Protein AF-A0A2A4IUQ7-F1 (afdb_monomer)

Structure (mmCIF, N/CA/C/O backbone):
data_AF-A0A2A4IUQ7-F1
#
_entry.id   AF-A0A2A4IUQ7-F1
#
loop_
_atom_site.group_PDB
_atom_site.id
_atom_site.type_symbol
_atom_site.label_atom_id
_atom_site.label_alt_id
_atom_site.label_comp_id
_atom_site.label_asym_id
_atom_site.label_entity_id
_atom_site.label_seq_id
_atom_site.pdbx_PDB_ins_code
_atom_site.Cartn_x
_atom_site.Cartn_y
_atom_site.Cartn_z
_atom_site.occupancy
_atom_site.B_iso_or_equiv
_atom_site.auth_seq_id
_atom_site.auth_comp_id
_atom_site.auth_asym_id
_atom_site.auth_atom_id
_atom_site.pdbx_PDB_model_num
ATOM 1 N N . MET A 1 1 ? 32.483 36.447 -62.863 1.00 42.78 1 MET A N 1
ATOM 2 C CA . MET A 1 1 ? 32.843 37.847 -63.187 1.00 42.78 1 MET A CA 1
ATOM 3 C C . MET A 1 1 ? 32.471 38.712 -61.997 1.00 42.78 1 MET A C 1
ATOM 5 O O . MET A 1 1 ? 31.406 38.476 -61.447 1.00 42.78 1 MET A O 1
ATOM 9 N N . ASN A 1 2 ? 33.337 39.671 -61.653 1.00 42.78 2 ASN A N 1
ATOM 10 C CA . ASN A 1 2 ? 33.332 40.553 -60.468 1.00 42.78 2 ASN A CA 1
ATOM 11 C C . ASN A 1 2 ? 34.089 40.021 -59.239 1.00 42.78 2 ASN A C 1
ATOM 13 O O . ASN A 1 2 ? 33.500 39.772 -58.198 1.00 42.78 2 ASN A O 1
ATOM 17 N N . ALA A 1 3 ? 35.408 39.884 -59.402 1.00 41.06 3 ALA A N 1
ATOM 18 C CA . ALA A 1 3 ? 36.434 40.092 -58.365 1.00 41.06 3 ALA A CA 1
ATOM 19 C C . ALA A 1 3 ? 37.794 40.318 -59.069 1.00 41.06 3 ALA A C 1
ATOM 21 O O . ALA A 1 3 ? 38.785 39.646 -58.818 1.00 41.06 3 ALA A O 1
ATOM 22 N N . LEU A 1 4 ? 37.798 41.171 -60.104 1.00 43.25 4 LEU A N 1
ATOM 23 C CA . LEU A 1 4 ? 38.942 41.382 -61.008 1.00 43.25 4 LEU A CA 1
ATOM 24 C C . LEU A 1 4 ? 39.883 42.518 -60.552 1.00 43.25 4 LEU A C 1
ATOM 26 O O . LEU A 1 4 ? 40.859 42.779 -61.254 1.00 43.25 4 LEU A O 1
ATOM 30 N N . ASN A 1 5 ? 39.610 43.148 -59.401 1.00 52.88 5 ASN A N 1
ATOM 31 C CA . ASN A 1 5 ? 40.207 44.423 -58.980 1.00 52.88 5 ASN A CA 1
ATOM 32 C C . ASN A 1 5 ? 41.050 44.390 -57.692 1.00 52.88 5 ASN A C 1
ATOM 34 O O . ASN A 1 5 ? 41.537 45.441 -57.293 1.00 52.88 5 ASN A O 1
ATOM 38 N N . ASP A 1 6 ? 41.278 43.240 -57.064 1.00 57.31 6 ASP A N 1
ATOM 39 C CA . ASP A 1 6 ? 41.781 43.232 -55.683 1.00 57.31 6 ASP A CA 1
ATOM 40 C C . ASP A 1 6 ? 43.231 42.725 -55.597 1.00 57.31 6 ASP A C 1
ATOM 42 O O . ASP A 1 6 ? 43.491 41.653 -55.070 1.00 57.31 6 ASP A O 1
ATOM 46 N N . MET A 1 7 ? 44.184 43.462 -56.174 1.00 63.28 7 MET A N 1
ATOM 47 C CA . MET A 1 7 ? 45.589 43.389 -55.743 1.00 63.28 7 MET A CA 1
ATOM 48 C C . MET A 1 7 ? 46.068 44.826 -55.574 1.00 63.28 7 MET A C 1
ATOM 50 O O . MET A 1 7 ? 46.208 45.553 -56.559 1.00 63.28 7 MET A O 1
ATOM 54 N N . SER A 1 8 ? 46.234 45.252 -54.326 1.00 69.62 8 SER A N 1
ATOM 55 C CA . SER A 1 8 ? 46.615 46.622 -53.981 1.00 69.62 8 SER A CA 1
ATOM 56 C C . SER A 1 8 ? 48.124 46.737 -53.755 1.00 69.62 8 SER A C 1
ATOM 58 O O . SER A 1 8 ? 48.821 45.746 -53.513 1.00 69.62 8 SER A O 1
ATOM 60 N N . ASP A 1 9 ? 48.641 47.968 -53.784 1.00 67.44 9 ASP A N 1
ATOM 61 C CA . ASP A 1 9 ? 50.029 48.248 -53.393 1.00 67.44 9 ASP A CA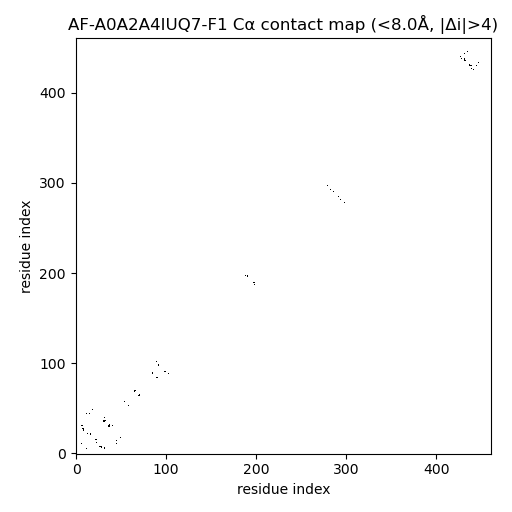 1
ATOM 62 C C . ASP A 1 9 ? 50.329 47.744 -51.962 1.00 67.44 9 ASP A C 1
ATOM 64 O O . ASP A 1 9 ? 51.469 47.392 -51.662 1.00 67.44 9 ASP A O 1
ATOM 68 N N . GLU A 1 10 ? 49.314 47.644 -51.093 1.00 70.81 10 GLU A N 1
ATOM 69 C CA . GLU A 1 10 ? 49.446 47.131 -49.723 1.00 70.81 10 GLU A CA 1
ATOM 70 C C . GLU A 1 10 ? 49.805 45.639 -49.668 1.00 70.81 10 GLU A C 1
ATOM 72 O O . GLU A 1 10 ? 50.453 45.211 -48.716 1.00 70.81 10 GLU A O 1
ATOM 77 N N . GLU A 1 11 ? 49.446 44.859 -50.689 1.00 69.25 11 GLU A N 1
ATOM 78 C CA . GLU A 1 11 ? 49.750 43.425 -50.777 1.00 69.25 11 GLU A CA 1
ATOM 79 C C . GLU A 1 11 ? 51.013 43.160 -51.610 1.00 69.25 11 GLU A C 1
ATOM 81 O O . GLU A 1 11 ? 51.844 42.319 -51.258 1.00 69.25 11 GLU A O 1
ATOM 86 N N . PHE A 1 12 ? 51.212 43.921 -52.691 1.00 71.44 12 PHE A N 1
ATOM 87 C CA . PHE A 1 12 ? 52.305 43.679 -53.635 1.00 71.44 12 PHE A CA 1
ATOM 88 C C . PHE A 1 12 ? 53.666 44.228 -53.165 1.00 71.44 12 PHE A C 1
ATOM 90 O O . PHE A 1 12 ? 54.710 43.622 -53.421 1.00 71.44 12 PHE A O 1
ATOM 97 N N . VAL A 1 13 ? 53.691 45.352 -52.439 1.00 72.06 13 VAL A N 1
ATOM 98 C CA . VAL A 1 13 ? 54.943 45.949 -51.932 1.00 72.06 13 VAL A CA 1
ATOM 99 C C . VAL A 1 13 ? 55.625 45.070 -50.869 1.00 72.06 13 VAL A C 1
ATOM 101 O O . VAL A 1 13 ? 56.839 44.873 -50.969 1.00 72.06 13 VAL A O 1
ATOM 104 N N . PRO A 1 14 ? 54.910 44.474 -49.892 1.00 71.06 14 PRO A N 1
ATOM 105 C CA . PRO A 1 14 ? 55.496 43.487 -48.982 1.00 71.06 14 PRO A CA 1
ATOM 106 C C . PRO A 1 14 ? 56.081 42.262 -49.695 1.00 71.06 14 PRO A C 1
ATOM 108 O O . PRO A 1 14 ? 57.145 41.787 -49.299 1.00 71.06 14 PRO A O 1
ATOM 111 N N . PHE A 1 15 ? 55.444 41.781 -50.769 1.00 68.12 15 PHE A N 1
ATOM 112 C CA . PHE A 1 15 ? 55.974 40.695 -51.599 1.00 68.12 15 PHE A CA 1
ATOM 113 C C . PHE A 1 15 ? 57.308 41.083 -52.262 1.00 68.12 15 PHE A C 1
ATOM 115 O O . PHE A 1 15 ? 58.288 40.345 -52.146 1.00 68.12 15 PHE A O 1
ATOM 122 N N . LEU A 1 16 ? 57.407 42.269 -52.869 1.00 70.00 16 LEU A N 1
ATOM 123 C CA . LEU A 1 16 ? 58.671 42.755 -53.443 1.00 70.00 16 LEU A CA 1
ATOM 124 C C . LEU A 1 16 ? 59.766 42.950 -52.383 1.00 70.00 16 LEU A C 1
ATOM 126 O O . LEU A 1 16 ? 60.926 42.609 -52.626 1.00 70.00 16 LEU A O 1
ATOM 130 N N . HIS A 1 17 ? 59.399 43.435 -51.194 1.00 68.75 17 HIS A N 1
ATOM 131 C CA . HIS A 1 17 ? 60.321 43.529 -50.064 1.00 68.75 17 HIS A CA 1
ATOM 132 C C . HIS A 1 17 ? 60.803 42.156 -49.588 1.00 68.75 17 HIS A C 1
ATOM 134 O O . HIS A 1 17 ? 61.984 42.016 -49.270 1.00 68.75 17 HIS A O 1
ATOM 140 N N . SER A 1 18 ? 59.927 41.144 -49.566 1.00 62.88 18 SER A N 1
ATOM 141 C CA . SER A 1 18 ? 60.316 39.775 -49.209 1.00 62.88 18 SER A CA 1
ATOM 142 C C . SER A 1 18 ? 61.389 39.235 -50.160 1.00 62.88 18 SER A C 1
ATOM 144 O O . SER A 1 18 ? 62.377 38.680 -49.700 1.00 62.88 18 SER A O 1
ATOM 146 N N . LEU A 1 19 ? 61.284 39.542 -51.460 1.00 59.12 19 LEU A N 1
ATOM 147 C CA . LEU A 1 19 ? 62.259 39.179 -52.499 1.00 59.12 19 LEU A CA 1
ATOM 148 C C . LEU A 1 19 ? 63.575 39.989 -52.446 1.00 59.12 19 LEU A C 1
ATOM 150 O O . LEU A 1 19 ? 64.442 39.811 -53.302 1.00 59.12 19 LEU A O 1
ATOM 154 N N . GLY A 1 20 ? 63.739 40.896 -51.476 1.00 57.84 20 GLY A N 1
ATOM 155 C CA . GLY A 1 20 ? 64.941 41.718 -51.307 1.00 57.84 20 GLY A CA 1
ATOM 156 C C . GLY A 1 20 ? 65.040 42.920 -52.254 1.00 57.84 20 GLY A C 1
ATOM 157 O O . GLY A 1 20 ? 66.114 43.514 -52.370 1.00 57.84 20 GLY A O 1
ATOM 158 N N . ALA A 1 21 ? 63.949 43.296 -52.932 1.00 64.88 21 ALA A N 1
ATOM 159 C CA . ALA A 1 21 ? 63.904 44.487 -53.774 1.00 64.88 21 ALA A CA 1
ATOM 160 C C . ALA A 1 21 ? 63.610 45.742 -52.935 1.00 64.88 21 ALA A C 1
ATOM 162 O O . ALA A 1 21 ? 62.674 45.778 -52.138 1.00 64.88 21 ALA A O 1
ATOM 163 N N . ASP A 1 22 ? 64.407 46.793 -53.128 1.00 62.59 22 ASP A N 1
ATOM 164 C CA . ASP A 1 22 ? 64.314 48.016 -52.330 1.00 62.59 22 ASP A CA 1
ATOM 165 C C . ASP A 1 22 ? 63.282 48.987 -52.936 1.00 62.59 22 ASP A C 1
ATOM 167 O O . ASP A 1 22 ? 63.542 49.715 -53.901 1.00 62.59 22 ASP A O 1
ATOM 171 N N . THR A 1 23 ? 62.065 48.979 -52.393 1.00 64.88 23 THR A N 1
ATOM 172 C CA . THR A 1 23 ? 60.913 49.730 -52.918 1.00 64.88 23 THR A CA 1
ATOM 173 C C . THR A 1 23 ? 60.688 51.032 -52.149 1.00 64.88 23 THR A C 1
ATOM 175 O O . THR A 1 23 ? 59.692 51.228 -51.457 1.00 64.88 23 THR A O 1
ATOM 178 N N . TYR A 1 24 ? 61.636 51.961 -52.246 1.00 56.12 24 TYR A N 1
ATOM 179 C CA . TYR A 1 24 ? 61.585 53.236 -51.519 1.00 56.12 24 TYR A CA 1
ATOM 180 C C . TYR A 1 24 ? 60.422 54.139 -51.987 1.00 56.12 24 TYR A C 1
ATOM 182 O O . TYR A 1 24 ? 60.548 54.829 -52.998 1.00 56.12 24 TYR A O 1
ATOM 190 N N . LYS A 1 25 ? 59.299 54.160 -51.244 1.00 56.97 25 LYS A N 1
ATOM 191 C CA . LYS A 1 25 ? 58.134 55.075 -51.392 1.00 56.97 25 LYS A CA 1
ATOM 192 C C . LYS A 1 25 ? 57.689 55.357 -52.842 1.00 56.97 25 LYS A C 1
ATOM 194 O O . LYS A 1 25 ? 57.317 56.482 -53.176 1.00 56.97 25 LYS A O 1
ATOM 199 N N . LYS A 1 26 ? 57.727 54.351 -53.713 1.00 60.69 26 LYS A N 1
ATOM 200 C CA . LYS A 1 26 ? 57.177 54.431 -55.072 1.00 60.69 26 LYS A CA 1
ATOM 201 C C . LYS A 1 26 ? 55.893 53.613 -55.113 1.00 60.69 26 LYS A C 1
ATOM 203 O O . LYS A 1 26 ? 55.899 52.479 -54.655 1.00 60.69 26 LYS A O 1
ATOM 208 N N . SER A 1 27 ? 54.819 54.206 -55.630 1.00 65.75 27 SER A N 1
ATOM 209 C CA . SER A 1 27 ? 53.558 53.500 -55.869 1.00 65.75 27 SER A CA 1
ATOM 210 C C . SER A 1 27 ? 53.647 52.709 -57.176 1.00 65.75 27 SER A C 1
ATOM 212 O O . SER A 1 27 ? 54.181 53.211 -58.175 1.00 65.75 27 SER A O 1
ATOM 214 N N . PHE A 1 28 ? 53.149 51.473 -57.144 1.00 68.12 28 PHE A N 1
ATOM 215 C CA . PHE A 1 28 ? 53.104 50.544 -58.272 1.00 68.12 28 PHE A CA 1
ATOM 216 C C . PHE A 1 28 ? 51.675 50.353 -58.807 1.00 68.12 28 PHE A C 1
ATOM 218 O O . PHE A 1 28 ? 51.501 49.708 -59.842 1.00 68.12 28 PHE A O 1
ATOM 225 N N . GLU A 1 29 ? 50.678 51.014 -58.204 1.00 68.38 29 GLU A N 1
ATOM 226 C CA . GLU A 1 29 ? 49.268 51.010 -58.621 1.00 68.38 29 GLU A CA 1
ATOM 227 C C . GLU A 1 29 ? 49.078 51.311 -60.110 1.00 68.38 29 GLU A C 1
ATOM 229 O O . GLU A 1 29 ? 48.224 50.722 -60.765 1.00 68.38 29 GLU A O 1
ATOM 234 N N . TRP A 1 30 ? 49.880 52.204 -60.690 1.00 70.44 30 TRP A N 1
ATOM 235 C CA . TRP A 1 30 ? 49.785 52.522 -62.118 1.00 70.44 30 TRP A CA 1
ATOM 236 C C . TRP A 1 30 ? 50.155 51.331 -63.022 1.00 70.44 30 TRP A C 1
ATOM 238 O O . TRP A 1 30 ? 49.569 51.179 -64.088 1.00 70.44 30 TRP A O 1
ATOM 248 N N . MET A 1 31 ? 51.088 50.477 -62.590 1.00 67.19 31 MET A N 1
ATOM 249 C CA . MET A 1 31 ? 51.523 49.267 -63.300 1.00 67.19 31 MET A CA 1
ATOM 250 C C . MET A 1 31 ? 50.517 48.124 -63.117 1.00 67.19 31 MET A C 1
ATOM 252 O O . MET A 1 31 ? 50.304 47.331 -64.031 1.00 67.19 31 MET A O 1
ATOM 256 N N . LEU A 1 32 ? 49.875 48.067 -61.945 1.00 65.25 32 LEU A N 1
ATOM 257 C CA . LEU A 1 32 ? 48.810 47.112 -61.622 1.00 65.25 32 LEU A CA 1
ATOM 258 C C . LEU A 1 32 ? 47.495 47.432 -62.354 1.00 65.25 32 LEU A C 1
ATOM 260 O O . LEU A 1 32 ? 46.712 46.527 -62.638 1.00 65.25 32 LEU A O 1
ATOM 264 N N . ASN A 1 33 ? 47.275 48.702 -62.703 1.00 63.34 33 ASN A N 1
ATOM 265 C CA . ASN A 1 33 ? 46.108 49.168 -63.455 1.00 63.34 33 ASN A CA 1
ATOM 266 C C . ASN A 1 33 ? 46.280 49.102 -64.985 1.00 63.34 33 ASN A C 1
ATOM 268 O O . ASN A 1 33 ? 45.297 49.259 -65.715 1.00 63.34 33 ASN A O 1
ATOM 272 N N . ASP A 1 34 ? 47.496 48.864 -65.487 1.00 72.19 34 ASP A N 1
ATOM 273 C CA . ASP A 1 34 ? 47.758 48.684 -66.916 1.00 72.19 34 ASP A CA 1
ATOM 274 C C . ASP A 1 34 ? 47.481 47.231 -67.337 1.00 72.19 34 ASP A C 1
ATOM 276 O O . ASP A 1 34 ? 48.067 46.284 -66.807 1.00 72.19 34 ASP A O 1
ATOM 280 N N . ARG A 1 35 ? 46.579 47.038 -68.307 1.00 66.19 35 ARG A N 1
ATOM 281 C CA . ARG A 1 35 ? 46.122 45.707 -68.739 1.00 66.19 35 ARG A CA 1
ATOM 282 C C . ARG A 1 35 ? 47.238 44.836 -69.307 1.00 66.19 35 ARG A C 1
ATOM 284 O O . ARG A 1 35 ? 47.155 43.617 -69.155 1.00 66.19 35 ARG A O 1
ATOM 291 N N . ASP A 1 36 ? 48.250 45.437 -69.926 1.00 67.50 36 ASP A N 1
ATOM 292 C CA . ASP A 1 36 ? 49.335 44.687 -70.563 1.00 67.50 36 ASP A CA 1
ATOM 293 C C . ASP A 1 36 ? 50.346 44.158 -69.528 1.00 67.50 36 ASP A C 1
ATOM 295 O O . ASP A 1 36 ? 50.921 43.083 -69.707 1.00 67.50 36 ASP A O 1
ATOM 299 N N . PHE A 1 37 ? 50.511 44.856 -68.398 1.00 64.00 37 PHE A N 1
ATOM 300 C CA . PHE A 1 37 ? 51.452 44.487 -67.331 1.00 64.00 37 PHE A CA 1
ATOM 301 C C . PHE A 1 37 ? 50.798 43.716 -66.179 1.00 64.00 37 PHE A C 1
ATOM 303 O O . PHE A 1 37 ? 51.423 42.818 -65.607 1.00 64.00 37 PHE A O 1
ATOM 310 N N . ALA A 1 38 ? 49.526 43.989 -65.876 1.00 67.69 38 ALA A N 1
ATOM 311 C CA . ALA A 1 38 ? 48.791 43.359 -64.779 1.00 67.69 38 ALA A CA 1
ATOM 312 C C . ALA A 1 38 ? 48.755 41.824 -64.879 1.00 67.69 38 ALA A C 1
ATOM 314 O O . ALA A 1 38 ? 48.840 41.131 -63.864 1.00 67.69 38 ALA A O 1
ATOM 315 N N . GLY A 1 39 ? 48.673 41.275 -66.097 1.00 64.81 39 GLY A N 1
ATOM 316 C CA . GLY A 1 39 ? 48.692 39.825 -66.316 1.00 64.81 39 GLY A CA 1
ATOM 317 C C . GLY A 1 39 ? 50.015 39.170 -65.904 1.00 64.81 39 GLY A C 1
ATOM 318 O O . GLY A 1 39 ? 50.013 38.115 -65.271 1.00 64.81 39 GLY A O 1
ATOM 319 N N . VAL A 1 40 ? 51.140 39.820 -66.210 1.00 65.25 40 VAL A N 1
ATOM 320 C CA . VAL A 1 40 ? 52.489 39.312 -65.915 1.00 65.25 40 VAL A CA 1
ATOM 321 C C . VAL A 1 40 ? 52.822 39.462 -64.431 1.00 65.25 40 VAL A C 1
ATOM 323 O O . VAL A 1 40 ? 53.345 38.530 -63.825 1.00 65.25 40 VAL A O 1
ATOM 326 N N . LEU A 1 41 ? 52.468 40.595 -63.818 1.00 66.00 41 LEU A N 1
ATOM 327 C CA . LEU A 1 41 ? 52.709 40.849 -62.392 1.00 66.00 41 LEU A CA 1
ATOM 328 C C . LEU A 1 41 ? 51.900 39.900 -61.497 1.00 66.00 41 LEU A C 1
ATOM 330 O O . LEU A 1 41 ? 52.425 39.375 -60.516 1.00 66.00 41 LEU A O 1
ATOM 334 N N . ARG A 1 42 ? 50.656 39.597 -61.889 1.00 64.56 42 ARG A N 1
ATOM 335 C CA . ARG A 1 42 ? 49.814 38.606 -61.207 1.00 64.56 42 ARG A CA 1
ATOM 336 C C . ARG A 1 42 ? 50.367 37.188 -61.345 1.00 64.56 42 ARG A C 1
ATOM 338 O O . ARG A 1 42 ? 50.312 36.418 -60.391 1.00 64.56 42 ARG A O 1
ATOM 345 N N . TRP A 1 43 ? 50.927 36.841 -62.506 1.00 65.56 43 TRP A N 1
ATOM 346 C CA . TRP A 1 43 ? 51.620 35.564 -62.672 1.00 65.56 43 TRP A CA 1
ATOM 347 C C . TRP A 1 43 ? 52.855 35.474 -61.763 1.00 65.56 43 TRP A C 1
ATOM 349 O O . TRP A 1 43 ? 53.029 34.460 -61.094 1.00 65.56 43 TRP A O 1
ATOM 359 N N . LEU A 1 44 ? 53.652 36.544 -61.676 1.00 64.94 44 LEU A N 1
ATOM 360 C CA . LEU A 1 44 ? 54.848 36.623 -60.828 1.00 64.94 44 LEU A CA 1
ATOM 361 C C . LEU A 1 44 ? 54.520 36.436 -59.340 1.00 64.94 44 LEU A C 1
ATOM 363 O O . LEU A 1 44 ? 55.129 35.596 -58.686 1.00 64.94 44 LEU A O 1
ATOM 367 N N . HIS A 1 45 ? 53.528 37.169 -58.830 1.00 64.62 45 HIS A N 1
ATOM 368 C CA . HIS A 1 45 ? 53.063 37.057 -57.444 1.00 64.62 45 HIS A CA 1
ATOM 369 C C . HIS A 1 45 ? 52.571 35.642 -57.102 1.00 64.62 45 HIS A C 1
ATOM 371 O O . HIS A 1 45 ? 52.853 35.122 -56.030 1.00 64.62 45 HIS A O 1
ATOM 377 N N . ASN A 1 46 ? 51.857 34.997 -58.028 1.00 60.59 46 ASN A N 1
ATOM 378 C CA . ASN A 1 46 ? 51.221 33.708 -57.759 1.00 60.59 46 ASN A CA 1
ATOM 379 C C . ASN A 1 46 ? 52.149 32.497 -57.951 1.00 60.59 46 ASN A C 1
ATOM 381 O O . ASN A 1 46 ? 51.795 31.407 -57.508 1.00 60.59 46 ASN A O 1
ATOM 385 N N . ASN A 1 47 ? 53.285 32.649 -58.643 1.00 53.47 47 ASN A N 1
ATOM 386 C CA . ASN A 1 47 ? 54.121 31.511 -59.053 1.00 53.47 47 ASN A CA 1
ATOM 387 C C . ASN A 1 47 ? 55.586 31.580 -58.587 1.00 53.47 47 ASN A C 1
ATOM 389 O O . ASN A 1 47 ? 56.308 30.603 -58.774 1.00 53.47 47 ASN A O 1
ATOM 393 N N . LEU A 1 48 ? 56.044 32.679 -57.975 1.00 59.22 48 LEU A N 1
ATOM 394 C CA . LEU A 1 48 ? 57.382 32.760 -57.374 1.00 59.22 48 LEU A CA 1
ATOM 395 C C . LEU A 1 48 ? 57.305 32.543 -55.863 1.00 59.22 48 LEU A C 1
ATOM 397 O O . LEU A 1 48 ? 57.106 33.477 -55.090 1.00 59.22 48 LEU A O 1
ATOM 401 N N . ASP A 1 49 ? 57.476 31.289 -55.456 1.00 48.97 49 ASP A N 1
ATOM 402 C CA . ASP A 1 49 ? 57.581 30.889 -54.055 1.00 48.97 49 ASP A CA 1
ATOM 403 C C . ASP A 1 49 ? 59.050 30.964 -53.591 1.00 48.97 49 ASP A C 1
ATOM 405 O O . ASP A 1 49 ? 59.963 30.547 -54.311 1.00 48.97 49 ASP A O 1
ATOM 409 N N . HIS A 1 50 ? 59.295 31.482 -52.384 1.00 49.72 50 HIS A N 1
ATOM 410 C CA . HIS A 1 50 ? 60.634 31.766 -51.830 1.00 49.72 50 HIS A CA 1
ATOM 411 C C . HIS A 1 50 ? 61.533 30.527 -51.644 1.00 49.72 50 HIS A C 1
ATOM 413 O O . HIS A 1 50 ? 62.716 30.663 -51.343 1.00 49.72 50 HIS A O 1
ATOM 419 N N . ASN A 1 51 ? 60.991 29.322 -51.822 1.00 52.56 51 ASN A N 1
ATOM 420 C CA . ASN A 1 51 ? 61.660 28.061 -51.505 1.00 52.56 51 ASN A CA 1
ATOM 421 C C . ASN A 1 51 ? 62.304 27.347 -52.706 1.00 52.56 51 ASN A C 1
ATOM 423 O O . ASN A 1 51 ? 62.836 26.258 -52.524 1.00 52.56 51 ASN A O 1
ATOM 427 N N . ASN A 1 52 ? 62.289 27.935 -53.911 1.00 49.81 52 ASN A N 1
ATOM 428 C CA . ASN A 1 52 ? 62.817 27.286 -55.125 1.00 49.81 52 ASN A CA 1
ATOM 429 C C . ASN A 1 52 ? 63.987 28.015 -55.812 1.00 49.81 52 ASN A C 1
ATOM 431 O O . ASN A 1 52 ? 64.351 27.665 -56.934 1.00 49.81 52 ASN A O 1
ATOM 435 N N . ALA A 1 53 ? 64.614 28.994 -55.155 1.00 53.62 53 ALA A N 1
ATOM 436 C CA . ALA A 1 53 ? 65.838 29.620 -55.653 1.00 53.62 53 ALA A CA 1
ATOM 437 C C . ALA A 1 53 ? 67.010 29.333 -54.705 1.00 53.62 53 ALA A C 1
ATOM 439 O O . ALA A 1 53 ? 66.993 29.747 -53.547 1.00 53.62 53 ALA A O 1
ATOM 440 N N . LEU A 1 54 ? 68.041 28.640 -55.201 1.00 51.25 54 LEU A N 1
ATOM 441 C CA . LEU A 1 54 ? 69.319 28.521 -54.495 1.00 51.25 54 LEU A CA 1
ATOM 442 C C . LEU A 1 54 ? 69.922 29.923 -54.339 1.00 51.25 54 LEU A C 1
ATOM 444 O O . LEU A 1 54 ? 69.993 30.683 -55.305 1.00 51.25 54 LEU A O 1
ATOM 448 N N . SER A 1 55 ? 70.388 30.281 -53.141 1.00 56.56 55 SER A N 1
ATOM 449 C CA . SER A 1 55 ? 71.141 31.527 -52.977 1.00 56.56 55 SER A CA 1
ATOM 450 C C . SER A 1 55 ? 72.448 31.457 -53.775 1.00 56.56 55 SER A C 1
ATOM 452 O O . SER A 1 55 ? 73.034 30.387 -53.923 1.00 56.56 55 SER A O 1
ATOM 454 N N . ALA A 1 56 ? 72.994 32.592 -54.223 1.00 56.41 56 ALA A N 1
ATOM 455 C CA . ALA A 1 56 ? 74.250 32.626 -54.996 1.00 56.41 56 ALA A CA 1
ATOM 456 C C . ALA A 1 56 ? 75.440 31.921 -54.295 1.00 56.41 56 ALA A C 1
ATOM 458 O O . ALA A 1 56 ? 76.403 31.491 -54.934 1.00 56.41 56 ALA A O 1
ATOM 459 N N . ARG A 1 57 ? 75.379 31.776 -52.963 1.00 55.16 57 ARG A N 1
ATOM 460 C CA . ARG A 1 57 ? 76.354 31.027 -52.159 1.00 55.16 57 ARG A CA 1
ATOM 461 C C . ARG A 1 57 ? 76.119 29.516 -52.213 1.00 55.16 57 ARG A C 1
ATOM 463 O O . ARG A 1 57 ? 77.083 28.753 -52.227 1.00 55.16 57 ARG A O 1
ATOM 470 N N . GLU A 1 58 ? 74.865 29.088 -52.223 1.00 59.12 58 GLU A N 1
ATOM 471 C CA . GLU A 1 58 ? 74.470 27.687 -52.376 1.00 59.12 58 GLU A CA 1
ATOM 472 C C . GLU A 1 58 ? 74.662 27.217 -53.813 1.00 59.12 58 GLU A C 1
ATOM 474 O O . GLU A 1 58 ? 75.132 26.107 -54.012 1.00 59.12 58 GLU A O 1
ATOM 479 N N . GLU A 1 59 ? 74.438 28.087 -54.793 1.00 60.78 59 GLU A N 1
ATOM 480 C CA . GLU A 1 59 ? 74.703 27.830 -56.207 1.00 60.78 59 GLU A CA 1
ATOM 481 C C . GLU A 1 59 ? 76.210 27.639 -56.461 1.00 60.78 59 GLU A C 1
ATOM 483 O O . GLU A 1 59 ? 76.623 26.638 -57.045 1.00 60.78 59 GLU A O 1
ATOM 488 N N . CYS A 1 60 ? 77.072 28.501 -55.898 1.00 66.00 60 CYS A N 1
ATOM 489 C CA . CYS A 1 60 ? 78.528 28.294 -55.927 1.00 66.00 60 CYS A CA 1
ATOM 490 C C . CYS A 1 60 ? 78.950 26.975 -55.258 1.00 66.00 60 CYS A C 1
ATOM 492 O O . CYS A 1 60 ? 79.817 26.263 -55.765 1.00 66.00 60 CYS A O 1
ATOM 494 N N . ARG A 1 61 ? 78.342 26.637 -54.115 1.00 66.38 61 ARG A N 1
ATOM 495 C CA . ARG A 1 61 ? 78.660 25.415 -53.365 1.00 66.38 61 ARG A CA 1
ATOM 496 C C . ARG A 1 61 ? 78.161 24.159 -54.081 1.00 66.38 61 ARG A C 1
ATOM 498 O O . ARG A 1 61 ? 78.862 23.153 -54.072 1.00 66.38 61 ARG A O 1
ATOM 505 N N . TYR A 1 62 ? 77.002 24.229 -54.724 1.00 67.00 62 TYR A N 1
ATOM 506 C CA . TYR A 1 62 ? 76.445 23.175 -55.564 1.00 67.00 62 TYR A CA 1
ATOM 507 C C . TYR A 1 62 ? 77.353 22.916 -56.770 1.00 67.00 62 TYR A C 1
ATOM 509 O O . TYR A 1 62 ? 77.782 21.784 -56.969 1.00 67.00 62 TYR A O 1
ATOM 517 N N . ILE A 1 63 ? 77.773 23.969 -57.480 1.00 72.31 63 ILE A N 1
ATOM 518 C CA . ILE A 1 63 ? 78.715 23.876 -58.609 1.00 72.31 63 ILE A CA 1
ATOM 519 C C . ILE A 1 63 ? 80.077 23.307 -58.164 1.00 72.31 63 ILE A C 1
ATOM 521 O O . ILE A 1 63 ? 80.713 22.550 -58.899 1.00 72.31 63 ILE A O 1
ATOM 525 N N . GLU A 1 64 ? 80.563 23.643 -56.965 1.00 71.44 64 GLU A N 1
ATOM 526 C CA . GLU A 1 64 ? 81.789 23.047 -56.417 1.00 71.44 64 GLU A CA 1
ATOM 527 C C . GLU A 1 64 ? 81.639 21.559 -56.070 1.00 71.44 64 GLU A C 1
ATOM 529 O O . GLU A 1 64 ? 82.586 20.795 -56.270 1.00 71.44 64 GLU A O 1
ATOM 534 N N . LEU A 1 65 ? 80.486 21.145 -55.540 1.00 68.62 65 LEU A N 1
ATOM 535 C CA . LEU A 1 65 ? 80.186 19.748 -55.206 1.00 68.62 65 LEU A CA 1
ATOM 536 C C . LEU A 1 65 ? 79.961 18.900 -56.466 1.00 68.62 65 LEU A C 1
ATOM 538 O O . LEU A 1 65 ? 80.444 17.768 -56.528 1.00 68.62 65 LEU A O 1
ATOM 542 N N . GLU A 1 66 ? 79.330 19.476 -57.491 1.00 69.88 66 GLU A N 1
ATOM 543 C CA . GLU A 1 66 ? 79.166 18.890 -58.824 1.00 69.88 66 GLU A CA 1
ATOM 544 C C . GLU A 1 66 ? 80.526 18.645 -59.485 1.00 69.88 66 GLU A C 1
ATOM 546 O O . GLU A 1 66 ? 80.839 17.528 -59.895 1.00 69.88 66 GLU A O 1
ATOM 551 N N . LYS A 1 67 ? 81.409 19.654 -59.480 1.00 72.50 67 LYS A N 1
ATOM 552 C CA . LYS A 1 67 ? 82.780 19.532 -60.010 1.00 72.50 67 LYS A CA 1
ATOM 553 C C . LYS A 1 67 ? 83.642 18.520 -59.256 1.00 72.50 67 LYS A C 1
ATOM 555 O O . LYS A 1 67 ? 84.590 17.989 -59.830 1.00 72.50 67 LYS A O 1
ATOM 560 N N . LYS A 1 68 ? 83.349 18.269 -57.977 1.00 73.12 68 LYS A N 1
ATOM 561 C CA . LYS A 1 68 ? 84.038 17.267 -57.146 1.00 73.12 68 LYS A CA 1
ATOM 562 C C . LYS A 1 68 ? 83.430 15.865 -57.270 1.00 73.12 68 LYS A C 1
ATOM 564 O O . LYS A 1 68 ? 83.957 14.950 -56.642 1.00 73.12 68 LYS A O 1
ATOM 569 N N . GLY A 1 69 ? 82.355 15.689 -58.047 1.00 63.66 69 GLY A N 1
ATOM 570 C CA . GLY A 1 69 ? 81.657 14.407 -58.193 1.00 63.66 69 GLY A CA 1
ATOM 571 C C . GLY A 1 69 ? 81.042 13.902 -56.885 1.00 63.66 69 GLY A C 1
ATOM 572 O O . GLY A 1 69 ? 80.942 12.699 -56.681 1.00 63.66 69 GLY A O 1
ATOM 573 N N . GLN A 1 70 ? 80.701 14.814 -55.969 1.00 68.25 70 GLN A N 1
ATOM 574 C CA . GLN A 1 70 ? 80.138 14.495 -54.649 1.00 68.25 70 GLN A CA 1
ATOM 575 C C . GLN A 1 70 ? 78.608 14.595 -54.614 1.00 68.25 70 GLN A C 1
ATOM 577 O O . GLN A 1 70 ? 78.010 14.394 -53.558 1.00 68.25 70 GLN A O 1
ATOM 582 N N . LEU A 1 71 ? 77.977 14.926 -55.743 1.00 69.50 71 LEU A N 1
ATOM 583 C CA . LEU A 1 71 ? 76.528 14.871 -55.888 1.00 69.50 71 LEU A CA 1
ATOM 584 C C . LEU A 1 71 ? 76.099 13.432 -56.175 1.00 69.50 71 LEU A C 1
ATOM 586 O O . LEU A 1 71 ? 76.726 12.738 -56.976 1.00 69.50 71 LEU A O 1
ATOM 590 N N . LEU A 1 72 ? 75.029 13.002 -55.510 1.00 68.56 72 LEU A N 1
ATOM 591 C CA . LEU A 1 72 ? 74.357 11.750 -55.834 1.00 68.56 72 LEU A CA 1
ATOM 592 C C . LEU A 1 72 ? 73.791 11.839 -57.253 1.00 68.56 72 LEU A C 1
ATOM 594 O O . LEU A 1 72 ? 73.366 12.911 -57.694 1.00 68.56 72 LEU A O 1
ATOM 598 N N . SER A 1 73 ? 73.786 10.714 -57.967 1.00 73.00 73 SER A N 1
ATOM 599 C CA . SER A 1 73 ? 73.051 10.634 -59.226 1.00 73.00 73 SER A CA 1
ATOM 600 C C . SER A 1 73 ? 71.550 10.811 -58.954 1.00 73.00 73 SER A C 1
ATOM 602 O O . SER A 1 73 ? 71.087 10.578 -57.837 1.00 73.00 73 SER A O 1
ATOM 604 N N . ALA A 1 74 ? 70.777 11.232 -59.959 1.00 69.31 74 ALA A N 1
ATOM 605 C CA . ALA A 1 74 ? 69.327 11.392 -59.807 1.00 69.31 74 ALA A CA 1
ATOM 606 C C . ALA A 1 74 ? 68.654 10.091 -59.322 1.00 69.31 74 ALA A C 1
ATOM 608 O O . ALA A 1 74 ? 67.764 10.132 -58.479 1.00 69.31 74 ALA A O 1
ATOM 609 N N . GLU A 1 75 ? 69.158 8.943 -59.780 1.00 71.56 75 GLU A N 1
ATOM 610 C CA . GLU A 1 75 ? 68.686 7.614 -59.386 1.00 71.56 75 GLU A CA 1
ATOM 611 C C . GLU A 1 75 ? 69.032 7.290 -57.920 1.00 71.56 75 GLU A C 1
ATOM 613 O O . GLU A 1 75 ? 68.181 6.795 -57.182 1.00 71.56 75 GLU A O 1
ATOM 618 N N . ASP A 1 76 ? 70.241 7.633 -57.458 1.00 73.56 76 ASP A N 1
ATOM 619 C CA . ASP A 1 76 ? 70.658 7.413 -56.062 1.00 73.56 76 ASP A CA 1
ATOM 620 C C . ASP A 1 76 ? 69.954 8.368 -55.082 1.00 73.56 76 ASP A C 1
ATOM 622 O O . ASP A 1 76 ? 69.691 8.016 -53.925 1.00 73.56 76 ASP A O 1
ATOM 626 N N . LEU A 1 77 ? 69.640 9.586 -55.536 1.00 72.38 77 LEU A N 1
ATOM 627 C CA . LEU A 1 77 ? 68.877 10.572 -54.777 1.00 72.38 77 LEU A CA 1
ATOM 628 C C . LEU A 1 77 ? 67.424 10.111 -54.609 1.00 72.38 77 LEU A C 1
ATOM 630 O O . LEU A 1 77 ? 66.922 10.099 -53.487 1.00 72.38 77 LEU A O 1
ATOM 634 N N . GLU A 1 78 ? 66.771 9.673 -55.688 1.00 72.50 78 GLU A N 1
ATOM 635 C CA . GLU A 1 78 ? 65.421 9.099 -55.630 1.00 72.50 78 GLU A CA 1
ATOM 636 C C . GLU A 1 78 ? 65.373 7.832 -54.772 1.00 72.50 78 GLU A C 1
ATOM 638 O O . GLU A 1 78 ? 64.434 7.657 -53.996 1.00 72.50 78 GLU A O 1
ATOM 643 N N . ALA A 1 79 ? 66.391 6.969 -54.852 1.00 76.06 79 ALA A N 1
ATOM 644 C CA . ALA A 1 79 ? 66.490 5.782 -54.007 1.00 76.06 79 ALA A CA 1
ATOM 645 C C . ALA A 1 79 ? 66.631 6.141 -52.517 1.00 76.06 79 ALA A C 1
ATOM 647 O O . ALA A 1 79 ? 65.992 5.516 -51.672 1.00 76.06 79 ALA A O 1
ATOM 648 N N . SER A 1 80 ? 67.410 7.177 -52.193 1.00 76.00 80 SER A N 1
ATOM 649 C CA . SER A 1 80 ? 67.574 7.664 -50.815 1.00 76.00 80 SER A CA 1
ATOM 650 C C . SER A 1 80 ? 66.309 8.351 -50.284 1.00 76.00 80 SER A C 1
ATOM 652 O O . SER A 1 80 ? 65.961 8.200 -49.114 1.00 76.00 80 SER A O 1
ATOM 654 N N . ILE A 1 81 ? 65.594 9.087 -51.142 1.00 72.69 81 ILE A N 1
ATOM 655 C CA . ILE A 1 81 ? 64.303 9.703 -50.808 1.00 72.69 81 ILE A CA 1
ATOM 656 C C . ILE A 1 81 ? 63.253 8.616 -50.554 1.00 72.69 81 ILE A C 1
ATOM 658 O O . ILE A 1 81 ? 62.577 8.658 -49.527 1.00 72.69 81 ILE A O 1
ATOM 662 N N . LYS A 1 82 ? 63.170 7.601 -51.422 1.00 76.00 82 LYS A N 1
ATOM 663 C CA . LYS A 1 82 ? 62.279 6.450 -51.225 1.00 76.00 82 LYS A CA 1
ATOM 664 C C . LYS A 1 82 ? 62.616 5.679 -49.955 1.00 76.00 82 LYS A C 1
ATOM 666 O O . LYS A 1 82 ? 61.709 5.384 -49.188 1.00 76.00 82 LYS A O 1
ATOM 671 N N . SER A 1 83 ? 63.896 5.428 -49.665 1.00 78.31 83 SER A N 1
ATOM 672 C CA . SER A 1 83 ? 64.265 4.729 -48.428 1.00 78.31 83 SER A CA 1
ATOM 673 C C . SER A 1 83 ? 63.887 5.527 -47.177 1.00 78.31 83 SER A C 1
ATOM 675 O O . SER A 1 83 ? 63.524 4.940 -46.165 1.00 78.31 83 SER A O 1
ATOM 677 N N . LEU A 1 84 ? 63.961 6.863 -47.227 1.00 72.12 84 LEU A N 1
ATOM 678 C CA . LEU A 1 84 ? 63.516 7.730 -46.132 1.00 72.12 84 LEU A CA 1
ATOM 679 C C . LEU A 1 84 ? 61.991 7.717 -45.961 1.00 72.12 84 LEU A C 1
ATOM 681 O O . LEU A 1 84 ? 61.523 7.687 -44.825 1.00 72.12 84 LEU A O 1
ATOM 685 N N . GLN A 1 85 ? 61.229 7.700 -47.057 1.00 69.69 85 GLN A N 1
ATOM 686 C CA . GLN A 1 85 ? 59.766 7.574 -47.023 1.00 69.69 85 GLN A CA 1
ATOM 687 C C . GLN A 1 85 ? 59.312 6.200 -46.514 1.00 69.69 85 GLN A C 1
ATOM 689 O O . GLN A 1 85 ? 58.360 6.117 -45.745 1.00 69.69 85 GLN A O 1
ATOM 694 N N . GLU A 1 86 ? 60.014 5.128 -46.889 1.00 74.69 86 GLU A N 1
ATOM 695 C CA . GLU A 1 86 ? 59.758 3.771 -46.387 1.00 74.69 86 GLU A CA 1
ATOM 696 C C . GLU A 1 86 ? 60.129 3.625 -44.904 1.00 74.69 86 GLU A C 1
ATOM 698 O O . GLU A 1 86 ? 59.466 2.906 -44.159 1.00 74.69 86 GLU A O 1
ATOM 703 N N . GLN A 1 87 ? 61.187 4.305 -44.454 1.00 75.25 87 GLN A N 1
ATOM 704 C CA . GLN A 1 87 ? 61.633 4.254 -43.061 1.00 75.25 87 GLN A CA 1
ATOM 705 C C . GLN A 1 87 ? 60.760 5.103 -42.122 1.00 75.25 87 GLN A C 1
ATOM 707 O O . GLN A 1 87 ? 60.652 4.783 -40.936 1.00 75.25 87 GLN A O 1
ATOM 712 N N . TYR A 1 88 ? 60.141 6.168 -42.637 1.00 67.25 88 TYR A N 1
ATOM 713 C CA . TYR A 1 88 ? 59.276 7.076 -41.887 1.00 67.25 88 TYR A CA 1
ATOM 714 C C . TYR A 1 88 ? 57.965 7.324 -42.641 1.00 67.25 88 TYR A C 1
ATOM 716 O O . TYR A 1 88 ? 57.766 8.356 -43.286 1.00 67.25 88 TYR A O 1
ATOM 724 N N . GLU A 1 89 ? 57.063 6.353 -42.528 1.00 62.06 89 GLU A N 1
ATOM 725 C CA . GLU A 1 89 ? 55.735 6.388 -43.137 1.00 62.06 89 GLU A CA 1
ATOM 726 C C . GLU A 1 89 ? 54.936 7.603 -42.615 1.00 62.06 89 GLU A C 1
ATOM 728 O O . GLU A 1 89 ? 54.774 7.784 -41.406 1.00 62.06 89 GLU A O 1
ATOM 733 N N . GLY A 1 90 ? 54.481 8.474 -43.527 1.00 62.38 90 GLY A N 1
ATOM 734 C CA . GLY A 1 90 ? 53.708 9.686 -43.208 1.00 62.38 90 GLY A CA 1
ATOM 735 C C . GLY A 1 90 ? 54.478 11.017 -43.223 1.00 62.38 90 GLY A C 1
ATOM 736 O O . GLY A 1 90 ? 53.892 12.053 -42.909 1.00 62.38 90 GLY A O 1
ATOM 737 N N . ILE A 1 91 ? 55.767 11.041 -43.591 1.00 63.72 91 ILE A N 1
ATOM 738 C CA . ILE A 1 91 ? 56.502 12.301 -43.811 1.00 63.72 91 ILE A CA 1
ATOM 739 C C . ILE A 1 91 ? 56.219 12.845 -45.220 1.00 63.72 91 ILE A C 1
ATOM 741 O O . ILE A 1 91 ? 56.650 12.264 -46.216 1.00 63.72 91 ILE A O 1
ATOM 745 N N . CYS A 1 92 ? 55.554 14.001 -45.306 1.00 62.22 92 CYS A N 1
ATOM 746 C CA . CYS A 1 92 ? 55.382 14.736 -46.563 1.00 62.22 92 CYS A CA 1
ATOM 747 C C . CYS A 1 92 ? 56.721 15.323 -47.032 1.00 62.22 92 CYS A C 1
ATOM 749 O O . CYS A 1 92 ? 57.416 16.002 -46.266 1.00 62.22 92 CYS A O 1
ATOM 751 N N . LEU A 1 93 ? 57.074 15.108 -48.302 1.00 62.84 93 LEU A N 1
ATOM 752 C CA . LEU A 1 93 ? 58.250 15.744 -48.891 1.00 62.84 93 LEU A CA 1
ATOM 753 C C . LEU A 1 93 ? 57.986 17.242 -49.121 1.00 62.84 93 LEU A C 1
ATOM 755 O O . LEU A 1 93 ? 56.904 17.617 -49.581 1.00 62.84 93 LEU A O 1
ATOM 759 N N . PRO A 1 94 ? 58.960 18.129 -48.851 1.00 55.59 94 PRO A N 1
ATOM 760 C CA . PRO A 1 94 ? 58.827 19.544 -49.178 1.00 55.59 94 PRO A CA 1
ATOM 761 C C . PRO A 1 94 ? 58.558 19.741 -50.679 1.00 55.59 94 PRO A C 1
ATOM 763 O O . PRO A 1 94 ? 59.371 19.347 -51.509 1.00 55.59 94 PRO A O 1
ATOM 766 N N . GLY A 1 95 ? 57.421 20.357 -51.019 1.00 55.88 95 GLY A N 1
ATOM 767 C CA . GLY A 1 95 ? 56.999 20.615 -52.405 1.00 55.88 95 GLY A CA 1
ATOM 768 C C . GLY A 1 95 ? 55.908 19.679 -52.934 1.00 55.88 95 GLY A C 1
ATOM 769 O O . GLY A 1 95 ? 55.288 20.001 -53.947 1.00 55.88 95 GLY A O 1
ATOM 770 N N . ASP A 1 96 ? 55.617 18.585 -52.229 1.00 65.06 96 ASP A N 1
ATOM 771 C CA . ASP A 1 96 ? 54.505 17.689 -52.541 1.00 65.06 96 ASP A CA 1
ATOM 772 C C . ASP A 1 96 ? 53.205 18.226 -51.918 1.00 65.06 96 ASP A C 1
ATOM 774 O O . ASP A 1 96 ? 52.925 18.057 -50.729 1.00 65.06 96 ASP A O 1
ATOM 778 N N . LYS A 1 97 ? 52.462 19.001 -52.717 1.00 67.19 97 LYS A N 1
ATOM 779 C CA . LYS A 1 97 ? 51.235 19.677 -52.271 1.00 67.19 97 LYS A CA 1
ATOM 780 C C . LYS A 1 97 ? 50.087 18.695 -52.048 1.00 67.19 97 LYS A C 1
ATOM 782 O O . LYS A 1 97 ? 49.316 18.906 -51.121 1.00 67.19 97 LYS A O 1
ATOM 787 N N . GLU A 1 98 ? 50.015 17.632 -52.845 1.00 68.81 98 GLU A N 1
ATOM 788 C CA . GLU A 1 98 ? 48.930 16.649 -52.779 1.00 68.81 98 GLU A CA 1
ATOM 789 C C . GLU A 1 98 ? 49.017 15.841 -51.480 1.00 68.81 98 GLU A C 1
ATOM 791 O O . GLU A 1 98 ? 48.069 15.838 -50.698 1.00 68.81 98 GLU A O 1
ATOM 796 N N . THR A 1 99 ? 50.187 15.280 -51.148 1.00 70.94 99 THR A N 1
ATOM 797 C CA . THR A 1 99 ? 50.327 14.510 -49.895 1.00 70.94 99 THR A CA 1
ATOM 798 C C . THR A 1 99 ? 50.214 15.377 -48.644 1.00 70.94 99 THR A C 1
ATOM 800 O O . THR A 1 99 ? 49.773 14.907 -47.596 1.00 70.94 99 THR A O 1
ATOM 803 N N . LYS A 1 100 ? 50.583 16.660 -48.728 1.00 73.25 100 LYS A N 1
ATOM 804 C CA . LYS A 1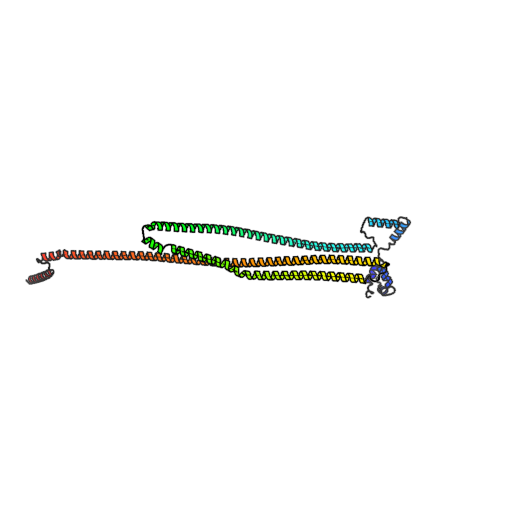 100 ? 50.368 17.615 -47.636 1.00 73.25 100 LYS A CA 1
ATOM 805 C C . LYS A 1 100 ? 48.879 17.899 -47.415 1.00 73.25 100 LYS A C 1
ATOM 807 O O . LYS A 1 100 ? 48.447 17.953 -46.265 1.00 73.25 100 LYS A O 1
ATOM 812 N N . GLU A 1 101 ? 48.111 18.096 -48.485 1.00 77.31 101 GLU A N 1
ATOM 813 C CA . GLU A 1 101 ? 46.660 18.303 -48.407 1.00 77.31 101 GLU A CA 1
ATOM 814 C C . GLU A 1 101 ? 45.949 17.070 -47.829 1.00 77.31 101 GLU A C 1
ATOM 816 O O . GLU A 1 101 ? 45.085 17.226 -46.962 1.00 77.31 101 GLU A O 1
ATOM 821 N N . ASP A 1 102 ? 46.377 15.863 -48.210 1.00 77.69 102 ASP A N 1
ATOM 822 C CA . ASP A 1 102 ? 45.859 14.603 -47.662 1.00 77.69 102 ASP A CA 1
ATOM 823 C C . ASP A 1 102 ? 46.109 14.492 -46.150 1.00 77.69 102 ASP A C 1
ATOM 825 O O . ASP A 1 102 ? 45.185 14.236 -45.373 1.00 77.69 102 ASP A O 1
ATOM 829 N N . VAL A 1 103 ? 47.335 14.774 -45.695 1.00 78.94 103 VAL A N 1
ATOM 830 C CA . VAL A 1 103 ? 47.673 14.742 -44.262 1.00 78.94 103 VAL A CA 1
ATOM 831 C C . VAL A 1 103 ? 46.935 15.835 -43.479 1.00 78.94 103 VAL A C 1
ATOM 833 O O . VAL A 1 103 ? 46.493 15.602 -42.352 1.00 78.94 103 VAL A O 1
ATOM 836 N N . GLU A 1 104 ? 46.750 17.029 -44.047 1.00 82.25 104 GLU A N 1
ATOM 837 C CA . GLU A 1 104 ? 45.938 18.081 -43.421 1.00 82.25 104 GLU A CA 1
ATOM 838 C C . GLU A 1 104 ? 44.460 17.678 -43.297 1.00 82.25 104 GLU A C 1
ATOM 840 O O . GLU A 1 104 ? 43.809 18.019 -42.301 1.00 82.25 104 GLU A O 1
ATOM 845 N N . LEU A 1 105 ? 43.924 16.952 -44.279 1.00 84.19 105 LEU A N 1
ATOM 846 C CA . LEU A 1 105 ? 42.564 16.425 -44.244 1.00 84.19 105 LEU A CA 1
ATOM 847 C C . LEU A 1 105 ? 42.420 15.321 -43.189 1.00 84.19 105 LEU A C 1
ATOM 849 O O . LEU A 1 105 ? 41.476 15.364 -42.397 1.00 84.19 105 LEU A O 1
AT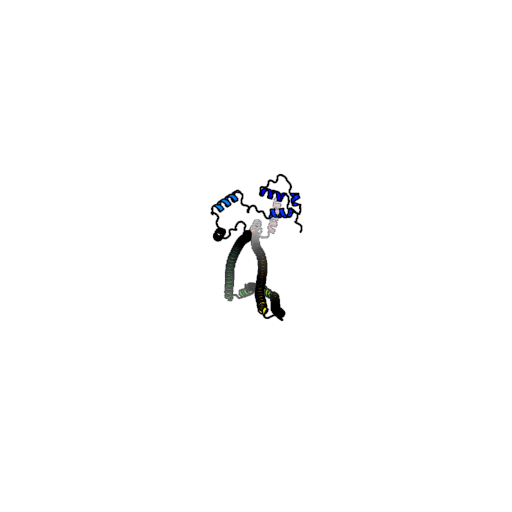OM 853 N N . ASP A 1 106 ? 43.389 14.412 -43.089 1.00 84.62 106 ASP A N 1
ATOM 854 C CA . ASP A 1 106 ? 43.435 13.385 -42.044 1.00 84.62 106 ASP A CA 1
ATOM 855 C C . ASP A 1 106 ? 43.503 13.996 -40.641 1.00 84.62 106 ASP A C 1
ATOM 857 O O . ASP A 1 106 ? 42.771 13.583 -39.736 1.00 84.62 106 ASP A O 1
ATOM 861 N N . ILE A 1 107 ? 44.324 15.034 -40.453 1.00 85.38 107 ILE A N 1
ATOM 862 C CA . ILE A 1 107 ? 44.397 15.771 -39.186 1.00 85.38 107 ILE A CA 1
ATOM 863 C C . ILE A 1 107 ? 43.036 16.386 -38.843 1.00 85.38 107 ILE A C 1
ATOM 865 O O . ILE A 1 107 ? 42.595 16.276 -37.696 1.00 85.38 107 ILE A O 1
ATOM 869 N N . LYS A 1 108 ? 42.343 16.995 -39.814 1.00 91.00 108 LYS A N 1
ATOM 870 C CA . LYS A 1 108 ? 41.000 17.559 -39.596 1.00 91.00 108 LYS A CA 1
ATOM 871 C C . LYS A 1 108 ? 39.989 16.478 -39.219 1.00 91.00 108 LYS A C 1
ATOM 873 O O . LYS A 1 108 ? 39.280 16.644 -38.228 1.00 91.00 108 LYS A O 1
ATOM 878 N N . MET A 1 109 ? 39.968 15.347 -39.923 1.00 88.88 109 MET A N 1
ATOM 879 C CA . MET A 1 109 ? 39.083 14.227 -39.583 1.00 88.88 109 MET A CA 1
ATOM 880 C C . MET A 1 109 ? 39.363 13.675 -38.179 1.00 88.88 109 MET A C 1
ATOM 882 O O . MET A 1 109 ? 38.434 13.382 -37.422 1.00 88.88 109 MET A O 1
ATOM 886 N N . LEU A 1 110 ? 40.637 13.550 -37.795 1.00 89.81 110 LEU A N 1
ATOM 887 C CA . LEU A 1 110 ? 41.027 13.104 -36.457 1.00 89.81 110 LEU A CA 1
ATOM 888 C C . LEU A 1 110 ? 40.613 14.108 -35.374 1.00 89.81 110 LEU A C 1
ATOM 890 O O . LEU A 1 110 ? 40.153 13.691 -34.310 1.00 89.81 110 LEU A O 1
ATOM 894 N N . GLN A 1 111 ? 40.717 15.411 -35.641 1.00 92.19 111 GLN A N 1
ATOM 895 C CA . GLN A 1 111 ? 40.245 16.462 -34.735 1.00 92.19 111 GLN A CA 1
ATOM 896 C C . GLN A 1 111 ? 38.721 16.434 -34.566 1.00 92.19 111 GLN A C 1
ATOM 898 O O . GLN A 1 111 ? 38.228 16.511 -33.441 1.00 92.19 111 GLN A O 1
ATOM 903 N N . GLU A 1 112 ? 37.964 16.262 -35.651 1.00 91.44 112 GLU A N 1
ATOM 904 C CA . GLU A 1 112 ? 36.504 16.122 -35.594 1.00 91.44 112 GLU A CA 1
ATOM 905 C C . GLU A 1 112 ? 36.083 14.868 -34.819 1.00 91.44 112 GLU A C 1
ATOM 907 O O . GLU A 1 112 ? 35.187 14.920 -33.969 1.00 91.44 112 GLU A O 1
ATOM 912 N N . ARG A 1 113 ? 36.776 13.746 -35.047 1.00 92.31 113 ARG A N 1
ATOM 913 C CA . ARG A 1 113 ? 36.557 12.501 -34.303 1.00 92.31 113 ARG A CA 1
ATOM 914 C C . ARG A 1 113 ? 36.858 12.669 -32.817 1.00 92.31 113 ARG A C 1
ATOM 916 O O . ARG A 1 113 ? 36.095 12.174 -31.989 1.00 92.31 113 ARG A O 1
ATOM 923 N N . LEU A 1 114 ? 37.941 13.361 -32.472 1.00 92.06 114 LEU A N 1
ATOM 924 C CA . LEU A 1 114 ? 38.290 13.659 -31.086 1.00 92.06 114 LEU A CA 1
ATOM 925 C C . LEU A 1 114 ? 37.209 14.523 -30.426 1.00 92.06 114 LEU A C 1
ATOM 927 O O . LEU A 1 114 ? 36.732 14.181 -29.348 1.00 92.06 114 LEU A O 1
ATOM 931 N N . HIS A 1 115 ? 36.731 15.559 -31.114 1.00 92.62 115 HIS A N 1
ATOM 932 C CA . HIS A 1 115 ? 35.658 16.412 -30.609 1.00 92.62 115 HIS A CA 1
ATOM 933 C C . HIS A 1 115 ? 34.339 15.648 -30.383 1.00 92.62 115 HIS A C 1
ATOM 935 O O . HIS A 1 115 ? 33.617 15.896 -29.412 1.00 92.62 115 HIS A O 1
ATOM 941 N N . LEU A 1 116 ? 34.013 14.690 -31.257 1.00 92.75 116 LEU A N 1
ATOM 942 C CA . LEU A 1 116 ? 32.863 13.803 -31.072 1.00 92.75 116 LEU A CA 1
ATOM 943 C C . LEU A 1 116 ? 33.023 12.932 -29.815 1.00 92.75 116 LEU A C 1
ATOM 945 O O . LEU A 1 116 ? 32.073 12.794 -29.043 1.00 92.75 116 LEU A O 1
ATOM 949 N N . LEU A 1 117 ? 34.212 12.361 -29.603 1.00 90.69 117 LEU A N 1
ATOM 950 C CA . LEU A 1 117 ? 34.505 11.523 -28.439 1.00 90.69 117 LEU A CA 1
ATOM 951 C C . LEU A 1 117 ? 34.426 12.316 -27.129 1.00 90.69 117 LEU A C 1
ATOM 953 O O . LEU A 1 117 ? 33.814 11.840 -26.176 1.00 90.69 117 LEU A O 1
ATOM 957 N N . GLU A 1 118 ? 34.945 13.544 -27.093 1.00 93.06 118 GLU A N 1
ATOM 958 C CA . GLU A 1 118 ? 34.820 14.434 -25.928 1.00 93.06 118 GLU A CA 1
ATOM 959 C C . GLU A 1 118 ? 33.350 14.735 -25.597 1.00 93.06 118 GLU A C 1
ATOM 961 O O . GLU A 1 118 ? 32.935 14.682 -24.437 1.00 93.06 118 GLU A O 1
ATOM 966 N N . LYS A 1 119 ? 32.513 14.984 -26.615 1.00 93.69 119 LYS A N 1
ATOM 967 C CA . LYS A 1 119 ? 31.064 15.152 -26.413 1.00 93.69 119 LYS A CA 1
ATOM 968 C C . LYS A 1 119 ? 30.413 13.891 -25.845 1.00 93.69 119 LYS A C 1
ATOM 970 O O . LYS A 1 119 ? 29.574 13.992 -24.950 1.00 93.69 119 LYS A O 1
ATOM 975 N N . GLN A 1 120 ? 30.787 12.714 -26.344 1.00 91.50 120 GLN A N 1
ATOM 976 C CA . GLN A 1 120 ? 30.278 11.441 -25.827 1.00 91.50 120 GLN A CA 1
ATOM 977 C C . GLN A 1 120 ? 30.705 11.202 -24.374 1.00 91.50 120 GLN A C 1
ATOM 979 O O . GLN A 1 120 ? 29.895 10.728 -23.577 1.00 91.50 120 GLN A O 1
ATOM 984 N N . GLU A 1 121 ? 31.932 11.569 -24.001 1.00 92.00 121 GLU A N 1
ATOM 985 C CA . GLU A 1 121 ? 32.416 11.469 -22.623 1.00 92.00 121 GLU A CA 1
ATOM 986 C C . GLU A 1 121 ? 31.581 12.328 -21.665 1.00 92.00 121 GLU A C 1
ATOM 988 O O . GLU A 1 121 ? 31.170 11.846 -20.606 1.00 92.00 121 GLU A O 1
ATOM 993 N N . ILE A 1 122 ? 31.253 13.565 -22.056 1.00 93.94 122 ILE A N 1
ATOM 994 C CA . ILE A 1 122 ? 30.388 14.451 -21.263 1.00 93.94 122 ILE A CA 1
ATOM 995 C C . ILE A 1 122 ? 29.021 13.794 -21.038 1.00 93.94 122 ILE A C 1
ATOM 997 O O . ILE A 1 122 ? 28.591 13.665 -19.888 1.00 93.94 122 ILE A O 1
ATOM 1001 N N . VAL A 1 123 ? 28.383 13.297 -22.104 1.00 92.44 123 VAL A N 1
ATOM 1002 C CA . VAL A 1 123 ? 27.076 12.621 -22.021 1.00 92.44 123 VAL A CA 1
ATOM 1003 C C . VAL A 1 123 ? 27.139 11.396 -21.105 1.00 92.44 123 VAL A C 1
ATOM 1005 O O . VAL A 1 123 ? 26.276 11.219 -20.244 1.00 92.44 123 VAL A O 1
ATOM 1008 N N . LEU A 1 124 ? 28.179 10.566 -21.226 1.00 91.25 124 LEU A N 1
ATOM 1009 C CA . LEU A 1 124 ? 28.372 9.403 -20.356 1.00 91.25 124 LEU A CA 1
ATOM 1010 C C . LEU A 1 124 ? 28.594 9.804 -18.893 1.00 91.25 124 LEU A C 1
ATOM 1012 O O . LEU A 1 124 ? 28.101 9.129 -17.984 1.00 91.25 124 LEU A O 1
ATOM 1016 N N . SER A 1 125 ? 29.310 10.901 -18.646 1.00 93.19 125 SER A N 1
ATOM 1017 C CA . SER A 1 125 ? 29.533 11.417 -17.296 1.00 93.19 125 SER A CA 1
ATOM 1018 C C . SER A 1 125 ? 28.225 11.870 -16.637 1.00 93.19 125 SER A C 1
ATOM 1020 O O . SER A 1 125 ? 28.001 11.586 -15.456 1.00 93.19 125 SER A O 1
ATOM 1022 N N . ASP A 1 126 ? 27.327 12.487 -17.407 1.00 92.69 126 ASP A N 1
ATOM 1023 C CA . ASP A 1 126 ? 26.025 12.943 -16.928 1.00 92.69 126 ASP A CA 1
ATOM 1024 C C . ASP A 1 126 ? 25.061 11.774 -16.716 1.00 92.69 126 ASP A C 1
ATOM 1026 O O . ASP A 1 126 ? 24.432 11.695 -15.659 1.00 92.69 126 ASP A O 1
ATOM 1030 N N . LEU A 1 127 ? 25.038 10.788 -17.621 1.00 90.06 127 LEU A N 1
ATOM 1031 C CA . LEU A 1 127 ? 24.300 9.535 -17.418 1.00 90.06 127 LEU A CA 1
ATOM 1032 C C . LEU A 1 127 ? 24.768 8.797 -16.156 1.00 90.06 127 LEU A C 1
ATOM 1034 O O . LEU A 1 127 ? 23.957 8.272 -15.392 1.00 90.06 127 LEU A O 1
ATOM 1038 N N . LYS A 1 128 ? 26.077 8.792 -15.877 1.00 91.50 128 LYS A N 1
ATOM 1039 C CA . LYS A 1 128 ? 26.634 8.186 -14.660 1.00 91.50 128 LYS A CA 1
ATOM 1040 C C . LYS A 1 128 ? 26.204 8.931 -13.394 1.00 91.50 128 LYS A C 1
ATOM 1042 O O . LYS A 1 128 ? 25.978 8.286 -12.369 1.00 91.50 128 LYS A O 1
ATOM 1047 N N . LYS A 1 129 ? 26.094 10.264 -13.439 1.00 93.12 129 LYS A N 1
ATOM 1048 C CA . LYS A 1 129 ? 25.555 11.065 -12.324 1.00 93.12 129 LYS A CA 1
ATOM 1049 C C . LYS A 1 129 ? 24.068 10.795 -12.121 1.00 93.12 129 LYS A C 1
ATOM 1051 O O . LYS A 1 129 ? 23.674 10.534 -10.990 1.00 93.12 129 LYS A O 1
ATOM 1056 N N . GLN A 1 130 ? 23.275 10.791 -13.194 1.00 91.56 130 GLN A N 1
ATOM 1057 C CA . GLN A 1 130 ? 21.847 10.474 -13.125 1.00 91.56 130 GLN A CA 1
ATOM 1058 C C . GLN A 1 130 ? 21.621 9.095 -12.507 1.00 91.56 130 GLN A C 1
ATOM 1060 O O . GLN A 1 130 ? 20.903 8.991 -11.525 1.00 91.56 130 GLN A O 1
ATOM 1065 N N . ASN A 1 131 ? 22.333 8.067 -12.974 1.00 92.00 131 ASN A N 1
ATOM 1066 C CA . ASN A 1 131 ? 22.213 6.710 -12.436 1.00 92.00 131 ASN A CA 1
ATOM 1067 C C . ASN A 1 131 ? 22.560 6.631 -10.932 1.00 92.00 131 ASN A C 1
ATOM 1069 O O . ASN A 1 131 ? 21.905 5.920 -10.172 1.00 92.00 131 ASN A O 1
ATOM 1073 N N . LYS A 1 132 ? 23.552 7.404 -10.460 1.00 93.00 132 LYS A N 1
ATOM 1074 C CA . LYS A 1 132 ? 23.835 7.507 -9.017 1.00 93.00 132 LYS A CA 1
ATOM 1075 C C . LYS A 1 132 ? 22.667 8.114 -8.240 1.00 93.00 132 LYS A C 1
ATOM 1077 O O . LYS A 1 132 ? 22.288 7.540 -7.226 1.00 93.00 132 LYS A O 1
ATOM 1082 N N . LEU A 1 133 ? 22.093 9.213 -8.730 1.00 92.62 133 LEU A N 1
ATOM 1083 C CA . LEU A 1 133 ? 20.937 9.856 -8.099 1.00 92.62 133 LEU A CA 1
ATOM 1084 C C . LEU A 1 133 ? 19.738 8.903 -8.048 1.00 92.62 133 LEU A C 1
ATOM 1086 O O . LEU A 1 133 ? 19.163 8.702 -6.984 1.00 92.62 133 LEU A O 1
ATOM 1090 N N . THR A 1 134 ? 19.431 8.216 -9.151 1.00 90.50 134 THR A N 1
ATOM 1091 C CA . THR A 1 134 ? 18.331 7.240 -9.190 1.00 90.50 134 THR A CA 1
ATOM 1092 C C . THR A 1 134 ? 18.573 6.077 -8.227 1.00 90.50 134 THR A C 1
ATOM 1094 O O . THR A 1 134 ? 17.650 5.592 -7.578 1.00 90.50 134 THR A O 1
ATOM 1097 N N . LYS A 1 135 ? 19.825 5.624 -8.082 1.00 93.38 135 LYS A N 1
ATOM 1098 C CA . LYS A 1 135 ? 20.187 4.586 -7.107 1.00 93.38 135 LYS A CA 1
ATOM 1099 C C . LYS A 1 135 ? 19.995 5.058 -5.664 1.00 93.38 135 LYS A C 1
ATOM 1101 O O . LYS A 1 135 ? 19.559 4.269 -4.826 1.00 93.38 135 LYS A O 1
ATOM 1106 N N . GLU A 1 136 ? 20.324 6.311 -5.365 1.00 93.12 136 GLU A N 1
ATOM 1107 C CA . GLU A 1 136 ? 20.087 6.911 -4.048 1.00 93.12 136 GLU A CA 1
ATOM 1108 C C . GLU A 1 136 ? 18.579 7.021 -3.763 1.00 93.12 136 GLU A C 1
ATOM 1110 O O . GLU A 1 136 ? 18.128 6.594 -2.698 1.00 93.12 136 GLU A O 1
ATOM 1115 N N . GLU A 1 137 ? 17.784 7.471 -4.736 1.00 91.44 137 GLU A N 1
ATOM 1116 C CA . GLU A 1 137 ? 16.318 7.539 -4.640 1.00 91.44 137 GLU A CA 1
ATOM 1117 C C . GLU A 1 137 ? 15.696 6.159 -4.391 1.00 91.44 137 GLU A C 1
ATOM 1119 O O . GLU A 1 137 ? 14.928 5.986 -3.442 1.00 91.44 137 GLU A O 1
ATOM 1124 N N . LEU A 1 138 ? 16.106 5.145 -5.159 1.00 89.00 138 LEU A N 1
ATOM 1125 C CA . LEU A 1 138 ? 15.679 3.759 -4.954 1.00 89.00 138 LEU A CA 1
ATOM 1126 C C . LEU A 1 138 ? 16.068 3.240 -3.564 1.00 89.00 138 LEU A C 1
ATOM 1128 O O . LEU A 1 138 ? 15.287 2.539 -2.924 1.00 89.00 138 LEU A O 1
ATOM 1132 N N . SER A 1 139 ? 17.251 3.594 -3.054 1.00 91.62 139 SER A N 1
ATOM 1133 C CA . SER A 1 139 ? 17.670 3.178 -1.709 1.00 91.62 139 SER A CA 1
ATOM 1134 C C . SER A 1 139 ? 16.804 3.799 -0.601 1.00 91.62 139 SER A C 1
ATOM 1136 O O . SER A 1 139 ? 16.499 3.139 0.401 1.00 91.62 139 SER A O 1
ATOM 1138 N N . LEU A 1 140 ? 16.346 5.040 -0.800 1.00 91.69 140 LEU A N 1
ATOM 1139 C CA . LEU A 1 140 ? 15.407 5.710 0.097 1.00 91.69 140 LEU A CA 1
ATOM 1140 C C . LEU A 1 140 ? 14.020 5.068 0.034 1.00 91.69 140 LEU A C 1
ATOM 1142 O O . LEU A 1 140 ? 13.416 4.846 1.083 1.00 91.69 140 LEU A O 1
ATOM 1146 N N . GLU A 1 141 ? 13.521 4.728 -1.156 1.00 89.88 141 GLU A N 1
ATOM 1147 C CA . GLU A 1 141 ? 12.246 4.015 -1.295 1.00 89.88 141 GLU A CA 1
ATOM 1148 C C . GLU A 1 141 ? 12.280 2.626 -0.659 1.00 89.88 141 GLU A C 1
ATOM 1150 O O . GLU A 1 141 ? 11.357 2.282 0.075 1.00 89.88 141 GLU A O 1
ATOM 1155 N N . ILE A 1 142 ? 13.361 1.863 -0.843 1.00 91.25 142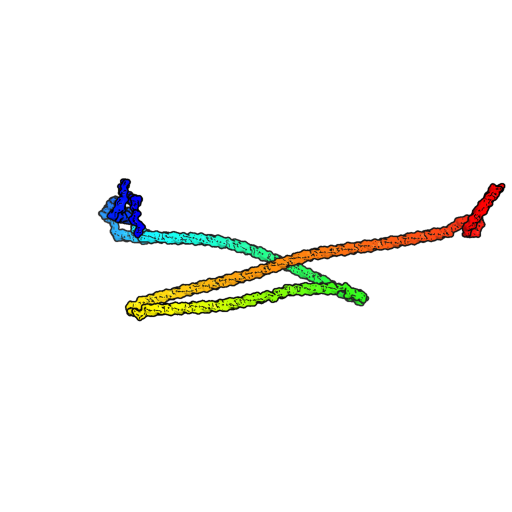 ILE A N 1
ATOM 1156 C CA . ILE A 1 142 ? 13.540 0.562 -0.180 1.00 91.25 142 ILE A CA 1
ATOM 1157 C C . ILE A 1 142 ? 13.514 0.727 1.343 1.00 91.25 142 ILE A C 1
ATOM 1159 O O . ILE A 1 142 ? 12.870 -0.054 2.042 1.00 91.25 142 ILE A O 1
ATOM 1163 N N . SER A 1 143 ? 14.175 1.760 1.868 1.00 89.56 143 SER A N 1
ATOM 1164 C CA . SER A 1 143 ? 14.190 2.035 3.309 1.00 89.56 143 SER A CA 1
ATOM 1165 C C . SER A 1 143 ? 12.796 2.392 3.835 1.00 89.56 143 SER A C 1
ATOM 1167 O O . SER A 1 143 ? 12.383 1.875 4.875 1.00 89.56 143 SER A O 1
ATOM 1169 N N . LYS A 1 144 ? 12.036 3.212 3.093 1.00 90.62 144 LYS A N 1
ATOM 1170 C CA . LYS A 1 144 ? 10.632 3.523 3.409 1.00 90.62 144 LYS A CA 1
ATOM 1171 C C . LYS A 1 144 ? 9.774 2.261 3.387 1.00 90.62 144 LYS A C 1
ATOM 1173 O O . LYS A 1 144 ? 9.062 2.006 4.353 1.00 90.62 144 LYS A O 1
ATOM 1178 N N . LEU A 1 145 ? 9.895 1.444 2.342 1.00 88.94 145 LEU A N 1
ATOM 1179 C CA . LEU A 1 145 ? 9.143 0.201 2.197 1.00 88.94 145 LEU A CA 1
ATOM 1180 C C . LEU A 1 145 ? 9.420 -0.763 3.359 1.00 88.94 145 LEU A C 1
ATOM 1182 O O . LEU A 1 145 ? 8.482 -1.309 3.930 1.00 88.94 145 LEU A O 1
ATOM 1186 N N . ASN A 1 146 ? 10.686 -0.915 3.761 1.00 90.88 146 ASN A N 1
ATOM 1187 C CA . ASN A 1 146 ? 11.060 -1.726 4.921 1.00 90.88 146 ASN A CA 1
ATOM 1188 C C . ASN A 1 146 ? 10.480 -1.180 6.230 1.00 90.88 146 ASN A C 1
ATOM 1190 O O . ASN A 1 146 ? 10.018 -1.961 7.059 1.00 90.88 146 ASN A O 1
ATOM 1194 N N . SER A 1 147 ? 10.487 0.144 6.422 1.00 89.31 147 SER A N 1
ATOM 1195 C CA . SER A 1 147 ? 9.898 0.758 7.617 1.00 89.31 147 SER A CA 1
ATOM 1196 C C . SER A 1 147 ? 8.390 0.520 7.692 1.00 89.31 147 SER A C 1
ATOM 1198 O O . SER A 1 147 ? 7.885 0.127 8.739 1.00 89.31 147 SER A O 1
ATOM 1200 N N . SER A 1 148 ? 7.688 0.652 6.561 1.00 88.81 148 SER A N 1
ATOM 1201 C CA . SER A 1 148 ? 6.269 0.326 6.478 1.00 88.81 148 SER A CA 1
ATOM 1202 C C . SER A 1 148 ? 6.046 -1.156 6.748 1.00 88.81 148 SER A C 1
ATOM 1204 O O . SER A 1 148 ? 5.208 -1.487 7.570 1.00 88.81 148 SER A O 1
ATOM 1206 N N . TYR A 1 149 ? 6.806 -2.054 6.116 1.00 90.38 149 TYR A N 1
ATOM 1207 C CA . TYR A 1 149 ? 6.681 -3.499 6.328 1.00 90.38 149 TYR A CA 1
ATOM 1208 C C . TYR A 1 149 ? 6.826 -3.899 7.804 1.00 90.38 149 TYR A C 1
ATOM 1210 O O . TYR A 1 149 ? 6.038 -4.703 8.295 1.00 90.38 149 TYR A O 1
ATOM 1218 N N . LEU A 1 150 ? 7.801 -3.324 8.517 1.00 89.94 150 LEU A N 1
ATOM 1219 C CA . LEU A 1 150 ? 7.960 -3.554 9.955 1.00 89.94 150 LEU A CA 1
ATOM 1220 C C . LEU A 1 150 ? 6.736 -3.074 10.737 1.00 89.94 150 LEU A C 1
ATOM 1222 O O . LEU A 1 150 ? 6.234 -3.818 11.569 1.00 89.94 150 LEU A O 1
ATOM 1226 N N . GLN A 1 151 ? 6.210 -1.895 10.407 1.00 91.44 151 GLN A N 1
ATOM 1227 C CA . GLN A 1 151 ? 4.997 -1.375 11.033 1.00 91.44 151 GLN A CA 1
ATOM 1228 C C . GLN A 1 151 ? 3.784 -2.289 10.795 1.00 91.44 151 GLN A C 1
ATOM 1230 O O . GLN A 1 151 ? 3.098 -2.637 11.746 1.00 91.44 151 GLN A O 1
ATOM 1235 N N . TRP A 1 152 ? 3.565 -2.757 9.560 1.00 87.25 152 TRP A N 1
ATOM 1236 C CA . TRP A 1 152 ? 2.487 -3.707 9.247 1.00 87.25 152 TRP A CA 1
ATOM 1237 C C . TRP A 1 152 ? 2.606 -5.006 10.046 1.00 87.25 152 TRP A C 1
ATOM 1239 O O . TRP A 1 152 ? 1.598 -5.560 10.477 1.00 87.25 152 TRP A O 1
ATOM 1249 N N . LYS A 1 153 ? 3.832 -5.496 10.240 1.00 92.25 153 LYS A N 1
ATOM 1250 C CA . LYS A 1 153 ? 4.095 -6.707 11.018 1.00 92.25 153 LYS A CA 1
ATOM 1251 C C . LYS A 1 153 ? 3.817 -6.501 12.511 1.00 92.25 153 LYS A C 1
ATOM 1253 O O . LYS A 1 153 ? 3.283 -7.401 13.157 1.00 92.25 153 LYS A O 1
ATOM 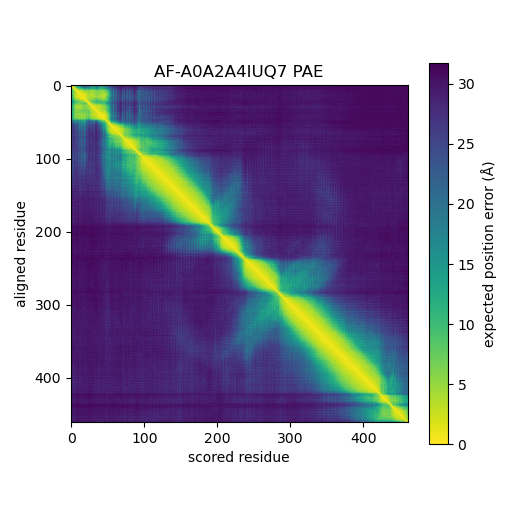1258 N N . ASP A 1 154 ? 4.175 -5.341 13.052 1.00 91.62 154 ASP A N 1
ATOM 1259 C CA . ASP A 1 154 ? 3.893 -4.993 14.446 1.00 91.62 154 ASP A CA 1
ATOM 1260 C C . ASP A 1 154 ? 2.380 -4.824 14.669 1.00 91.62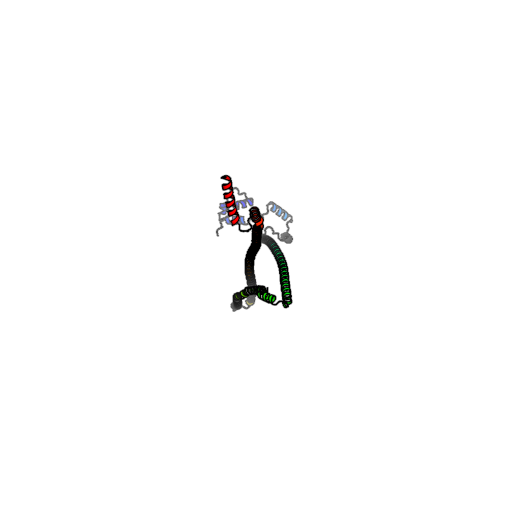 154 ASP A C 1
ATOM 1262 O O . ASP A 1 154 ? 1.840 -5.368 15.632 1.00 91.62 154 ASP A O 1
ATOM 1266 N N . ASP A 1 155 ? 1.681 -4.171 13.734 1.00 87.38 155 ASP A N 1
ATOM 1267 C CA . ASP A 1 155 ? 0.222 -4.017 13.754 1.00 87.38 155 ASP A CA 1
ATOM 1268 C C . ASP A 1 155 ? -0.496 -5.379 13.658 1.00 87.38 155 ASP A C 1
ATOM 1270 O O . ASP A 1 155 ? -1.470 -5.622 14.372 1.00 87.38 155 ASP A O 1
ATOM 1274 N N . GLU A 1 156 ? -0.005 -6.300 12.818 1.00 85.75 156 GLU A N 1
ATOM 1275 C CA . GLU A 1 156 ? -0.517 -7.675 12.726 1.00 85.75 156 GLU A CA 1
ATOM 1276 C C . GLU A 1 156 ? -0.347 -8.429 14.052 1.00 85.75 156 GLU A C 1
ATOM 1278 O O . GLU A 1 156 ? -1.278 -9.095 14.512 1.00 85.75 156 GLU A O 1
ATOM 1283 N N . SER A 1 157 ? 0.819 -8.298 14.695 1.00 88.00 157 SER A N 1
ATOM 1284 C CA . SER A 1 157 ? 1.078 -8.908 16.003 1.00 88.00 157 SER A CA 1
ATOM 1285 C C . SER A 1 157 ? 0.149 -8.346 17.079 1.00 88.00 157 SER A C 1
ATOM 1287 O O . SER A 1 157 ? -0.437 -9.117 17.838 1.00 88.00 157 SER A O 1
ATOM 1289 N N . ALA A 1 158 ? -0.026 -7.023 17.123 1.00 88.94 158 ALA A N 1
ATOM 1290 C CA . ALA A 1 158 ? -0.908 -6.359 18.080 1.00 88.94 158 ALA A CA 1
ATOM 1291 C C . ALA A 1 158 ? -2.376 -6.776 17.887 1.00 88.94 158 ALA A C 1
ATOM 1293 O O . ALA A 1 158 ? -3.053 -7.131 18.851 1.00 88.94 158 ALA A O 1
ATOM 1294 N N . ALA A 1 159 ? -2.855 -6.825 16.640 1.00 82.44 159 ALA A N 1
ATOM 1295 C CA . ALA A 1 159 ? -4.201 -7.303 16.330 1.00 82.44 159 ALA A CA 1
ATOM 1296 C C . ALA A 1 159 ? -4.393 -8.785 16.703 1.00 82.44 159 ALA A C 1
ATOM 1298 O O . ALA A 1 159 ? -5.469 -9.181 17.156 1.00 82.44 159 ALA A O 1
ATOM 1299 N N . GLY A 1 160 ? -3.354 -9.611 16.538 1.00 80.56 160 GLY A N 1
ATOM 1300 C CA . GLY A 1 160 ? -3.348 -11.003 16.984 1.00 80.56 160 GLY A CA 1
ATOM 1301 C C . GLY A 1 160 ? -3.485 -11.138 18.504 1.00 80.56 160 GLY A C 1
ATOM 1302 O O . GLY A 1 160 ? -4.274 -11.960 18.973 1.00 80.56 160 GLY A O 1
ATOM 1303 N N . GLU A 1 161 ? -2.775 -10.309 19.271 1.00 87.62 161 GLU A N 1
ATOM 1304 C CA . GLU A 1 161 ? -2.898 -10.255 20.733 1.00 87.62 161 GLU A CA 1
ATOM 1305 C C . GLU A 1 161 ? -4.296 -9.799 21.173 1.00 87.62 161 GLU A C 1
ATOM 1307 O O . GLU A 1 161 ? -4.899 -10.452 22.023 1.00 87.62 161 GLU A O 1
ATOM 1312 N N . GLU A 1 162 ? -4.860 -8.760 20.548 1.00 82.62 162 GLU A N 1
ATOM 1313 C CA . GLU A 1 162 ? -6.239 -8.319 20.815 1.00 82.62 162 GLU A CA 1
ATOM 1314 C C . GLU A 1 162 ? -7.279 -9.404 20.495 1.00 82.62 162 GLU A C 1
ATOM 1316 O O . GLU A 1 162 ? -8.268 -9.570 21.208 1.00 82.62 162 GLU A O 1
ATOM 1321 N N . CYS A 1 163 ? -7.066 -10.194 19.439 1.00 77.31 163 CYS A N 1
ATOM 1322 C CA . CYS A 1 163 ? -7.950 -11.319 19.134 1.00 77.31 163 CYS A CA 1
ATOM 1323 C C . CYS A 1 163 ? -7.882 -12.407 20.213 1.00 77.31 163 CYS A C 1
ATOM 1325 O O . CYS A 1 163 ? -8.911 -12.995 20.553 1.00 77.31 163 CYS A O 1
ATOM 1327 N N . LEU A 1 164 ? -6.691 -12.682 20.755 1.00 79.69 164 LEU A N 1
ATOM 1328 C CA . LEU A 1 164 ? -6.519 -13.651 21.837 1.00 79.69 164 LEU A CA 1
ATOM 1329 C C . LEU A 1 164 ? -7.164 -13.169 23.140 1.00 79.69 164 LEU A C 1
ATOM 1331 O O . LEU A 1 164 ? -7.812 -13.969 23.813 1.00 79.69 164 LEU A O 1
ATOM 1335 N N . THR A 1 165 ? -7.039 -11.885 23.484 1.00 85.88 165 THR A N 1
ATOM 1336 C CA . THR A 1 165 ? -7.690 -11.332 24.682 1.00 85.88 165 THR A CA 1
ATOM 1337 C C . THR A 1 165 ? -9.209 -11.354 24.550 1.00 85.88 165 THR A C 1
ATOM 1339 O O . THR A 1 165 ? -9.888 -11.822 25.460 1.00 85.88 165 THR A O 1
ATOM 1342 N N . LEU A 1 166 ? -9.753 -10.961 23.394 1.00 77.25 166 LEU A N 1
ATOM 1343 C CA . LEU A 1 166 ? -11.191 -11.046 23.126 1.00 77.25 166 LEU A CA 1
ATOM 1344 C C . LEU A 1 166 ? -11.705 -12.490 23.177 1.00 77.25 166 LEU A C 1
ATOM 1346 O O . LEU A 1 166 ? -12.790 -12.737 23.700 1.00 77.25 166 LEU A O 1
ATOM 1350 N N . ALA A 1 167 ? -10.938 -13.457 22.668 1.00 70.69 167 ALA A N 1
ATOM 1351 C CA . ALA A 1 167 ? -11.299 -14.869 22.772 1.00 70.69 167 ALA A CA 1
ATOM 1352 C C . ALA A 1 167 ? -11.365 -15.331 24.239 1.00 70.69 167 ALA A C 1
ATOM 1354 O O . ALA A 1 167 ? -12.334 -15.984 24.622 1.00 70.69 167 ALA A O 1
ATOM 1355 N N . GLN A 1 168 ? -10.396 -14.932 25.069 1.00 81.62 168 GLN A N 1
ATOM 1356 C CA . GLN A 1 168 ? -10.392 -15.227 26.508 1.00 81.62 168 GLN A CA 1
ATOM 1357 C C . GLN A 1 168 ? -11.565 -14.564 27.244 1.00 81.62 168 GLN A C 1
ATOM 1359 O O . GLN A 1 168 ? -12.182 -15.181 28.112 1.00 81.62 168 GLN A O 1
ATOM 1364 N N . GLU A 1 169 ? -11.914 -13.324 26.896 1.00 80.00 169 GLU A N 1
ATOM 1365 C CA . GLU A 1 169 ? -13.090 -12.648 27.455 1.00 80.00 169 GLU A CA 1
ATOM 1366 C C . GLU A 1 169 ? -14.381 -13.386 27.094 1.00 80.00 169 GLU A C 1
ATOM 1368 O O . GLU A 1 169 ? -15.232 -13.600 27.959 1.00 80.00 169 GLU A O 1
ATOM 1373 N N . VAL A 1 170 ? -14.517 -13.828 25.839 1.00 76.25 170 VAL A N 1
ATOM 1374 C CA . VAL A 1 170 ? -15.663 -14.633 25.401 1.00 76.25 170 VAL A CA 1
ATOM 1375 C C . VAL A 1 170 ? -15.722 -15.948 26.170 1.00 76.25 170 VAL A C 1
ATOM 1377 O O . VAL A 1 170 ? -16.793 -16.277 26.673 1.00 76.25 170 VAL A O 1
ATOM 1380 N N . GLU A 1 171 ? -14.613 -16.677 26.316 1.00 76.75 171 GLU A N 1
ATOM 1381 C CA . GLU A 1 171 ? -14.567 -17.904 27.127 1.00 76.75 171 GLU A CA 1
ATOM 1382 C C . GLU A 1 171 ? -15.024 -17.635 28.564 1.00 76.75 171 GLU A C 1
ATOM 1384 O O . GLU A 1 171 ? -15.947 -18.288 29.042 1.00 76.75 171 GLU A O 1
ATOM 1389 N N . THR A 1 172 ? -14.505 -16.580 29.195 1.00 84.31 172 THR A N 1
ATOM 1390 C CA . THR A 1 172 ? -14.866 -16.192 30.570 1.00 84.31 172 THR A CA 1
ATOM 1391 C C . THR A 1 172 ? -16.358 -15.864 30.709 1.00 84.31 172 THR A C 1
ATOM 1393 O O . THR A 1 172 ? -17.011 -16.269 31.671 1.00 84.31 172 THR A O 1
ATOM 1396 N N . ILE A 1 173 ? -16.929 -15.137 29.742 1.00 74.88 173 ILE A N 1
ATOM 1397 C CA . ILE A 1 173 ? -18.369 -14.837 29.714 1.00 74.88 173 ILE A CA 1
ATOM 1398 C C . ILE A 1 173 ? -19.173 -16.125 29.529 1.00 74.88 173 ILE A C 1
ATOM 1400 O O . ILE A 1 173 ? -20.222 -16.291 30.152 1.00 74.88 173 ILE A O 1
ATOM 1404 N N . THR A 1 174 ? -18.703 -17.028 28.670 1.00 69.38 174 THR A N 1
ATOM 1405 C CA . THR A 1 174 ? -19.390 -18.288 28.374 1.00 69.38 174 THR A CA 1
ATOM 1406 C C . THR A 1 174 ? -19.406 -19.193 29.601 1.00 69.38 174 THR A C 1
ATOM 1408 O O . THR A 1 174 ? -20.469 -19.711 29.942 1.00 69.38 174 THR A O 1
ATOM 1411 N N . ASP A 1 175 ? -18.284 -19.300 30.311 1.00 78.31 175 ASP A N 1
ATOM 1412 C CA . ASP A 1 175 ? -18.178 -20.013 31.586 1.00 78.31 175 ASP A CA 1
ATOM 1413 C C . ASP A 1 175 ? -19.126 -19.412 32.631 1.00 78.31 175 ASP A C 1
ATOM 1415 O O . ASP A 1 175 ? -19.925 -20.131 33.225 1.00 78.31 175 ASP A O 1
ATOM 1419 N N . GLY A 1 176 ? -19.165 -18.080 32.759 1.00 76.25 176 GLY A N 1
ATOM 1420 C CA . GLY A 1 176 ? -20.113 -17.410 33.655 1.00 76.25 176 GLY A CA 1
ATOM 1421 C C . GLY A 1 176 ? -21.586 -17.672 33.304 1.00 76.25 176 GLY A C 1
ATOM 1422 O O . GLY A 1 176 ? -22.433 -17.783 34.189 1.00 76.25 176 GLY A O 1
ATOM 1423 N N . VAL A 1 177 ? -21.924 -17.808 32.016 1.00 69.81 177 VAL A N 1
ATOM 1424 C CA . VAL A 1 177 ? -23.278 -18.201 31.585 1.00 69.81 177 VAL A CA 1
ATOM 1425 C C . VAL A 1 177 ? -23.567 -19.661 31.934 1.00 69.81 177 VAL A C 1
ATOM 1427 O O . VAL A 1 177 ? -24.684 -19.963 32.357 1.00 69.81 177 VAL A O 1
ATOM 1430 N N . ILE A 1 178 ? -22.592 -20.558 31.765 1.00 70.06 178 ILE A N 1
ATOM 1431 C CA . ILE A 1 178 ? -22.717 -21.971 32.142 1.00 70.06 178 ILE A CA 1
ATOM 1432 C C . ILE A 1 178 ? -22.960 -22.093 33.649 1.00 70.06 178 ILE A C 1
ATOM 1434 O O . ILE A 1 178 ? -23.886 -22.804 34.036 1.00 70.06 178 ILE A O 1
ATOM 1438 N N . ASP A 1 179 ? -22.225 -21.346 34.473 1.00 76.62 179 ASP A N 1
ATOM 1439 C CA . ASP A 1 179 ? -22.398 -21.324 35.929 1.00 76.62 179 ASP A CA 1
ATOM 1440 C C . ASP A 1 179 ? -23.796 -20.829 36.325 1.00 76.62 179 ASP A C 1
ATOM 1442 O O . ASP A 1 179 ? -24.490 -21.479 37.101 1.00 76.62 179 ASP A O 1
ATOM 1446 N N . VAL A 1 180 ? -24.291 -19.746 35.714 1.00 72.44 180 VAL A N 1
ATOM 1447 C CA . VAL A 1 180 ? -25.663 -19.261 35.965 1.00 72.44 180 VAL A CA 1
ATOM 1448 C C . VAL A 1 180 ? -26.716 -20.292 35.541 1.00 72.44 180 VAL A C 1
ATOM 1450 O O . VAL A 1 180 ? -27.748 -20.443 36.202 1.00 72.44 180 VAL A O 1
ATOM 1453 N N . ILE A 1 181 ? -26.494 -21.010 34.435 1.00 67.81 181 ILE A N 1
ATOM 1454 C CA . ILE A 1 181 ? -27.377 -22.100 33.999 1.00 67.81 181 ILE A CA 1
ATOM 1455 C C . ILE A 1 181 ? -27.329 -23.263 35.001 1.00 67.81 181 ILE A C 1
ATOM 1457 O O . ILE A 1 181 ? -28.378 -23.816 35.329 1.00 67.81 181 ILE A O 1
ATOM 1461 N N . ALA A 1 182 ? -26.148 -23.612 35.510 1.00 68.12 182 ALA A N 1
ATOM 1462 C CA . ALA A 1 182 ? -25.971 -24.644 36.524 1.00 68.12 182 ALA A CA 1
ATOM 1463 C C . ALA A 1 182 ? -26.673 -24.262 37.838 1.00 68.12 182 ALA A C 1
ATOM 1465 O O . ALA A 1 182 ? -27.515 -25.022 38.309 1.00 68.12 182 ALA A O 1
ATOM 1466 N N . ASP A 1 183 ? -26.450 -23.049 38.351 1.00 74.06 183 ASP A N 1
ATOM 1467 C CA . ASP A 1 183 ? -27.100 -22.518 39.556 1.00 74.06 183 ASP A CA 1
ATOM 1468 C C . ASP A 1 183 ? -28.627 -22.480 39.417 1.00 74.06 183 ASP A C 1
ATOM 1470 O O . ASP A 1 183 ? -29.375 -22.808 40.345 1.00 74.06 183 ASP A O 1
ATOM 1474 N N . THR A 1 184 ? -29.127 -22.092 38.239 1.00 67.06 184 THR A N 1
ATOM 1475 C CA . THR A 1 184 ? -30.572 -22.077 37.978 1.00 67.06 184 THR A CA 1
ATOM 1476 C C . THR A 1 184 ? -31.159 -23.481 37.855 1.00 67.06 184 THR A C 1
ATOM 1478 O O . THR A 1 184 ? -32.282 -23.688 38.316 1.00 67.06 184 THR A O 1
ATOM 1481 N N . LEU A 1 185 ? -30.428 -24.450 37.296 1.00 64.88 185 LEU A N 1
ATOM 1482 C CA . LEU A 1 185 ? -30.817 -25.865 37.272 1.00 64.88 185 LEU A CA 1
ATOM 1483 C C . LEU A 1 185 ? -30.802 -26.486 38.676 1.00 64.88 185 LEU A C 1
ATOM 1485 O O . LEU A 1 185 ? -31.751 -27.192 39.025 1.00 64.88 185 LEU A O 1
ATOM 1489 N N . ASP A 1 186 ? -29.805 -26.171 39.502 1.00 70.88 186 ASP A N 1
ATOM 1490 C CA . ASP A 1 186 ? -29.718 -26.613 40.898 1.00 70.88 186 ASP A CA 1
ATOM 1491 C C . ASP A 1 186 ? -30.857 -26.030 41.742 1.00 70.88 186 ASP A C 1
ATOM 1493 O O . ASP A 1 186 ? -31.543 -26.767 42.463 1.00 70.88 186 ASP A O 1
ATOM 1497 N N . MET A 1 187 ? -31.169 -24.740 41.581 1.00 63.84 187 MET A N 1
ATOM 1498 C CA . MET A 1 187 ? -32.365 -24.134 42.175 1.00 63.84 187 MET A CA 1
ATOM 1499 C C . MET A 1 187 ? -33.659 -24.793 41.680 1.00 63.84 187 MET A C 1
ATOM 1501 O O . MET A 1 187 ? -34.586 -24.983 42.469 1.00 63.84 187 MET A O 1
ATOM 1505 N N . TYR A 1 188 ? -33.742 -25.170 40.400 1.00 58.31 188 TYR A N 1
ATOM 1506 C CA . TYR A 1 188 ? -34.913 -25.856 39.848 1.00 58.31 188 TYR A CA 1
ATOM 1507 C C . TYR A 1 188 ? -35.078 -27.266 40.428 1.00 58.31 188 TYR A C 1
ATOM 1509 O O . TYR A 1 188 ? -36.195 -27.662 40.764 1.00 58.31 188 TYR A O 1
ATOM 1517 N N . SER A 1 189 ? -33.974 -27.997 40.622 1.00 61.12 189 SER A N 1
ATOM 1518 C CA . SER A 1 189 ? -33.972 -29.299 41.303 1.00 61.12 189 SER A CA 1
ATOM 1519 C C . SER A 1 189 ? -34.456 -29.178 42.757 1.00 61.12 189 SER A C 1
ATOM 1521 O O . SER A 1 189 ? -35.214 -30.019 43.245 1.00 61.12 189 SER A O 1
ATOM 1523 N N . SER A 1 190 ? -34.119 -28.060 43.406 1.00 60.44 190 SER A N 1
ATOM 1524 C CA . SER A 1 190 ? -34.509 -27.720 44.779 1.00 60.44 190 SER A CA 1
ATOM 1525 C C . SER A 1 190 ? -35.977 -27.274 44.900 1.00 60.44 190 SER A C 1
ATOM 1527 O O . SER A 1 190 ? -36.571 -27.346 45.976 1.00 60.44 190 SER A O 1
ATOM 1529 N N . CYS A 1 191 ? -36.604 -26.842 43.798 1.00 55.59 191 CYS A N 1
ATOM 1530 C CA . CYS A 1 191 ? -37.984 -26.342 43.767 1.00 55.59 191 CYS A CA 1
ATOM 1531 C C . CYS A 1 191 ? -39.064 -27.437 43.833 1.00 55.59 191 CYS A C 1
ATOM 1533 O O . CYS A 1 191 ? -40.250 -27.110 43.925 1.00 55.59 191 CYS A O 1
ATOM 1535 N N . HIS A 1 192 ? -38.711 -28.730 43.835 1.00 53.88 192 HIS A N 1
ATOM 1536 C CA . HIS A 1 192 ? -39.698 -29.805 44.023 1.00 53.88 192 HIS A CA 1
ATOM 1537 C C . HIS A 1 192 ? -40.415 -29.752 45.385 1.00 53.88 192 HIS A C 1
ATOM 1539 O O . HIS A 1 192 ? -41.487 -30.343 45.532 1.00 53.88 192 HIS A O 1
ATOM 1545 N N . CYS A 1 193 ? -39.869 -29.003 46.346 1.00 55.47 193 CYS A N 1
ATOM 1546 C CA . CYS A 1 193 ? -40.415 -28.853 47.689 1.00 55.47 193 CYS A CA 1
ATOM 1547 C C . CYS A 1 193 ? -41.384 -27.664 47.852 1.00 55.47 193 CYS A C 1
ATOM 1549 O O . CYS A 1 193 ? -42.097 -27.639 48.852 1.00 55.47 193 CYS A O 1
ATOM 1551 N N . ASP A 1 194 ? -41.464 -26.708 46.906 1.00 56.41 194 ASP A N 1
ATOM 1552 C CA . ASP A 1 194 ? -42.254 -25.478 47.109 1.00 56.41 194 ASP A CA 1
ATOM 1553 C C . ASP A 1 194 ? -42.858 -24.883 45.811 1.00 56.41 194 ASP A C 1
ATOM 1555 O O . ASP A 1 194 ? -42.181 -24.278 44.973 1.00 56.41 194 ASP A O 1
ATOM 1559 N N . LYS A 1 195 ? -44.176 -25.061 45.619 1.00 57.69 195 LYS A N 1
ATOM 1560 C CA . LYS A 1 195 ? -44.901 -24.722 44.371 1.00 57.69 195 LYS A CA 1
ATOM 1561 C C . LYS A 1 195 ? -45.015 -23.217 44.098 1.00 57.69 195 LYS A C 1
ATOM 1563 O O . LYS A 1 195 ? -45.163 -22.829 42.935 1.00 57.69 195 LYS A O 1
ATOM 1568 N N . ASP A 1 196 ? -44.948 -22.375 45.126 1.00 55.47 196 ASP A N 1
ATOM 1569 C CA . ASP A 1 196 ? -45.114 -20.922 44.980 1.00 55.47 196 ASP A CA 1
ATOM 1570 C C . ASP A 1 196 ? -43.830 -20.219 44.505 1.00 55.47 196 ASP A C 1
ATOM 1572 O O . ASP A 1 196 ? -43.898 -19.210 43.793 1.00 55.47 196 ASP A O 1
ATOM 1576 N N . ILE A 1 197 ? -42.658 -20.791 44.803 1.00 57.12 197 ILE A N 1
ATOM 1577 C CA . ILE A 1 197 ? -41.351 -20.282 44.358 1.00 57.12 197 ILE A CA 1
ATOM 1578 C C . ILE A 1 197 ? -41.158 -20.547 42.857 1.00 57.12 197 ILE A C 1
ATOM 1580 O O . ILE A 1 197 ? -40.805 -19.632 42.108 1.00 57.12 197 ILE A O 1
ATOM 1584 N N . ALA A 1 198 ? -41.506 -21.749 42.386 1.00 54.59 198 ALA A N 1
ATOM 1585 C CA . ALA A 1 198 ? -41.440 -22.122 40.970 1.00 54.59 198 ALA A CA 1
ATOM 1586 C C . ALA A 1 198 ? -42.320 -21.225 40.077 1.00 54.59 198 ALA A C 1
ATOM 1588 O O . ALA A 1 198 ? -41.922 -20.836 38.975 1.00 54.59 198 ALA A O 1
ATOM 1589 N N . LYS A 1 199 ? -43.508 -20.841 40.567 1.00 55.03 199 LYS A N 1
ATOM 1590 C CA . LYS A 1 199 ? -44.440 -19.972 39.836 1.00 55.03 199 LYS A CA 1
ATOM 1591 C C . LYS A 1 199 ? -43.911 -18.542 39.703 1.00 55.03 199 LYS A C 1
ATOM 1593 O O . LYS A 1 199 ? -44.004 -17.977 38.617 1.00 55.03 199 LYS A O 1
ATOM 1598 N N . LYS A 1 200 ? -43.307 -17.983 40.763 1.00 54.69 200 LYS A N 1
ATOM 1599 C CA . LYS A 1 200 ? -42.666 -16.653 40.731 1.00 54.69 200 LYS A CA 1
ATOM 1600 C C . LYS A 1 200 ? -41.428 -16.628 39.826 1.00 54.69 200 LYS A C 1
ATOM 1602 O O . LYS A 1 200 ? -41.279 -15.676 39.056 1.00 54.69 200 LYS A O 1
ATOM 1607 N N . PHE A 1 201 ? -40.605 -17.680 39.841 1.00 51.88 201 PHE A N 1
ATOM 1608 C CA . PHE A 1 201 ? -39.414 -17.803 38.988 1.00 51.88 201 PHE A CA 1
ATOM 1609 C C . PHE A 1 201 ? -39.745 -17.889 37.492 1.00 51.88 201 PHE A C 1
ATOM 1611 O O . PHE A 1 201 ? -39.064 -17.270 36.680 1.00 51.88 201 PHE A O 1
ATOM 1618 N N . PHE A 1 202 ? -40.819 -18.581 37.102 1.00 51.59 202 PHE A N 1
ATOM 1619 C CA . PHE A 1 202 ? -41.219 -18.659 35.690 1.00 51.59 202 PHE A CA 1
ATOM 1620 C C . PHE A 1 202 ? -41.726 -17.314 35.136 1.00 51.59 202 PHE A C 1
ATOM 1622 O O . PHE A 1 202 ? -41.559 -17.019 33.954 1.00 51.59 202 PHE A O 1
ATOM 1629 N N . THR A 1 203 ? -42.329 -16.478 35.988 1.00 52.28 203 THR A N 1
ATOM 1630 C CA . THR A 1 203 ? -42.835 -15.146 35.607 1.00 52.28 203 THR A CA 1
ATOM 1631 C C . THR A 1 203 ? -41.794 -14.022 35.665 1.00 52.28 203 THR A C 1
ATOM 1633 O O . THR A 1 203 ? -41.929 -13.062 34.908 1.00 52.28 203 THR A O 1
ATOM 1636 N N . PHE A 1 204 ? -40.765 -14.125 36.519 1.00 51.28 204 PHE A N 1
ATOM 1637 C CA . PHE A 1 204 ? -39.781 -13.050 36.761 1.00 51.28 204 PHE A CA 1
ATOM 1638 C C . PHE A 1 204 ? -38.306 -13.460 36.585 1.00 51.28 204 PHE A C 1
ATOM 1640 O O . PHE A 1 204 ? -37.419 -12.639 36.795 1.00 51.28 204 PHE A O 1
ATOM 1647 N N . GLY A 1 205 ? -38.024 -14.705 36.198 1.00 53.22 205 GLY A N 1
ATOM 1648 C CA . GLY A 1 205 ? -36.665 -15.233 36.078 1.00 53.22 205 GLY A CA 1
ATOM 1649 C C . GLY A 1 205 ? -35.881 -14.765 34.838 1.00 53.22 205 GLY A C 1
ATOM 1650 O O . GLY A 1 205 ? -36.429 -14.132 33.926 1.00 53.22 205 GLY A O 1
ATOM 1651 N N . PRO A 1 206 ? -34.589 -15.140 34.754 1.00 52.16 206 PRO A N 1
ATOM 1652 C CA . PRO A 1 206 ? -33.610 -14.602 33.800 1.00 52.16 206 PRO A CA 1
ATOM 1653 C C . PRO A 1 206 ? -33.890 -14.962 32.331 1.00 52.16 206 PRO A C 1
ATOM 1655 O O . PRO A 1 206 ? -33.263 -14.421 31.424 1.00 52.16 206 PRO A O 1
ATOM 1658 N N . PHE A 1 207 ? -34.890 -15.803 32.054 1.00 51.38 207 PHE A N 1
ATOM 1659 C CA . PHE A 1 207 ? -35.313 -16.167 30.699 1.00 51.38 207 PHE A CA 1
ATOM 1660 C C . PHE A 1 207 ? -35.727 -14.973 29.832 1.00 51.38 207 PHE A C 1
ATOM 1662 O O . PHE A 1 207 ? -35.553 -15.010 28.613 1.00 51.38 207 PHE A O 1
ATOM 1669 N N . LYS A 1 208 ? -36.264 -13.903 30.431 1.00 53.72 208 LYS A N 1
ATOM 1670 C CA . LYS A 1 208 ? -36.643 -12.690 29.687 1.00 53.72 208 LYS A CA 1
ATOM 1671 C C . LYS A 1 208 ? -35.410 -11.894 29.235 1.00 53.72 208 LYS A C 1
ATOM 1673 O O . LYS A 1 208 ? -35.379 -11.436 28.096 1.00 53.72 208 LYS A O 1
ATOM 1678 N N . MET A 1 209 ? -34.389 -11.823 30.094 1.00 52.53 209 MET A N 1
ATOM 1679 C CA . MET A 1 209 ? -33.070 -11.244 29.797 1.00 52.53 209 MET A CA 1
ATOM 1680 C C . MET A 1 209 ? -32.322 -12.078 28.748 1.00 52.53 209 MET A C 1
ATOM 1682 O O . MET A 1 209 ? -31.809 -11.530 27.776 1.00 52.53 209 MET A O 1
ATOM 1686 N N . TYR A 1 210 ? -32.358 -13.410 28.862 1.00 54.06 210 TYR A N 1
ATOM 1687 C CA . TYR A 1 210 ? -31.778 -14.319 27.868 1.00 54.06 210 TYR A CA 1
ATOM 1688 C C . TYR A 1 210 ? -32.434 -14.165 26.484 1.00 54.06 210 TYR A C 1
ATOM 1690 O O . TYR A 1 210 ? -31.744 -14.055 25.473 1.00 54.06 210 TYR A O 1
ATOM 1698 N N . ARG A 1 211 ? -33.772 -14.054 26.420 1.00 59.69 211 ARG A N 1
ATOM 1699 C CA . ARG A 1 211 ? -34.494 -13.776 25.163 1.00 59.69 211 ARG A CA 1
ATOM 1700 C C . ARG A 1 211 ? -34.130 -12.424 24.548 1.00 59.69 211 ARG A C 1
ATOM 1702 O O . ARG A 1 211 ? -34.061 -12.327 23.326 1.00 59.69 211 ARG A O 1
ATOM 1709 N N . GLN A 1 212 ? -33.924 -11.393 25.369 1.00 58.56 212 GLN A N 1
ATOM 1710 C CA . GLN A 1 212 ? -33.497 -10.072 24.895 1.00 58.56 212 GLN A CA 1
ATOM 1711 C C . GLN A 1 212 ? -32.066 -10.101 24.345 1.00 58.56 212 GLN A C 1
ATOM 1713 O O . GLN A 1 212 ? -31.835 -9.584 23.254 1.00 58.56 212 GLN A O 1
ATOM 1718 N N . SER A 1 213 ? -31.140 -10.770 25.036 1.00 55.56 213 SER A N 1
ATOM 1719 C CA . SER A 1 213 ? -29.757 -10.962 24.576 1.00 55.56 213 SER A CA 1
ATOM 1720 C C . SER A 1 213 ? -29.689 -11.747 23.257 1.00 55.56 213 SER A C 1
ATOM 1722 O O . SER A 1 213 ? -29.052 -11.318 22.294 1.00 55.56 213 SER A O 1
ATOM 1724 N N . GLN A 1 214 ? -30.452 -12.839 23.144 1.00 61.50 214 GLN A N 1
ATOM 1725 C CA . GLN A 1 214 ? -30.524 -13.637 21.918 1.00 61.50 214 GLN A CA 1
ATOM 1726 C C . GLN A 1 214 ? -31.116 -12.852 20.731 1.00 61.50 214 GLN A C 1
ATOM 1728 O O . GLN A 1 214 ? -30.679 -13.021 19.590 1.00 61.50 214 GLN A O 1
ATOM 1733 N N . ALA A 1 215 ? -32.107 -11.987 20.978 1.00 62.56 215 ALA A N 1
ATOM 1734 C CA . ALA A 1 215 ? -32.697 -11.134 19.947 1.00 62.56 215 ALA A CA 1
ATOM 1735 C C . ALA A 1 215 ? -31.718 -10.052 19.456 1.00 62.56 215 ALA A C 1
ATOM 1737 O O . ALA A 1 215 ? -31.636 -9.805 18.252 1.00 62.56 215 ALA A O 1
ATOM 1738 N N . LEU A 1 216 ? -30.939 -9.461 20.368 1.00 60.41 216 LEU A N 1
ATOM 1739 C CA . LEU A 1 216 ? -29.872 -8.514 20.036 1.00 60.41 216 LEU A CA 1
ATOM 1740 C C . LEU A 1 216 ? -28.790 -9.169 19.171 1.00 60.41 216 LEU A C 1
ATOM 1742 O O . LEU A 1 216 ? -28.452 -8.636 18.116 1.00 60.41 216 LEU A O 1
ATOM 1746 N N . PHE A 1 217 ? -28.318 -10.359 19.549 1.00 63.16 217 PHE A N 1
ATOM 1747 C CA . PHE A 1 217 ? -27.319 -11.095 18.769 1.00 63.16 217 PHE A CA 1
ATOM 1748 C C . PHE A 1 217 ? -27.787 -11.365 17.329 1.00 63.16 217 PHE A C 1
ATOM 1750 O O . PHE A 1 217 ? -27.060 -11.092 16.372 1.00 63.16 217 PHE A O 1
ATOM 1757 N N . ARG A 1 218 ? -29.037 -11.822 17.152 1.00 63.19 218 ARG A N 1
ATOM 1758 C CA . ARG A 1 218 ? -29.633 -12.037 15.820 1.00 63.19 218 ARG A CA 1
ATOM 1759 C C . ARG A 1 218 ? -29.705 -10.753 14.994 1.00 63.19 218 ARG A C 1
ATOM 1761 O O . ARG A 1 218 ? -29.324 -10.762 13.829 1.00 63.19 218 ARG A O 1
ATOM 1768 N N . SER A 1 219 ? -30.129 -9.646 15.603 1.00 64.31 219 SER A N 1
ATOM 1769 C CA . SER A 1 219 ? -30.207 -8.349 14.922 1.00 64.31 219 SER A CA 1
ATOM 1770 C C . SER A 1 219 ? -28.838 -7.861 14.438 1.00 64.31 219 SER A C 1
ATOM 1772 O O . SER A 1 219 ? -28.733 -7.339 13.330 1.00 64.31 219 SER A O 1
ATOM 1774 N N . HIS A 1 220 ? -27.784 -8.018 15.244 1.00 60.84 220 HIS A N 1
ATOM 1775 C CA . HIS A 1 220 ? -26.426 -7.624 14.856 1.00 60.84 220 HIS A CA 1
ATOM 1776 C C . HIS A 1 220 ? -25.867 -8.508 13.731 1.00 60.84 220 HIS A C 1
ATOM 1778 O O . HIS A 1 220 ? -25.218 -8.003 12.812 1.00 60.84 220 HIS A O 1
ATOM 1784 N N . PHE A 1 221 ? -26.175 -9.805 13.758 1.00 58.91 221 PHE A N 1
ATOM 1785 C CA . PHE A 1 221 ? -25.769 -10.752 12.722 1.00 58.91 221 PHE A CA 1
ATOM 1786 C C . PHE A 1 221 ? -26.453 -10.483 11.366 1.00 58.91 221 PHE A C 1
ATOM 1788 O O . PHE A 1 221 ? -25.794 -10.471 10.321 1.00 58.91 221 PHE A O 1
ATOM 1795 N N . ASP A 1 222 ? -27.753 -10.175 11.365 1.00 62.38 222 ASP A N 1
ATOM 1796 C CA . ASP A 1 222 ? -28.502 -9.828 10.146 1.00 62.38 222 ASP A CA 1
ATOM 1797 C C . ASP A 1 222 ? -28.046 -8.480 9.547 1.00 62.38 222 ASP A C 1
ATOM 1799 O O . ASP A 1 222 ? -27.971 -8.304 8.326 1.00 62.38 222 ASP A O 1
ATOM 1803 N N . LEU A 1 223 ? -27.657 -7.518 10.391 1.00 60.25 223 LEU A N 1
ATOM 1804 C CA . LEU A 1 223 ? -27.106 -6.237 9.937 1.00 60.25 223 LEU A CA 1
ATOM 1805 C C . LEU A 1 223 ? -25.719 -6.397 9.288 1.00 60.25 223 LEU A C 1
ATOM 1807 O O . LEU A 1 223 ? -25.396 -5.716 8.311 1.00 60.25 223 LEU A O 1
ATOM 1811 N N . PHE A 1 224 ? -24.898 -7.303 9.825 1.00 59.47 224 PHE A N 1
ATOM 1812 C CA . PHE A 1 224 ? -23.574 -7.623 9.292 1.00 59.47 224 PHE A CA 1
ATOM 1813 C C . PHE A 1 224 ? -23.660 -8.298 7.917 1.00 59.47 224 PHE A C 1
ATOM 1815 O O . PHE A 1 224 ? -22.947 -7.921 6.985 1.00 59.47 224 PHE A O 1
ATOM 1822 N N . THR A 1 225 ? -24.566 -9.264 7.760 1.00 56.38 225 THR A N 1
ATOM 1823 C CA . THR A 1 225 ? -24.742 -10.001 6.500 1.00 56.38 225 THR A CA 1
ATOM 1824 C C . THR A 1 225 ? -25.377 -9.135 5.407 1.00 56.38 225 THR A C 1
ATOM 1826 O O . THR A 1 225 ? -24.865 -9.084 4.286 1.00 56.38 225 THR A O 1
ATOM 1829 N N . SER A 1 226 ? -26.421 -8.366 5.725 1.00 56.19 226 SER A N 1
ATOM 1830 C CA . SER A 1 226 ? -27.092 -7.490 4.751 1.00 56.19 226 SER A CA 1
ATOM 1831 C C . SER A 1 226 ? -26.179 -6.394 4.184 1.00 56.19 226 SER A C 1
ATOM 1833 O O . SER A 1 226 ? -26.192 -6.155 2.974 1.00 56.19 226 SER A O 1
ATOM 1835 N N . LYS A 1 227 ? -25.320 -5.767 5.000 1.00 56.34 227 LYS A N 1
ATOM 1836 C CA . LYS A 1 227 ? -24.380 -4.734 4.522 1.00 56.34 227 LYS A CA 1
ATOM 1837 C C . LYS A 1 227 ? -23.242 -5.286 3.661 1.00 56.34 227 LYS A C 1
ATOM 1839 O O . LYS A 1 227 ? -22.781 -4.592 2.757 1.00 56.34 227 LYS A O 1
ATOM 1844 N N . ARG A 1 228 ? -22.780 -6.513 3.923 1.00 50.66 228 ARG A N 1
ATOM 1845 C CA . ARG A 1 228 ? -21.582 -7.075 3.277 1.00 50.66 228 ARG A CA 1
ATOM 1846 C C . ARG A 1 228 ? -21.867 -7.737 1.926 1.00 50.66 228 ARG A C 1
ATOM 1848 O O . ARG A 1 228 ? -20.996 -7.730 1.060 1.00 50.66 228 ARG A O 1
ATOM 1855 N N . PHE A 1 229 ? -23.073 -8.272 1.728 1.00 48.38 229 PHE A N 1
ATOM 1856 C CA . PHE A 1 229 ? -23.410 -9.027 0.513 1.00 48.38 229 PHE A CA 1
ATOM 1857 C C . PHE A 1 229 ? -24.287 -8.263 -0.488 1.00 48.38 229 PHE A C 1
ATOM 1859 O O . PHE A 1 229 ? -24.169 -8.503 -1.687 1.00 48.38 229 PHE A O 1
ATOM 1866 N N . SER A 1 230 ? -25.078 -7.278 -0.051 1.00 44.25 230 SER A N 1
ATOM 1867 C CA . SER A 1 230 ? -25.949 -6.507 -0.959 1.00 44.25 230 SER A CA 1
ATOM 1868 C C . SER A 1 230 ? -25.180 -5.536 -1.866 1.00 44.25 230 SER A C 1
ATOM 1870 O O . SER A 1 230 ? -25.660 -5.175 -2.935 1.00 44.25 230 SER A O 1
ATOM 1872 N N . LYS A 1 231 ? -23.962 -5.133 -1.476 1.00 49.69 231 LYS A N 1
ATOM 1873 C CA . LYS A 1 231 ? -23.126 -4.198 -2.250 1.00 49.69 231 LYS A CA 1
ATOM 1874 C C . LYS A 1 231 ? -22.453 -4.838 -3.477 1.00 49.69 231 LYS A C 1
ATOM 1876 O O . LYS A 1 231 ? -22.045 -4.113 -4.367 1.00 49.69 231 LYS A O 1
ATOM 1881 N N . ARG A 1 232 ? -22.371 -6.176 -3.561 1.00 48.09 232 ARG A N 1
ATOM 1882 C CA . ARG A 1 232 ? -21.718 -6.890 -4.683 1.00 48.09 232 ARG A CA 1
ATOM 1883 C C . ARG A 1 232 ? -22.599 -7.095 -5.922 1.00 48.09 232 ARG A C 1
ATOM 1885 O O . ARG A 1 232 ? -22.085 -7.537 -6.939 1.00 48.09 232 ARG A O 1
ATOM 1892 N N . ILE A 1 233 ? -23.899 -6.809 -5.849 1.00 50.03 233 ILE A N 1
ATOM 1893 C CA . ILE A 1 233 ? -24.845 -7.116 -6.940 1.00 50.03 233 ILE A CA 1
ATOM 1894 C C . ILE A 1 233 ? -24.928 -5.976 -7.976 1.00 50.03 233 ILE A C 1
ATOM 1896 O O . ILE A 1 233 ? -25.328 -6.214 -9.109 1.00 50.03 233 ILE A O 1
ATOM 1900 N N . ASN A 1 234 ? -24.493 -4.757 -7.634 1.00 48.06 234 ASN A N 1
ATOM 1901 C CA . ASN A 1 234 ? -24.599 -3.602 -8.537 1.00 48.06 234 ASN A CA 1
ATOM 1902 C C . ASN A 1 234 ? -23.333 -3.322 -9.374 1.00 48.06 234 ASN A C 1
ATOM 1904 O O . ASN A 1 234 ? -23.429 -2.608 -10.369 1.00 48.06 234 ASN A O 1
ATOM 1908 N N . ASP A 1 235 ? -22.182 -3.913 -9.034 1.00 49.31 235 ASP A N 1
ATOM 1909 C CA . ASP A 1 235 ? -20.904 -3.669 -9.731 1.00 49.31 235 ASP A CA 1
ATOM 1910 C C . ASP A 1 235 ? -20.654 -4.601 -10.933 1.00 49.31 235 ASP A C 1
ATOM 1912 O O . ASP A 1 235 ? -19.694 -4.413 -11.672 1.00 49.31 235 ASP A O 1
ATOM 1916 N N . THR A 1 236 ? -21.510 -5.597 -11.187 1.00 49.12 236 THR A N 1
ATOM 1917 C CA . THR A 1 236 ? -21.336 -6.534 -12.317 1.00 49.12 236 THR A CA 1
ATOM 1918 C C . THR A 1 236 ? -21.732 -5.965 -13.683 1.00 49.12 236 THR A C 1
ATOM 1920 O O . THR A 1 236 ? -21.451 -6.601 -14.693 1.00 49.12 236 THR A O 1
ATOM 1923 N N . SER A 1 237 ? -22.349 -4.779 -13.746 1.00 50.31 237 SER A N 1
ATOM 1924 C CA . SER A 1 237 ? -22.776 -4.156 -15.013 1.00 50.31 237 SER A CA 1
ATOM 1925 C C . SER A 1 237 ? -21.629 -3.523 -15.819 1.00 50.31 237 SER A C 1
ATOM 1927 O O . SER A 1 237 ? -21.671 -3.543 -17.044 1.00 50.31 237 SER A O 1
ATOM 1929 N N . SER A 1 238 ? -20.565 -3.033 -15.171 1.00 55.91 238 SER A N 1
ATOM 1930 C CA . SER A 1 238 ? -19.425 -2.408 -15.870 1.00 55.91 238 SER A CA 1
ATOM 1931 C C . SER A 1 238 ? -18.494 -3.426 -16.544 1.00 55.91 238 SER A C 1
ATOM 1933 O O . SER A 1 238 ? -17.833 -3.129 -17.539 1.00 55.91 238 SER A O 1
ATOM 1935 N N . ASP A 1 239 ? -18.465 -4.652 -16.026 1.00 54.47 239 ASP A N 1
ATOM 1936 C CA . ASP A 1 239 ? -17.537 -5.704 -16.442 1.00 54.47 239 ASP A CA 1
ATOM 1937 C C . ASP A 1 239 ? -18.007 -6.427 -17.726 1.00 54.47 239 ASP A C 1
ATOM 1939 O O . ASP A 1 239 ? -17.209 -7.018 -18.457 1.00 54.47 239 ASP A O 1
ATOM 1943 N N . GLU A 1 240 ? -19.307 -6.375 -18.033 1.00 55.38 240 GLU A N 1
ATOM 1944 C CA . GLU A 1 240 ? -19.887 -6.860 -19.297 1.00 55.38 240 GLU A CA 1
ATOM 1945 C C . GLU A 1 240 ? -19.660 -5.870 -20.449 1.00 55.38 240 GLU A C 1
ATOM 1947 O O . GLU A 1 240 ? -19.266 -6.282 -21.542 1.00 55.38 240 GLU A O 1
ATOM 1952 N N . GLU A 1 241 ? -19.806 -4.566 -20.195 1.00 57.31 241 GLU A N 1
ATOM 1953 C CA . GLU A 1 241 ? -19.533 -3.510 -21.181 1.00 57.31 241 GLU A CA 1
ATOM 1954 C C . GLU A 1 241 ? -18.043 -3.448 -21.554 1.00 57.31 241 GLU A C 1
ATOM 1956 O O . GLU A 1 241 ? -17.697 -3.364 -22.735 1.00 57.31 241 GLU A O 1
ATOM 1961 N N . LEU A 1 242 ? -17.147 -3.593 -20.570 1.00 54.50 242 LEU A N 1
ATOM 1962 C CA . LEU A 1 242 ? -15.703 -3.683 -20.808 1.00 54.50 242 LEU A CA 1
ATOM 1963 C C . LEU A 1 242 ? -15.325 -4.923 -21.630 1.00 54.50 242 LEU A C 1
ATOM 1965 O O . LEU A 1 242 ? -14.498 -4.820 -22.536 1.00 54.50 242 LEU A O 1
ATOM 1969 N N . ARG A 1 243 ? -15.944 -6.088 -21.379 1.00 64.44 243 ARG A N 1
ATOM 1970 C CA . ARG A 1 243 ? -15.710 -7.299 -22.190 1.00 64.44 243 ARG A CA 1
ATOM 1971 C C . ARG A 1 243 ? -16.204 -7.141 -23.627 1.00 64.44 243 ARG A C 1
ATOM 1973 O O . ARG A 1 243 ? -15.516 -7.594 -24.541 1.00 64.44 243 ARG A O 1
ATOM 1980 N N . ALA A 1 244 ? -17.353 -6.497 -23.832 1.00 63.97 244 ALA A N 1
ATOM 1981 C CA . ALA A 1 244 ? -17.897 -6.237 -25.163 1.00 63.97 244 ALA A CA 1
ATOM 1982 C C . ALA A 1 244 ? -16.997 -5.283 -25.971 1.00 63.97 244 ALA A C 1
ATOM 1984 O O . ALA A 1 244 ? -16.639 -5.597 -27.106 1.00 63.97 244 ALA A O 1
ATOM 1985 N N . ALA A 1 245 ? -16.539 -4.186 -25.358 1.00 61.41 245 ALA A N 1
ATOM 1986 C CA . ALA A 1 245 ? -15.613 -3.243 -25.989 1.00 61.41 245 ALA A CA 1
ATOM 1987 C C . ALA A 1 245 ? -14.265 -3.896 -26.354 1.00 61.41 245 ALA A C 1
ATOM 1989 O O . ALA A 1 245 ? -13.703 -3.640 -27.420 1.00 61.41 245 ALA A O 1
ATOM 1990 N N . LEU A 1 246 ? -13.755 -4.791 -25.502 1.00 60.28 246 LEU A N 1
ATOM 1991 C CA . LEU A 1 246 ? -12.497 -5.507 -25.738 1.00 60.28 246 LEU A CA 1
ATOM 1992 C C . LEU A 1 246 ? -12.631 -6.550 -26.865 1.00 60.28 246 LEU A C 1
ATOM 1994 O O . LEU A 1 246 ? -11.699 -6.742 -27.649 1.00 60.28 246 LEU A O 1
ATOM 1998 N N . ALA A 1 247 ? -13.797 -7.191 -26.992 1.00 69.62 247 ALA A N 1
ATOM 1999 C CA . ALA A 1 247 ? -14.099 -8.099 -28.098 1.00 69.62 247 ALA A CA 1
ATOM 2000 C C . ALA A 1 247 ? -14.213 -7.360 -29.446 1.00 69.62 247 ALA A C 1
ATOM 2002 O O . ALA A 1 247 ? -13.675 -7.825 -30.453 1.00 69.62 247 ALA A O 1
ATOM 2003 N N . GLU A 1 248 ? -14.850 -6.188 -29.467 1.00 68.31 248 GLU A N 1
ATOM 2004 C CA . GLU A 1 248 ? -14.968 -5.359 -30.671 1.00 68.31 248 GLU A CA 1
ATOM 2005 C C . GLU A 1 248 ? -13.610 -4.785 -31.113 1.00 68.31 248 GLU A C 1
ATOM 2007 O O . GLU A 1 248 ? -13.279 -4.821 -32.301 1.00 68.31 248 GLU A O 1
ATOM 2012 N N . ALA A 1 249 ? -12.773 -4.358 -30.160 1.00 60.25 249 ALA A N 1
ATOM 2013 C CA . ALA A 1 249 ? -11.410 -3.905 -30.433 1.00 60.25 249 ALA A CA 1
ATOM 2014 C C . ALA A 1 249 ? -10.537 -5.011 -31.055 1.00 60.25 249 ALA A C 1
ATOM 2016 O O . ALA A 1 249 ? -9.841 -4.756 -32.039 1.00 60.25 249 ALA A O 1
ATOM 2017 N N . LYS A 1 250 ? -10.624 -6.252 -30.549 1.00 65.44 250 LYS A N 1
ATOM 2018 C CA . LYS A 1 250 ? -9.938 -7.412 -31.149 1.00 65.44 250 LYS A CA 1
ATOM 2019 C C . LYS A 1 250 ? -10.421 -7.707 -32.571 1.00 65.44 250 LYS A C 1
ATOM 2021 O O . LYS A 1 250 ? -9.608 -7.946 -33.455 1.00 65.44 250 LYS A O 1
ATOM 2026 N N . SER A 1 251 ? -11.730 -7.635 -32.815 1.00 75.75 251 SER A N 1
ATOM 2027 C CA . SER A 1 251 ? -12.299 -7.841 -34.155 1.00 75.75 251 SER A CA 1
ATOM 2028 C C . SER A 1 251 ? -11.875 -6.759 -35.161 1.00 75.75 251 SER A C 1
ATOM 2030 O O . SER A 1 251 ? -11.711 -7.042 -36.350 1.00 75.75 251 SER A O 1
ATOM 2032 N N . MET A 1 252 ? -11.734 -5.504 -34.726 1.00 65.69 252 MET A N 1
ATOM 2033 C CA . MET A 1 252 ? -11.206 -4.432 -35.579 1.00 65.69 252 MET A CA 1
ATOM 2034 C C . MET A 1 252 ? -9.717 -4.609 -35.872 1.00 65.69 252 MET A C 1
ATOM 2036 O O . MET A 1 252 ? -9.288 -4.345 -36.992 1.00 65.69 252 MET A O 1
ATOM 2040 N N . GLU A 1 253 ? -8.941 -5.078 -34.896 1.00 62.09 253 GLU A N 1
ATOM 2041 C CA . GLU A 1 253 ? -7.521 -5.369 -35.077 1.00 62.09 253 GLU A CA 1
ATOM 2042 C C . GLU A 1 253 ? -7.283 -6.476 -36.104 1.00 62.09 253 GLU A C 1
ATOM 2044 O O . GLU A 1 253 ? -6.487 -6.274 -37.015 1.00 62.09 253 GLU A O 1
ATOM 2049 N N . GLU A 1 254 ? -8.003 -7.597 -36.016 1.00 69.50 254 GLU A N 1
ATOM 2050 C CA . GLU A 1 254 ? -7.879 -8.686 -36.995 1.00 69.50 254 GLU A CA 1
ATOM 2051 C C . GLU A 1 254 ? -8.198 -8.204 -38.416 1.00 69.50 254 GLU A C 1
ATOM 2053 O O . GLU A 1 254 ? -7.453 -8.491 -39.349 1.00 69.50 254 GLU A O 1
ATOM 2058 N N . ARG A 1 255 ? -9.250 -7.389 -38.579 1.00 69.75 255 ARG A N 1
ATOM 2059 C CA . ARG A 1 255 ? -9.616 -6.810 -39.883 1.00 69.75 255 ARG A CA 1
ATOM 2060 C C . ARG A 1 255 ? -8.571 -5.834 -40.424 1.00 69.75 255 ARG A C 1
ATOM 2062 O O . ARG A 1 255 ? -8.347 -5.801 -41.630 1.00 69.75 255 ARG A O 1
ATOM 2069 N N . LEU A 1 256 ? -7.949 -5.030 -39.561 1.00 60.53 256 LEU A N 1
ATOM 2070 C CA . LEU A 1 256 ? -6.874 -4.117 -39.961 1.00 60.53 256 LEU A CA 1
ATOM 2071 C C . LEU A 1 256 ? -5.610 -4.877 -40.362 1.00 60.53 256 LEU A C 1
ATOM 2073 O O . LEU A 1 256 ? -4.958 -4.493 -41.328 1.00 60.53 256 LEU A O 1
ATOM 2077 N N . LEU A 1 257 ? -5.286 -5.953 -39.648 1.00 61.19 257 LEU A N 1
ATOM 2078 C CA . LEU A 1 257 ? -4.125 -6.787 -39.933 1.00 61.19 257 LEU A CA 1
ATOM 2079 C C . LEU A 1 257 ? -4.285 -7.489 -41.289 1.00 61.19 257 LEU A C 1
ATOM 2081 O O . LEU A 1 257 ? -3.385 -7.416 -42.122 1.00 61.19 257 LEU A O 1
ATOM 2085 N N . ASP A 1 258 ? -5.469 -8.041 -41.558 1.00 66.50 258 ASP A N 1
ATOM 2086 C CA . ASP A 1 258 ? -5.807 -8.684 -42.834 1.00 66.50 258 ASP A CA 1
ATOM 2087 C C . ASP A 1 258 ? -5.792 -7.683 -44.009 1.00 66.50 258 ASP A C 1
ATOM 2089 O O . ASP A 1 258 ? -5.237 -7.955 -45.077 1.00 66.50 258 ASP A O 1
ATOM 2093 N N . ALA A 1 259 ? -6.310 -6.465 -43.791 1.00 62.19 259 ALA A N 1
ATOM 2094 C CA . ALA A 1 259 ? -6.265 -5.375 -44.770 1.00 62.19 259 ALA A CA 1
ATOM 2095 C C . ALA A 1 259 ? -4.835 -4.871 -45.048 1.00 62.19 259 ALA A C 1
ATOM 2097 O O . ALA A 1 259 ? -4.508 -4.521 -46.183 1.00 62.19 259 ALA A O 1
ATOM 2098 N N . MET A 1 260 ? -3.967 -4.824 -44.032 1.00 56.97 260 MET A N 1
ATOM 2099 C CA . MET A 1 260 ? -2.558 -4.461 -44.215 1.00 56.97 260 MET A CA 1
ATOM 2100 C C . MET A 1 260 ? -1.791 -5.550 -44.968 1.00 56.97 260 MET A C 1
ATOM 2102 O O . MET A 1 260 ? -1.026 -5.214 -45.870 1.00 56.97 260 MET A O 1
ATOM 2106 N N . CYS A 1 261 ? -2.016 -6.829 -44.651 1.00 61.66 261 CYS A N 1
ATOM 2107 C CA . CYS A 1 261 ? -1.413 -7.951 -45.372 1.00 61.66 261 CYS A CA 1
ATOM 2108 C C . CYS A 1 261 ? -1.805 -7.936 -46.855 1.00 61.66 261 CYS A C 1
ATOM 2110 O O . CYS A 1 261 ? -0.925 -7.894 -47.711 1.00 61.66 261 CYS A O 1
ATOM 2112 N N . THR A 1 262 ? -3.101 -7.834 -47.162 1.00 67.69 262 THR A N 1
ATOM 2113 C CA . THR A 1 262 ? -3.579 -7.742 -48.555 1.00 67.69 262 THR A CA 1
ATOM 2114 C C . THR A 1 262 ? -3.063 -6.498 -49.284 1.00 67.69 262 THR A C 1
ATOM 2116 O O . THR A 1 262 ? -2.745 -6.564 -50.472 1.00 67.69 262 THR A O 1
ATOM 2119 N N . TYR A 1 263 ? -2.917 -5.358 -48.600 1.00 59.94 263 TYR A N 1
ATOM 2120 C CA . TYR A 1 263 ? -2.310 -4.167 -49.199 1.00 59.94 263 TYR A CA 1
ATOM 2121 C C . TYR A 1 263 ? -0.829 -4.382 -49.541 1.00 59.94 263 TYR A C 1
ATOM 2123 O O . TYR A 1 263 ? -0.418 -4.053 -50.656 1.00 59.94 263 TYR A O 1
ATOM 2131 N N . ILE A 1 264 ? -0.041 -4.948 -48.619 1.00 64.56 264 ILE A N 1
ATOM 2132 C CA . ILE A 1 264 ? 1.383 -5.249 -48.833 1.00 64.56 264 ILE A CA 1
ATOM 2133 C C . ILE A 1 264 ? 1.548 -6.238 -49.990 1.00 64.56 264 ILE A C 1
ATOM 2135 O O . ILE A 1 264 ? 2.334 -5.969 -50.897 1.00 64.56 264 ILE A O 1
ATOM 2139 N N . GLU A 1 265 ? 0.764 -7.317 -50.010 1.00 65.19 265 GLU A N 1
ATOM 2140 C CA . GLU A 1 265 ? 0.769 -8.311 -51.090 1.00 65.19 265 GLU A CA 1
ATOM 2141 C C . GLU A 1 265 ? 0.432 -7.669 -52.442 1.00 65.19 265 GLU A C 1
ATOM 2143 O O . GLU A 1 265 ? 1.197 -7.802 -53.396 1.00 65.19 265 GLU A O 1
ATOM 2148 N N . SER A 1 266 ? -0.634 -6.862 -52.514 1.00 65.56 266 SER A N 1
ATOM 2149 C CA . SER A 1 266 ? -1.020 -6.179 -53.759 1.00 65.56 266 SER A CA 1
ATOM 2150 C C . SER A 1 266 ? 0.035 -5.181 -54.254 1.00 65.56 266 SER A C 1
ATOM 2152 O O . SER A 1 266 ? 0.212 -4.993 -55.460 1.00 65.56 266 SER A O 1
ATOM 2154 N N . LYS A 1 267 ? 0.758 -4.527 -53.334 1.00 66.06 267 LYS A N 1
ATOM 2155 C CA . LYS A 1 267 ? 1.837 -3.594 -53.672 1.00 66.06 267 LYS A CA 1
ATOM 2156 C C . LYS A 1 267 ? 3.089 -4.320 -54.143 1.00 66.06 267 LYS A C 1
ATOM 2158 O O . LYS A 1 267 ? 3.706 -3.847 -55.095 1.00 66.06 267 LYS A O 1
ATOM 2163 N N . ALA A 1 268 ? 3.424 -5.450 -53.525 1.00 65.00 268 ALA A N 1
ATOM 2164 C CA . ALA A 1 268 ? 4.526 -6.305 -53.948 1.00 65.00 268 ALA A CA 1
ATOM 2165 C C . ALA A 1 268 ? 4.270 -6.896 -55.344 1.00 65.00 268 ALA A C 1
ATOM 2167 O O . ALA A 1 268 ? 5.136 -6.810 -56.214 1.00 65.00 268 ALA A O 1
ATOM 2168 N N . GLU A 1 269 ? 3.059 -7.399 -55.606 1.00 68.75 269 GLU A N 1
ATOM 2169 C CA . GLU A 1 269 ? 2.670 -7.901 -56.931 1.00 68.75 269 GLU A CA 1
ATOM 2170 C C . GLU A 1 269 ? 2.727 -6.806 -58.007 1.00 68.75 269 GLU A C 1
ATOM 2172 O O . GLU A 1 269 ? 3.298 -7.018 -59.078 1.00 68.75 269 GLU A O 1
ATOM 2177 N N . LEU A 1 270 ? 2.193 -5.611 -57.721 1.00 66.94 270 LEU A N 1
ATOM 2178 C CA . LEU A 1 270 ? 2.222 -4.485 -58.660 1.00 66.94 270 LEU A CA 1
ATOM 2179 C C . LEU A 1 270 ? 3.658 -4.043 -58.983 1.00 66.94 270 LEU A C 1
ATOM 2181 O O . LEU A 1 270 ? 3.965 -3.775 -60.145 1.00 66.94 270 LEU A O 1
ATOM 2185 N N . ALA A 1 271 ? 4.528 -3.964 -57.973 1.00 61.16 271 ALA A N 1
ATOM 2186 C CA . ALA A 1 271 ? 5.934 -3.615 -58.157 1.00 61.16 271 ALA A CA 1
ATOM 2187 C C . ALA A 1 271 ? 6.672 -4.681 -58.984 1.00 61.16 271 ALA A C 1
ATOM 2189 O O . ALA A 1 271 ? 7.397 -4.337 -59.917 1.00 61.16 271 ALA A O 1
ATOM 2190 N N . GLY A 1 272 ? 6.418 -5.967 -58.718 1.00 66.75 272 GLY A N 1
ATOM 2191 C CA . GLY A 1 272 ? 6.980 -7.076 -59.491 1.00 66.75 272 GLY A CA 1
ATOM 2192 C C . GLY A 1 272 ? 6.552 -7.062 -60.963 1.00 66.75 272 GLY A C 1
ATOM 2193 O O . GLY A 1 272 ? 7.379 -7.255 -61.854 1.00 66.75 272 GLY A O 1
ATOM 2194 N N . GLU A 1 273 ? 5.280 -6.780 -61.253 1.00 66.62 273 GLU A N 1
ATOM 2195 C CA . GLU A 1 273 ? 4.791 -6.657 -62.634 1.00 66.62 273 GLU A CA 1
ATOM 2196 C C . GLU A 1 273 ? 5.319 -5.395 -63.340 1.00 66.62 273 GLU A C 1
ATOM 2198 O O . GLU A 1 273 ? 5.640 -5.441 -64.530 1.00 66.62 273 GLU A O 1
ATOM 2203 N N . GLN A 1 274 ? 5.494 -4.279 -62.621 1.00 64.12 274 GLN A N 1
ATOM 2204 C CA . GLN A 1 274 ? 6.143 -3.077 -63.160 1.00 64.12 274 GLN A CA 1
ATOM 2205 C C . GLN A 1 274 ? 7.624 -3.313 -63.488 1.00 64.12 274 GLN A C 1
ATOM 2207 O O . GLN A 1 274 ? 8.071 -2.905 -64.561 1.00 64.12 274 GLN A O 1
ATOM 2212 N N . ALA A 1 275 ? 8.360 -4.023 -62.627 1.00 62.22 275 ALA A N 1
ATOM 2213 C CA . ALA A 1 275 ? 9.753 -4.399 -62.870 1.00 62.22 275 ALA A CA 1
ATOM 2214 C C . ALA A 1 275 ? 9.887 -5.327 -64.090 1.00 62.22 275 ALA A C 1
ATOM 2216 O O . ALA A 1 275 ? 10.711 -5.081 -64.971 1.00 62.22 275 ALA A O 1
ATOM 2217 N N . LYS A 1 276 ? 9.010 -6.336 -64.222 1.00 65.94 276 LYS A N 1
ATOM 2218 C CA . LYS A 1 276 ? 8.959 -7.196 -65.420 1.00 65.94 276 LYS A CA 1
ATOM 2219 C C . LYS A 1 276 ? 8.671 -6.402 -66.694 1.00 65.94 276 LYS A C 1
ATOM 2221 O O . LYS A 1 276 ? 9.298 -6.652 -67.718 1.00 65.94 276 LYS A O 1
ATOM 2226 N N . LEU A 1 277 ? 7.735 -5.451 -66.660 1.00 60.41 277 LEU A N 1
ATOM 2227 C CA . LEU A 1 277 ? 7.409 -4.614 -67.819 1.00 60.41 277 LEU A CA 1
ATOM 2228 C C . LEU A 1 277 ? 8.564 -3.685 -68.218 1.00 60.41 277 LEU A C 1
ATOM 2230 O O . LEU A 1 277 ? 8.816 -3.536 -69.414 1.00 60.41 277 LEU A O 1
ATOM 2234 N N . ALA A 1 278 ? 9.282 -3.104 -67.251 1.00 61.22 278 ALA A N 1
ATOM 2235 C CA . ALA A 1 278 ? 10.471 -2.287 -67.502 1.00 61.22 278 ALA A CA 1
ATOM 2236 C C . ALA A 1 278 ? 11.613 -3.118 -68.119 1.00 61.22 278 ALA A C 1
ATOM 2238 O O . ALA A 1 278 ? 12.176 -2.731 -69.146 1.00 61.22 278 ALA A O 1
ATOM 2239 N N . LEU A 1 279 ? 11.866 -4.313 -67.573 1.00 58.69 279 LEU A N 1
ATOM 2240 C CA . LEU A 1 279 ? 12.838 -5.267 -68.113 1.00 58.69 279 LEU A CA 1
ATOM 2241 C C . LEU A 1 279 ? 12.447 -5.775 -69.509 1.00 58.69 279 LEU A C 1
ATOM 2243 O O . LEU A 1 279 ? 13.299 -5.932 -70.367 1.00 58.69 279 LEU A O 1
ATOM 2247 N N . VAL A 1 280 ? 11.169 -5.999 -69.818 1.00 58.75 280 VAL A N 1
ATOM 2248 C CA . VAL A 1 280 ? 10.761 -6.438 -71.169 1.00 58.75 280 VAL A CA 1
ATOM 2249 C C . VAL A 1 280 ? 10.807 -5.290 -72.190 1.00 58.75 280 VAL A C 1
ATOM 2251 O O . VAL A 1 280 ? 11.070 -5.526 -73.373 1.00 58.75 280 VAL A O 1
ATOM 2254 N N . ALA A 1 281 ? 10.578 -4.045 -71.763 1.00 58.38 281 ALA A N 1
ATOM 2255 C CA . ALA A 1 281 ? 10.614 -2.872 -72.639 1.00 58.38 281 ALA A CA 1
ATOM 2256 C C . ALA A 1 281 ? 12.033 -2.531 -73.131 1.00 58.38 281 ALA A C 1
ATOM 2258 O O . ALA A 1 281 ? 12.185 -2.136 -74.287 1.00 58.38 281 ALA A O 1
ATOM 2259 N N . ASN A 1 282 ? 13.063 -2.749 -72.306 1.00 55.03 282 ASN A N 1
ATOM 2260 C CA . ASN A 1 282 ? 14.457 -2.441 -72.650 1.00 55.03 282 ASN A CA 1
ATOM 2261 C C . ASN A 1 282 ? 15.138 -3.494 -73.552 1.00 55.03 282 ASN A C 1
ATOM 2263 O O . ASN A 1 282 ? 16.188 -3.214 -74.124 1.00 55.03 282 ASN A O 1
ATOM 2267 N N . TYR A 1 283 ? 14.549 -4.686 -73.727 1.00 57.12 283 TYR A N 1
ATOM 2268 C CA . TYR A 1 283 ? 15.224 -5.842 -74.352 1.00 57.12 283 TYR A CA 1
ATOM 2269 C C . TYR A 1 283 ? 14.602 -6.314 -75.672 1.00 57.12 283 TYR A C 1
ATOM 2271 O O . TYR A 1 283 ? 14.976 -7.361 -76.203 1.00 57.12 283 TYR A O 1
ATOM 2279 N N . LYS A 1 284 ? 13.642 -5.565 -76.226 1.00 54.09 284 LYS A N 1
ATOM 2280 C CA . LYS A 1 284 ? 12.847 -6.033 -77.372 1.00 54.09 284 LYS A CA 1
ATOM 2281 C C . LYS A 1 284 ? 13.606 -6.070 -78.710 1.00 54.09 284 LYS A C 1
ATOM 2283 O O . LYS A 1 284 ? 13.191 -6.832 -79.573 1.00 54.09 284 LYS A O 1
ATOM 2288 N N . ASP A 1 285 ? 14.721 -5.338 -78.846 1.00 56.50 285 ASP A N 1
ATOM 2289 C CA . ASP A 1 285 ? 15.572 -5.288 -80.053 1.00 56.50 285 ASP A CA 1
ATOM 2290 C C . ASP A 1 285 ? 17.077 -5.127 -79.704 1.00 56.50 285 ASP A C 1
ATOM 2292 O O . ASP A 1 285 ? 17.711 -4.129 -80.047 1.00 56.50 285 ASP A O 1
ATOM 2296 N N . VAL A 1 286 ? 17.679 -6.091 -78.994 1.00 59.25 286 VAL A N 1
ATOM 2297 C CA . VAL A 1 286 ? 19.109 -6.033 -78.602 1.00 59.25 286 VAL A CA 1
ATOM 2298 C C . VAL A 1 286 ? 19.987 -6.796 -79.602 1.00 59.25 286 VAL A C 1
ATOM 2300 O O . VAL A 1 286 ? 19.749 -7.968 -79.894 1.00 59.25 286 VAL A O 1
ATOM 2303 N N . HIS A 1 287 ? 21.035 -6.151 -80.129 1.00 55.19 287 HIS A N 1
ATOM 2304 C CA . HIS A 1 287 ? 22.001 -6.795 -81.028 1.00 55.19 287 HIS A CA 1
ATOM 2305 C C . HIS A 1 287 ? 22.810 -7.877 -80.271 1.00 55.19 287 HIS A C 1
ATOM 2307 O O . HIS A 1 287 ? 23.186 -7.643 -79.121 1.00 55.19 287 HIS A O 1
ATOM 2313 N N . PRO A 1 288 ? 23.173 -9.027 -80.881 1.00 59.94 288 PRO A N 1
ATOM 2314 C CA . PRO A 1 288 ? 23.835 -10.144 -80.188 1.00 59.94 288 PRO A CA 1
ATOM 2315 C C . PRO A 1 288 ? 25.109 -9.793 -79.403 1.00 59.94 288 PRO A C 1
ATOM 2317 O O . PRO A 1 288 ? 25.454 -10.470 -78.441 1.00 59.94 288 PRO A O 1
ATOM 2320 N N . SER A 1 289 ? 25.803 -8.723 -79.793 1.00 60.75 289 SER A N 1
ATOM 2321 C CA . SER A 1 289 ? 27.014 -8.223 -79.127 1.00 60.75 289 SER A CA 1
ATOM 2322 C C . SER A 1 289 ? 26.756 -7.404 -77.855 1.00 60.75 289 SER A C 1
ATOM 2324 O O . SER A 1 289 ? 27.702 -7.116 -77.132 1.00 60.75 289 SER A O 1
ATOM 2326 N N . GLN A 1 290 ? 25.512 -6.997 -77.591 1.00 60.47 290 GLN A N 1
ATOM 2327 C CA . GLN A 1 290 ? 25.117 -6.196 -76.423 1.00 60.47 290 GLN A CA 1
ATOM 2328 C C . GLN A 1 290 ? 24.410 -7.032 -75.348 1.00 60.47 290 GLN A C 1
ATOM 2330 O O . GLN A 1 290 ? 24.269 -6.572 -74.220 1.00 60.47 290 GLN A O 1
ATOM 2335 N N . ILE A 1 291 ? 24.046 -8.283 -75.661 1.00 64.56 291 ILE A N 1
ATOM 2336 C CA . ILE A 1 291 ? 23.337 -9.203 -74.758 1.00 64.56 291 ILE A CA 1
ATOM 2337 C C . ILE A 1 291 ? 24.060 -9.353 -73.415 1.00 64.56 291 ILE A C 1
ATOM 2339 O O . ILE A 1 291 ? 23.412 -9.358 -72.376 1.00 64.56 291 ILE A O 1
ATOM 2343 N N . THR A 1 292 ? 25.392 -9.436 -73.415 1.00 66.44 292 THR A N 1
ATOM 2344 C CA . THR A 1 292 ? 26.183 -9.585 -72.184 1.00 66.44 292 THR A CA 1
ATOM 2345 C C . THR A 1 292 ? 26.164 -8.325 -71.316 1.00 66.44 292 THR A C 1
ATOM 2347 O O . THR A 1 292 ? 26.142 -8.437 -70.096 1.00 66.44 292 THR A O 1
ATOM 2350 N N . SER A 1 293 ? 26.154 -7.137 -71.934 1.00 65.56 293 SER A N 1
ATOM 2351 C CA . SER A 1 293 ? 26.063 -5.856 -71.218 1.00 65.56 293 SER A CA 1
ATOM 2352 C C . SER A 1 293 ? 24.689 -5.700 -70.585 1.00 65.56 293 SER A C 1
ATOM 2354 O O . SER A 1 293 ? 24.589 -5.391 -69.405 1.00 65.56 293 SER A O 1
ATOM 2356 N N . CYS A 1 294 ? 23.636 -5.999 -71.345 1.00 63.34 294 CYS A N 1
ATOM 2357 C CA . CYS A 1 294 ? 22.282 -5.917 -70.830 1.00 63.34 294 CYS A CA 1
ATOM 2358 C C . CYS A 1 294 ? 22.044 -6.994 -69.750 1.00 63.34 294 CYS A C 1
ATOM 2360 O O . CYS A 1 294 ? 21.545 -6.683 -68.683 1.00 63.34 294 CYS A O 1
ATOM 2362 N N . LEU A 1 295 ? 22.516 -8.238 -69.911 1.00 68.44 295 LEU A N 1
ATOM 2363 C CA . LEU A 1 295 ? 22.441 -9.245 -68.834 1.00 68.44 295 LEU A CA 1
ATOM 2364 C C . LEU A 1 295 ? 23.104 -8.790 -67.523 1.00 68.44 295 LEU A C 1
ATOM 2366 O O . LEU A 1 295 ? 22.575 -9.080 -66.454 1.00 68.44 295 LEU A O 1
ATOM 2370 N N . LEU A 1 296 ? 24.235 -8.082 -67.596 1.00 72.81 296 LEU A N 1
ATOM 2371 C CA . LEU A 1 296 ? 24.892 -7.496 -66.423 1.00 72.81 296 LEU A CA 1
ATOM 2372 C C . LEU A 1 296 ? 24.064 -6.367 -65.794 1.00 72.81 296 LEU A C 1
ATOM 2374 O O . LEU A 1 296 ? 23.976 -6.298 -64.572 1.00 72.81 296 LEU A O 1
ATOM 2378 N N . GLU A 1 297 ? 23.428 -5.520 -66.605 1.00 72.44 297 GLU A N 1
ATOM 2379 C CA . GLU A 1 297 ? 22.511 -4.476 -66.127 1.00 72.44 297 GLU A CA 1
ATOM 2380 C C . GLU A 1 297 ? 21.264 -5.078 -65.461 1.00 72.44 297 GLU A C 1
ATOM 2382 O O . GLU A 1 297 ? 20.927 -4.689 -64.348 1.00 72.44 297 GLU A O 1
ATOM 2387 N N . ALA A 1 298 ? 20.633 -6.091 -66.065 1.00 67.62 298 ALA A N 1
ATOM 2388 C CA . ALA A 1 298 ? 19.505 -6.799 -65.455 1.00 67.62 298 ALA A CA 1
ATOM 2389 C C . ALA A 1 298 ? 19.894 -7.494 -64.143 1.00 67.62 298 ALA A C 1
ATOM 2391 O O . ALA A 1 298 ? 19.127 -7.458 -63.187 1.00 67.62 298 ALA A O 1
ATOM 2392 N N . GLN A 1 299 ? 21.081 -8.106 -64.074 1.00 71.94 299 GLN A N 1
ATOM 2393 C CA . GLN A 1 299 ? 21.565 -8.714 -62.834 1.00 71.94 299 GLN A CA 1
ATOM 2394 C C . GLN A 1 299 ? 21.791 -7.651 -61.749 1.00 71.94 299 GLN A C 1
ATOM 2396 O O . GLN A 1 299 ? 21.384 -7.851 -60.612 1.00 71.94 299 GLN A O 1
ATOM 2401 N N . SER A 1 300 ? 22.355 -6.494 -62.107 1.00 72.69 300 SER A N 1
ATOM 2402 C CA . SER A 1 300 ? 22.516 -5.365 -61.184 1.00 72.69 300 SER A CA 1
ATOM 2403 C C . SER A 1 300 ? 21.178 -4.812 -60.684 1.00 72.69 300 SER A C 1
ATOM 2405 O O . SER A 1 300 ? 21.090 -4.401 -59.529 1.00 72.69 300 SER A O 1
ATOM 2407 N N . GLU A 1 301 ? 20.153 -4.755 -61.535 1.00 73.62 301 GLU A N 1
ATOM 2408 C CA . GLU A 1 301 ? 18.808 -4.320 -61.139 1.00 73.62 301 GLU A CA 1
ATOM 2409 C C . GLU A 1 301 ? 18.135 -5.339 -60.209 1.00 73.62 301 GLU A C 1
ATOM 2411 O O . GLU A 1 301 ? 17.479 -4.947 -59.247 1.00 73.62 301 GLU A O 1
ATOM 2416 N N . VAL A 1 302 ? 18.339 -6.641 -60.441 1.00 73.88 302 VAL A N 1
ATOM 2417 C CA . VAL A 1 302 ? 17.860 -7.705 -59.543 1.00 73.88 302 VAL A CA 1
ATOM 2418 C C . VAL A 1 302 ? 18.551 -7.628 -58.181 1.00 73.88 302 VAL A C 1
ATOM 2420 O O . VAL A 1 302 ? 17.866 -7.646 -57.162 1.00 73.88 302 VAL A O 1
ATOM 2423 N N . ASP A 1 303 ? 19.874 -7.455 -58.149 1.00 72.69 303 ASP A N 1
ATOM 2424 C CA . ASP A 1 303 ? 20.629 -7.328 -56.897 1.00 72.69 303 ASP A CA 1
ATOM 2425 C C . ASP A 1 303 ? 20.186 -6.082 -56.091 1.00 72.69 303 ASP A C 1
ATOM 2427 O O . ASP A 1 303 ? 20.142 -6.110 -54.859 1.00 72.69 303 ASP A O 1
ATOM 2431 N N . LEU A 1 304 ? 19.813 -4.987 -56.771 1.00 74.00 304 LEU A N 1
ATOM 2432 C CA . LEU A 1 304 ? 19.225 -3.794 -56.144 1.00 74.00 304 LEU A CA 1
ATOM 2433 C C . LEU A 1 304 ? 17.830 -4.068 -55.567 1.00 74.00 304 LEU A C 1
ATOM 2435 O O . LEU A 1 304 ? 17.545 -3.647 -54.446 1.00 74.00 304 LEU A O 1
ATOM 2439 N N . LEU A 1 305 ? 16.976 -4.797 -56.290 1.00 72.19 305 LEU A N 1
ATOM 2440 C CA . LEU A 1 305 ? 15.643 -5.172 -55.808 1.00 72.19 305 LEU A CA 1
ATOM 2441 C C . LEU A 1 305 ? 15.713 -6.105 -54.589 1.00 72.19 305 LEU A C 1
ATOM 2443 O O . LEU A 1 305 ? 14.951 -5.916 -53.642 1.00 72.19 305 LEU A O 1
ATOM 2447 N N . GLU A 1 306 ? 16.650 -7.056 -54.559 1.00 72.94 306 GLU A N 1
ATOM 2448 C CA . GLU A 1 306 ? 16.878 -7.916 -53.386 1.00 72.94 306 GLU A CA 1
ATOM 2449 C C . GLU A 1 306 ? 17.352 -7.103 -52.166 1.00 72.94 306 GLU A C 1
ATOM 2451 O O . GLU A 1 306 ? 16.934 -7.353 -51.028 1.00 72.94 306 GLU A O 1
ATOM 2456 N N . GLN A 1 307 ? 18.185 -6.078 -52.382 1.00 74.25 307 GLN A N 1
ATOM 2457 C CA . GLN A 1 307 ? 18.573 -5.150 -51.318 1.00 74.25 307 GLN A CA 1
ATOM 2458 C C . GLN A 1 307 ? 17.375 -4.340 -50.810 1.00 74.25 307 GLN A C 1
ATOM 2460 O O . GLN A 1 307 ? 17.188 -4.245 -49.595 1.00 74.25 307 GLN A O 1
ATOM 2465 N N . GLU A 1 308 ? 16.539 -3.799 -51.697 1.00 73.00 308 GLU A N 1
ATOM 2466 C CA . GLU A 1 308 ? 15.321 -3.077 -51.310 1.00 73.00 308 GLU A CA 1
ATOM 2467 C C . GLU A 1 308 ? 14.338 -3.970 -50.539 1.00 73.00 308 GLU A C 1
ATOM 2469 O O . GLU A 1 308 ? 13.809 -3.547 -49.508 1.00 73.00 308 GLU A O 1
ATOM 2474 N N . GLU A 1 309 ? 14.152 -5.222 -50.963 1.00 71.00 309 GLU A N 1
ATOM 2475 C CA . GLU A 1 309 ? 13.342 -6.214 -50.250 1.00 71.00 309 GLU A CA 1
ATOM 2476 C C . GLU A 1 309 ? 13.879 -6.446 -48.829 1.00 71.00 309 GLU A C 1
ATOM 2478 O O . GLU A 1 309 ? 13.119 -6.398 -47.856 1.00 71.00 309 GLU A O 1
ATOM 2483 N N . SER A 1 310 ? 15.197 -6.605 -48.672 1.00 71.06 310 SER A N 1
ATOM 2484 C CA . SER A 1 310 ? 15.821 -6.784 -47.355 1.00 71.06 310 SER A CA 1
ATOM 2485 C C . SER A 1 310 ? 15.623 -5.572 -46.431 1.00 71.06 310 SER A C 1
ATOM 2487 O O . SER A 1 310 ? 15.325 -5.731 -45.240 1.00 71.06 310 SER A O 1
ATOM 2489 N N . ILE A 1 311 ? 15.710 -4.355 -46.982 1.00 76.12 311 ILE A N 1
ATOM 2490 C CA . ILE A 1 311 ? 15.482 -3.102 -46.253 1.00 76.12 311 ILE A CA 1
ATOM 2491 C C . ILE A 1 311 ? 14.016 -3.010 -45.821 1.00 76.12 311 ILE A C 1
ATOM 2493 O O . ILE A 1 311 ? 13.736 -2.681 -44.665 1.00 76.12 311 ILE A O 1
ATOM 2497 N N . LEU A 1 312 ? 13.076 -3.340 -46.711 1.00 74.06 312 LEU A N 1
ATOM 2498 C CA . LEU A 1 312 ? 11.645 -3.344 -46.408 1.00 74.06 312 LEU A CA 1
ATOM 2499 C C . LEU A 1 312 ? 11.296 -4.368 -45.322 1.00 74.06 312 LEU A C 1
ATOM 2501 O O . LEU A 1 312 ? 10.558 -4.035 -44.392 1.00 74.06 312 LEU A O 1
ATOM 2505 N N . TYR A 1 313 ? 11.876 -5.571 -45.360 1.00 73.06 313 TYR A N 1
ATOM 2506 C CA . TYR A 1 313 ? 11.703 -6.562 -44.293 1.00 73.06 313 TYR A CA 1
ATOM 2507 C C . TYR A 1 313 ? 12.213 -6.058 -42.941 1.00 73.06 313 TYR A C 1
ATOM 2509 O O . TYR A 1 313 ? 11.548 -6.244 -41.917 1.00 73.06 313 TYR A O 1
ATOM 2517 N N . GLN A 1 314 ? 13.365 -5.387 -42.919 1.00 75.94 314 GLN A N 1
ATOM 2518 C CA . GLN A 1 314 ? 13.916 -4.829 -41.686 1.00 75.94 314 GLN A CA 1
ATOM 2519 C C . GLN A 1 314 ? 13.047 -3.684 -41.142 1.00 75.94 314 GLN A C 1
ATOM 2521 O O . GLN A 1 314 ? 12.804 -3.603 -39.935 1.00 75.94 314 GLN A O 1
ATOM 2526 N N . GLN A 1 315 ? 12.525 -2.825 -42.021 1.00 75.06 315 GLN A N 1
ATOM 2527 C CA . GLN A 1 315 ? 11.582 -1.768 -41.649 1.00 75.06 315 GLN A CA 1
ATOM 2528 C C . GLN A 1 315 ? 10.270 -2.342 -41.103 1.00 75.06 315 GLN A C 1
ATOM 2530 O O . GLN A 1 315 ? 9.785 -1.865 -40.075 1.00 75.06 315 GLN A O 1
ATOM 2535 N N . LEU A 1 316 ? 9.737 -3.401 -41.721 1.00 73.75 316 LEU A N 1
ATOM 2536 C CA . LEU A 1 316 ? 8.536 -4.095 -41.255 1.00 73.75 316 LEU A CA 1
ATOM 2537 C C . LEU A 1 316 ? 8.745 -4.688 -39.855 1.00 73.75 316 LEU A C 1
ATOM 2539 O O . LEU A 1 316 ? 7.930 -4.462 -38.963 1.00 73.75 316 LEU A O 1
ATOM 2543 N N . GLN A 1 317 ? 9.858 -5.393 -39.626 1.00 73.81 317 GLN A N 1
ATOM 2544 C CA . GLN A 1 317 ? 10.177 -5.951 -38.307 1.00 73.81 317 GLN A CA 1
ATOM 2545 C C . GLN A 1 317 ? 10.312 -4.864 -37.234 1.00 73.81 317 GLN A C 1
ATOM 2547 O O . GLN A 1 317 ? 9.816 -5.031 -36.117 1.00 73.81 317 GLN A O 1
ATOM 2552 N N . ASN A 1 318 ? 10.939 -3.734 -37.568 1.00 77.94 318 ASN A N 1
ATOM 2553 C CA . ASN A 1 318 ? 11.062 -2.601 -36.653 1.00 77.94 318 ASN A CA 1
ATOM 2554 C C . ASN A 1 318 ? 9.698 -1.971 -36.334 1.00 77.94 318 ASN A C 1
ATOM 2556 O O . ASN A 1 318 ? 9.425 -1.688 -35.167 1.00 77.94 318 ASN A O 1
ATOM 2560 N N . ALA A 1 319 ? 8.825 -1.805 -37.331 1.00 73.94 319 ALA A N 1
ATOM 2561 C CA . ALA A 1 319 ? 7.474 -1.281 -37.134 1.00 73.94 319 ALA A CA 1
ATOM 2562 C C . ALA A 1 319 ? 6.615 -2.217 -36.266 1.00 73.94 319 ALA A C 1
ATOM 2564 O O . ALA A 1 319 ? 5.935 -1.758 -35.347 1.00 73.94 319 ALA A O 1
ATOM 2565 N N . VAL A 1 320 ? 6.696 -3.534 -36.494 1.00 69.69 320 VAL A N 1
ATOM 2566 C CA . VAL A 1 320 ? 6.006 -4.539 -35.668 1.00 69.69 320 VAL A CA 1
ATOM 2567 C C . VAL A 1 320 ? 6.506 -4.493 -34.225 1.00 69.69 320 VAL A C 1
ATOM 2569 O O . VAL A 1 320 ? 5.691 -4.472 -33.304 1.00 69.69 320 VAL A O 1
ATOM 2572 N N . ARG A 1 321 ? 7.826 -4.412 -34.004 1.00 79.25 321 ARG A N 1
ATOM 2573 C CA . ARG A 1 321 ? 8.395 -4.281 -32.653 1.00 79.25 321 ARG A CA 1
ATOM 2574 C C . ARG A 1 321 ? 7.881 -3.022 -31.950 1.00 79.25 321 ARG A C 1
ATOM 2576 O O . ARG A 1 321 ? 7.401 -3.123 -30.828 1.00 79.25 321 ARG A O 1
ATOM 2583 N N . GLN A 1 322 ? 7.904 -1.869 -32.621 1.00 80.25 322 GLN A N 1
ATOM 2584 C CA . GLN A 1 322 ? 7.400 -0.612 -32.055 1.00 80.25 322 GLN A CA 1
ATOM 2585 C C . GLN A 1 322 ? 5.913 -0.686 -31.689 1.00 80.25 322 GLN A C 1
ATOM 2587 O O . GLN A 1 322 ? 5.512 -0.171 -30.648 1.00 80.25 322 GLN A O 1
ATOM 2592 N N . LEU A 1 323 ? 5.093 -1.343 -32.514 1.00 76.69 323 LEU A N 1
ATOM 2593 C CA . LEU A 1 323 ? 3.667 -1.511 -32.240 1.00 76.69 323 LEU A CA 1
ATOM 2594 C C . LEU A 1 323 ? 3.422 -2.428 -31.035 1.00 76.69 323 LEU A C 1
ATOM 2596 O O . LEU A 1 323 ? 2.568 -2.125 -30.199 1.00 76.69 323 LEU A O 1
ATOM 2600 N N . VAL A 1 324 ? 4.182 -3.521 -30.920 1.00 72.50 324 VAL A N 1
ATOM 2601 C CA . VAL A 1 324 ? 4.132 -4.413 -29.753 1.00 72.50 324 VAL A CA 1
ATOM 2602 C C . VAL A 1 324 ? 4.553 -3.663 -28.490 1.00 72.50 324 VAL A C 1
ATOM 2604 O O . VAL A 1 324 ? 3.821 -3.716 -27.505 1.00 72.50 324 VAL A O 1
ATOM 2607 N N . ASP A 1 325 ? 5.655 -2.913 -28.530 1.00 75.94 325 ASP A N 1
ATOM 2608 C CA . ASP A 1 325 ? 6.149 -2.128 -27.391 1.00 75.94 325 ASP A CA 1
ATOM 2609 C C . ASP A 1 325 ? 5.151 -1.036 -26.967 1.00 75.94 325 ASP A C 1
ATOM 2611 O O . ASP A 1 325 ? 4.886 -0.841 -25.781 1.00 75.94 325 ASP A O 1
ATOM 2615 N N . ALA A 1 326 ? 4.525 -0.345 -27.924 1.00 77.50 326 ALA A N 1
ATOM 2616 C CA . ALA A 1 326 ? 3.493 0.645 -27.626 1.00 77.50 326 ALA A CA 1
ATOM 2617 C C . ALA A 1 326 ? 2.268 0.009 -26.944 1.00 77.50 326 ALA A C 1
ATOM 2619 O O . ALA A 1 326 ? 1.727 0.560 -25.984 1.00 77.50 326 ALA A O 1
ATOM 2620 N N . ARG A 1 327 ? 1.840 -1.172 -27.407 1.00 67.31 327 ARG A N 1
ATOM 2621 C CA . ARG A 1 327 ? 0.697 -1.888 -26.824 1.00 67.31 327 ARG A CA 1
ATOM 2622 C C . ARG A 1 327 ? 0.989 -2.474 -25.452 1.00 67.31 327 ARG A C 1
ATOM 2624 O O . ARG A 1 327 ? 0.119 -2.419 -24.584 1.00 67.31 327 ARG A O 1
ATOM 2631 N N . THR A 1 328 ? 2.177 -3.034 -25.242 1.00 67.50 328 THR A N 1
ATOM 2632 C CA . THR A 1 328 ? 2.572 -3.551 -23.926 1.00 67.50 328 THR A CA 1
ATOM 2633 C C . THR A 1 328 ? 2.658 -2.416 -22.913 1.00 67.50 328 THR A C 1
ATOM 2635 O O . THR A 1 328 ? 2.101 -2.551 -21.825 1.00 67.50 328 THR A O 1
ATOM 2638 N N . ASN A 1 329 ? 3.230 -1.270 -23.291 1.00 76.50 329 ASN A N 1
ATOM 2639 C CA . ASN A 1 329 ? 3.260 -0.079 -22.441 1.00 76.50 329 ASN A CA 1
ATOM 2640 C C . ASN A 1 329 ? 1.850 0.416 -22.096 1.00 76.50 329 ASN A C 1
ATOM 2642 O O . ASN A 1 329 ? 1.551 0.614 -20.921 1.00 76.50 329 ASN A O 1
ATOM 2646 N N . LEU A 1 330 ? 0.947 0.517 -23.079 1.00 76.50 330 LEU A N 1
ATOM 2647 C CA . LEU A 1 330 ? -0.440 0.924 -22.834 1.00 76.50 330 LEU A CA 1
ATOM 2648 C C . LEU A 1 330 ? -1.167 -0.036 -21.875 1.00 76.50 330 LEU A C 1
ATOM 2650 O O . LEU A 1 330 ? -1.898 0.402 -20.986 1.00 76.50 330 LEU A O 1
ATOM 2654 N N . ALA A 1 331 ? -0.962 -1.348 -22.024 1.00 63.84 331 ALA A N 1
ATOM 2655 C CA . ALA A 1 331 ? -1.547 -2.345 -21.130 1.00 63.84 331 ALA A CA 1
ATOM 2656 C C . ALA A 1 331 ? -1.001 -2.222 -19.697 1.00 63.84 331 ALA A C 1
ATOM 2658 O O . ALA A 1 331 ? -1.774 -2.306 -18.740 1.00 63.84 331 ALA A O 1
ATOM 2659 N N . VAL A 1 332 ? 0.306 -1.981 -19.544 1.00 73.50 332 VAL A N 1
ATOM 2660 C CA . VAL A 1 332 ? 0.949 -1.754 -18.241 1.00 73.50 332 VAL A CA 1
ATOM 2661 C C . VAL A 1 332 ? 0.423 -0.476 -17.587 1.00 73.50 332 VAL A C 1
ATOM 2663 O O . VAL A 1 332 ? 0.034 -0.517 -16.421 1.00 73.50 332 VAL A O 1
ATOM 2666 N N . GLU A 1 333 ? 0.342 0.634 -18.322 1.00 79.75 333 GLU A N 1
ATOM 2667 C CA . GLU A 1 333 ? -0.196 1.905 -17.820 1.00 79.75 333 GLU A CA 1
ATOM 2668 C C . GLU A 1 333 ? -1.665 1.787 -17.408 1.00 79.75 333 GLU A C 1
ATOM 2670 O O . GLU A 1 333 ? -2.057 2.270 -16.342 1.00 79.75 333 GLU A O 1
ATOM 2675 N N . THR A 1 334 ? -2.477 1.097 -18.212 1.00 70.88 334 THR A N 1
ATOM 2676 C CA . THR A 1 334 ? -3.895 0.869 -17.907 1.00 70.88 334 THR A CA 1
ATOM 2677 C C . THR A 1 334 ? -4.042 0.009 -16.652 1.00 70.88 334 THR A C 1
ATOM 2679 O O . THR A 1 334 ? -4.785 0.371 -15.740 1.00 70.88 334 THR A O 1
ATOM 2682 N N . ALA A 1 335 ? -3.283 -1.088 -16.543 1.00 65.44 335 ALA A N 1
ATOM 2683 C CA . ALA A 1 335 ? -3.299 -1.952 -15.365 1.00 65.44 335 ALA A CA 1
ATOM 2684 C C . ALA A 1 335 ? -2.824 -1.215 -14.101 1.00 65.44 335 ALA A C 1
ATOM 2686 O O . ALA A 1 335 ? -3.449 -1.338 -13.044 1.00 65.44 335 ALA A O 1
ATOM 2687 N N . ALA A 1 336 ? -1.760 -0.414 -14.207 1.00 67.38 336 ALA A N 1
ATOM 2688 C CA . ALA A 1 336 ? -1.258 0.412 -13.113 1.00 67.38 336 ALA A CA 1
ATOM 2689 C C . ALA A 1 336 ? -2.292 1.460 -12.673 1.00 67.38 336 ALA A C 1
ATOM 2691 O O . ALA A 1 336 ? -2.519 1.634 -11.474 1.00 67.38 336 ALA A O 1
ATOM 2692 N N . SER A 1 337 ? -2.968 2.105 -13.626 1.00 74.69 337 SER A N 1
ATOM 2693 C CA . SER A 1 337 ? -4.010 3.101 -13.354 1.00 74.69 337 SER A CA 1
ATOM 2694 C C . SER A 1 337 ? -5.237 2.477 -12.686 1.00 74.69 337 SER A C 1
ATOM 2696 O O . SER A 1 337 ? -5.727 3.003 -11.687 1.00 74.69 337 SER A O 1
ATOM 2698 N N . CYS A 1 338 ? -5.698 1.315 -13.162 1.00 72.38 338 CYS A N 1
ATOM 2699 C CA . CYS A 1 338 ? -6.777 0.564 -12.517 1.00 72.38 338 CYS A CA 1
ATOM 2700 C C . CYS A 1 338 ? -6.394 0.135 -11.094 1.00 72.38 338 CYS A C 1
ATOM 2702 O O . CYS A 1 338 ? -7.178 0.313 -10.162 1.00 72.38 338 CYS A O 1
ATOM 2704 N N . ALA A 1 339 ? -5.176 -0.380 -10.896 1.00 67.19 339 ALA A N 1
ATOM 2705 C CA . ALA A 1 339 ? -4.689 -0.760 -9.573 1.00 67.19 339 ALA A CA 1
ATOM 2706 C C . ALA A 1 339 ? -4.614 0.445 -8.618 1.00 67.19 339 ALA A C 1
ATOM 2708 O O . ALA A 1 339 ? -4.965 0.324 -7.441 1.00 67.19 339 ALA A O 1
ATOM 2709 N N . LEU A 1 340 ? -4.197 1.614 -9.114 1.00 81.81 340 LEU A N 1
ATOM 2710 C CA . LEU A 1 340 ? -4.183 2.856 -8.345 1.00 81.81 340 LEU A CA 1
ATOM 2711 C C . LEU A 1 340 ? -5.599 3.287 -7.943 1.00 81.81 340 LEU A C 1
ATOM 2713 O O . LEU A 1 340 ? -5.818 3.593 -6.772 1.00 81.81 340 LEU A O 1
ATOM 2717 N N . ALA A 1 341 ? -6.559 3.256 -8.870 1.00 79.25 341 ALA A N 1
ATOM 2718 C CA . ALA A 1 341 ? -7.953 3.603 -8.592 1.00 79.25 341 ALA A CA 1
ATOM 2719 C C . ALA A 1 341 ? -8.564 2.691 -7.512 1.00 79.25 341 ALA A C 1
ATOM 2721 O O . ALA A 1 341 ? -9.183 3.175 -6.564 1.00 79.25 341 ALA A O 1
ATOM 2722 N N . VAL A 1 342 ? -8.310 1.378 -7.585 1.00 81.00 342 VAL A N 1
ATOM 2723 C CA . VAL A 1 342 ? -8.747 0.418 -6.555 1.00 81.00 342 VAL A CA 1
ATOM 2724 C C . VAL A 1 342 ? -8.117 0.737 -5.197 1.00 81.00 342 VAL A C 1
ATOM 2726 O O . VAL A 1 342 ? -8.813 0.751 -4.182 1.00 81.00 342 VAL A O 1
ATOM 2729 N N . ARG A 1 343 ? -6.814 1.043 -5.150 1.00 80.44 343 ARG A N 1
ATOM 2730 C CA . ARG A 1 343 ? -6.139 1.425 -3.896 1.00 80.44 343 ARG A CA 1
ATOM 2731 C C . ARG A 1 343 ? -6.699 2.714 -3.301 1.00 80.44 343 ARG A C 1
ATOM 2733 O O . ARG A 1 343 ? -6.882 2.783 -2.089 1.00 80.44 343 ARG A O 1
ATOM 2740 N N . GLN A 1 344 ? -6.988 3.715 -4.130 1.00 85.06 344 GLN A N 1
ATOM 2741 C CA . GLN A 1 344 ? -7.601 4.969 -3.685 1.00 85.06 344 GLN A CA 1
ATOM 2742 C C . GLN A 1 344 ? -8.997 4.736 -3.101 1.00 85.06 344 GLN A C 1
ATOM 2744 O O . GLN A 1 344 ? -9.314 5.292 -2.050 1.00 85.06 344 GLN A O 1
ATOM 2749 N N . GLN A 1 345 ? -9.794 3.864 -3.723 1.00 85.44 345 GLN A N 1
ATOM 2750 C CA . GLN A 1 345 ? -11.107 3.495 -3.201 1.00 85.44 345 GLN A CA 1
ATOM 2751 C C . GLN A 1 345 ? -11.003 2.783 -1.845 1.00 85.44 345 GLN A C 1
ATOM 2753 O O . GLN A 1 345 ? -11.692 3.163 -0.902 1.00 85.44 345 GLN A O 1
ATOM 2758 N N . ILE A 1 346 ? -10.095 1.808 -1.713 1.00 83.62 346 ILE A N 1
ATOM 2759 C CA . ILE A 1 346 ? -9.852 1.111 -0.439 1.00 83.62 346 ILE A CA 1
ATOM 2760 C C . ILE A 1 346 ? -9.419 2.102 0.645 1.00 83.62 346 ILE A C 1
ATOM 2762 O O . ILE A 1 346 ? -9.913 2.040 1.769 1.00 83.62 346 ILE A O 1
ATOM 2766 N N . HIS A 1 347 ? -8.529 3.039 0.317 1.00 88.88 347 HIS A N 1
ATOM 2767 C CA . HIS A 1 347 ? -8.108 4.077 1.253 1.00 88.88 347 HIS A CA 1
ATOM 2768 C C . HIS A 1 347 ? -9.292 4.945 1.707 1.00 88.88 347 HIS A C 1
ATOM 2770 O O . HIS A 1 347 ? -9.431 5.212 2.902 1.00 88.88 347 HIS A O 1
ATOM 2776 N N . ALA A 1 348 ? -10.163 5.364 0.783 1.00 87.81 348 ALA A N 1
ATOM 2777 C CA . ALA A 1 348 ? -11.352 6.146 1.114 1.00 87.81 348 ALA A CA 1
ATOM 2778 C C . ALA A 1 348 ? -12.314 5.366 2.029 1.00 87.81 348 ALA A C 1
ATOM 2780 O O . ALA A 1 348 ? -12.791 5.911 3.027 1.00 87.81 348 ALA A O 1
ATOM 2781 N N . ASP A 1 349 ? -12.536 4.082 1.742 1.00 85.56 349 ASP A N 1
ATOM 2782 C CA . ASP A 1 349 ? -13.397 3.207 2.541 1.00 85.56 349 ASP A CA 1
ATOM 2783 C C . ASP A 1 349 ? -12.837 2.984 3.956 1.00 85.56 349 ASP A C 1
ATOM 2785 O O . ASP A 1 349 ? -13.577 3.091 4.938 1.00 85.56 349 ASP A O 1
ATOM 2789 N N . LEU A 1 350 ? -11.529 2.730 4.083 1.00 85.88 350 LEU A N 1
ATOM 2790 C CA . LEU A 1 350 ? -10.853 2.592 5.378 1.00 85.88 350 LEU A CA 1
ATOM 2791 C C . LEU A 1 350 ? -10.896 3.895 6.183 1.00 85.88 350 LEU A C 1
ATOM 2793 O O . LEU A 1 350 ? -11.189 3.862 7.377 1.00 85.88 350 LEU A O 1
ATOM 2797 N N . SER A 1 351 ? -10.674 5.039 5.533 1.00 90.06 351 SER A N 1
ATOM 2798 C CA . SER A 1 351 ? -10.761 6.355 6.185 1.00 90.06 351 SER A CA 1
ATOM 2799 C C . SER A 1 351 ? -12.166 6.610 6.733 1.00 90.06 351 SER A C 1
ATOM 2801 O O . SER A 1 351 ? -12.333 7.010 7.883 1.00 90.06 351 SER A O 1
ATOM 2803 N N . HIS A 1 352 ? -13.198 6.309 5.941 1.00 90.19 352 HIS A N 1
ATOM 2804 C CA . HIS A 1 352 ? -14.585 6.446 6.379 1.00 90.19 352 HIS A CA 1
ATOM 2805 C C . HIS A 1 352 ? -14.926 5.490 7.536 1.00 90.19 352 HIS A C 1
ATOM 2807 O O . HIS A 1 352 ? -15.676 5.846 8.452 1.00 90.19 352 HIS A O 1
ATOM 2813 N N . LEU A 1 353 ? -14.403 4.260 7.504 1.00 88.25 353 LEU A N 1
ATOM 2814 C CA . LEU A 1 353 ? -14.608 3.282 8.571 1.00 88.25 353 LEU A CA 1
ATOM 2815 C C . LEU A 1 353 ? -13.959 3.748 9.879 1.00 88.25 353 LEU A C 1
ATOM 2817 O O . LEU A 1 353 ? -14.623 3.712 10.913 1.00 88.25 353 LEU A O 1
ATOM 2821 N N . LEU A 1 354 ? -12.729 4.264 9.819 1.00 92.06 354 LEU A N 1
ATOM 2822 C CA . LEU A 1 354 ? -12.032 4.865 10.958 1.00 92.06 354 LEU A CA 1
ATOM 2823 C C . LEU A 1 354 ? -12.858 6.000 11.584 1.00 92.06 354 LEU A C 1
ATOM 2825 O O . LEU A 1 354 ? -13.137 5.962 12.783 1.00 92.06 354 LEU A O 1
ATOM 2829 N N . ASP A 1 355 ? -13.320 6.955 10.774 1.00 90.62 355 ASP A N 1
ATOM 2830 C CA . ASP A 1 355 ? -14.161 8.069 11.235 1.00 90.62 355 ASP A CA 1
ATOM 2831 C C . ASP A 1 355 ? -15.448 7.577 11.909 1.00 90.62 355 ASP A C 1
ATOM 2833 O O . ASP A 1 355 ? -15.872 8.088 12.950 1.00 90.62 355 ASP A O 1
ATOM 2837 N N . THR A 1 356 ? -16.085 6.558 11.329 1.00 90.62 356 THR A N 1
ATOM 2838 C CA . THR A 1 356 ? -17.321 5.987 11.875 1.00 90.62 356 THR A CA 1
ATOM 2839 C C . THR A 1 356 ? -17.064 5.278 13.207 1.00 90.62 356 THR A C 1
ATOM 2841 O O . THR A 1 356 ? -17.834 5.460 14.150 1.00 90.62 356 THR A O 1
ATOM 2844 N N . CYS A 1 357 ? -15.970 4.522 13.321 1.00 88.19 357 CYS A N 1
ATOM 2845 C CA . CYS A 1 357 ? -15.556 3.869 14.563 1.00 88.19 357 CYS A CA 1
ATOM 2846 C C . CYS A 1 357 ? -15.231 4.888 15.663 1.00 88.19 357 CYS A C 1
ATOM 2848 O O . CYS A 1 357 ? -15.687 4.727 16.794 1.00 88.19 357 CYS A O 1
ATOM 2850 N N . GLN A 1 358 ? -14.531 5.978 15.340 1.00 90.00 358 GLN A N 1
ATOM 2851 C CA . GLN A 1 358 ? -14.257 7.059 16.294 1.00 90.00 358 GLN A CA 1
ATOM 2852 C C . GLN A 1 358 ? -15.544 7.741 16.783 1.00 90.00 358 GLN A C 1
ATOM 2854 O O . GLN A 1 358 ? -15.696 8.028 17.976 1.00 90.00 358 GLN A O 1
ATOM 2859 N N . ARG A 1 359 ? -16.521 7.951 15.891 1.00 88.50 359 ARG A N 1
ATOM 2860 C CA . ARG A 1 359 ? -17.851 8.448 16.279 1.00 88.50 359 ARG A CA 1
ATOM 2861 C C . ARG A 1 359 ? -18.592 7.450 17.173 1.00 88.50 359 ARG A C 1
ATOM 2863 O O . ARG A 1 359 ? -19.181 7.872 18.162 1.00 88.50 359 ARG A O 1
ATOM 2870 N N . GLY A 1 360 ? -18.510 6.151 16.884 1.00 88.75 360 GLY A N 1
ATOM 2871 C CA . GLY A 1 360 ? -19.066 5.094 17.736 1.00 88.75 360 GLY A CA 1
ATOM 2872 C C . GLY A 1 360 ? -18.469 5.104 19.145 1.00 88.75 360 GLY A C 1
ATOM 2873 O O . GLY A 1 360 ? -19.204 5.195 20.121 1.00 88.75 360 GLY A O 1
ATOM 2874 N N . LEU A 1 361 ? -17.139 5.141 19.252 1.00 88.00 361 LEU A N 1
ATOM 2875 C CA . LEU A 1 361 ? -16.426 5.205 20.534 1.00 88.00 361 LEU A CA 1
ATOM 2876 C C . LEU A 1 361 ? -16.778 6.455 21.350 1.00 88.00 361 LEU A C 1
ATOM 2878 O O . LEU A 1 361 ? -16.920 6.392 22.572 1.00 88.00 361 LEU A O 1
ATOM 2882 N N . SER A 1 362 ? -16.925 7.610 20.693 1.00 87.50 362 SER A N 1
ATOM 2883 C CA . SER A 1 362 ? -17.331 8.831 21.398 1.00 87.50 362 SER A CA 1
ATOM 2884 C C . SER A 1 362 ? -18.773 8.747 21.911 1.00 87.50 362 SER A C 1
ATOM 2886 O O . SER A 1 362 ? -19.031 9.175 23.037 1.00 87.50 362 SER A O 1
ATOM 2888 N N . LEU A 1 363 ? -19.687 8.134 21.151 1.00 91.25 363 LEU A N 1
ATOM 2889 C CA . LEU A 1 363 ? -21.056 7.865 21.593 1.00 91.25 363 LEU A CA 1
ATOM 2890 C C . LEU A 1 363 ? -21.094 6.888 22.778 1.00 91.25 363 LEU A C 1
ATOM 2892 O O . LEU A 1 363 ? -21.767 7.174 23.767 1.00 91.25 363 LEU A O 1
ATOM 2896 N N . ASP A 1 364 ? -20.325 5.800 22.730 1.00 89.25 364 ASP A N 1
ATOM 2897 C CA . ASP A 1 364 ? -20.222 4.833 23.832 1.00 89.25 364 ASP A CA 1
ATOM 2898 C C . ASP A 1 364 ? -19.696 5.484 25.109 1.00 89.25 364 ASP A C 1
ATOM 2900 O O . ASP A 1 364 ? -20.231 5.264 26.197 1.00 89.25 364 ASP A O 1
ATOM 2904 N N . ARG A 1 365 ? -18.697 6.366 24.997 1.00 87.69 365 ARG A N 1
ATOM 2905 C CA . ARG A 1 365 ? -18.187 7.121 26.146 1.00 87.69 365 ARG A CA 1
ATOM 2906 C C . ARG A 1 365 ? -19.259 8.025 26.761 1.00 87.69 365 ARG A C 1
ATOM 2908 O O . ARG A 1 365 ? -19.353 8.112 27.988 1.00 87.69 365 ARG A O 1
ATOM 2915 N N . VAL A 1 366 ? -20.067 8.688 25.931 1.00 88.62 366 VAL A N 1
ATOM 2916 C CA . VAL A 1 366 ? -21.190 9.516 26.397 1.00 88.62 366 VAL A CA 1
ATOM 2917 C C . VAL A 1 366 ? -22.248 8.644 27.075 1.00 88.62 366 VAL A C 1
ATOM 2919 O O . VAL A 1 366 ? -22.640 8.952 28.201 1.00 88.62 366 VAL A O 1
ATOM 2922 N N . LEU A 1 367 ? -22.647 7.528 26.461 1.00 89.25 367 LEU A N 1
ATOM 2923 C CA . LEU A 1 367 ? -23.610 6.581 27.030 1.00 89.25 367 LEU A CA 1
ATOM 2924 C C . LEU A 1 367 ? -23.138 6.015 28.369 1.00 89.25 367 LEU A C 1
ATOM 2926 O O . LEU A 1 367 ? -23.901 6.016 29.333 1.00 89.25 367 LEU A O 1
ATOM 2930 N N . TYR A 1 368 ? -21.874 5.604 28.464 1.00 89.69 368 TYR A N 1
ATOM 2931 C CA . TYR A 1 368 ? -21.275 5.133 29.710 1.00 89.69 368 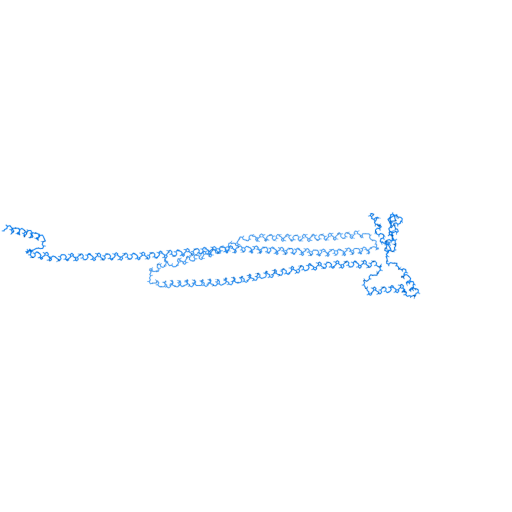TYR A CA 1
ATOM 2932 C C . TYR A 1 368 ? -21.335 6.205 30.806 1.00 89.69 368 TYR A C 1
ATOM 2934 O O . TYR A 1 368 ? -21.717 5.921 31.941 1.00 89.69 368 TYR A O 1
ATOM 2942 N N . SER A 1 369 ? -21.001 7.458 30.475 1.00 89.12 369 SER A N 1
ATOM 2943 C CA . SER A 1 369 ? -21.072 8.561 31.441 1.00 89.12 369 SER A CA 1
ATOM 2944 C C . SER A 1 369 ? -22.506 8.863 31.893 1.00 89.12 369 SER A C 1
ATOM 2946 O O . SER A 1 369 ? -22.730 9.085 33.083 1.00 89.12 369 SER A O 1
ATOM 2948 N N . ALA A 1 370 ? -23.479 8.797 30.979 1.00 86.50 370 ALA A N 1
ATOM 2949 C CA . ALA A 1 370 ? -24.894 8.987 31.283 1.00 86.50 370 ALA A CA 1
ATOM 2950 C C . ALA A 1 370 ? -25.425 7.865 32.188 1.00 8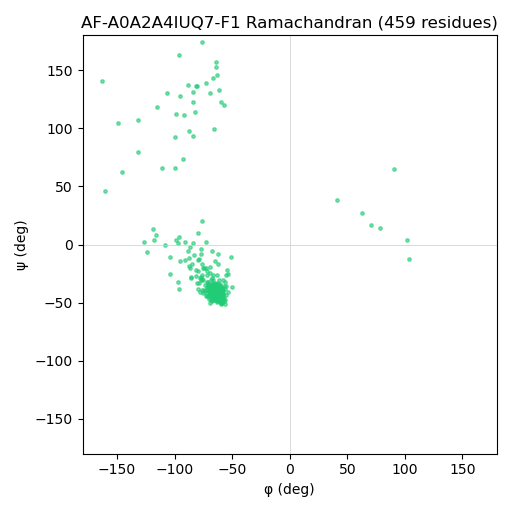6.50 370 ALA A C 1
ATOM 2952 O O . ALA A 1 370 ? -26.000 8.148 33.235 1.00 86.50 370 ALA A O 1
ATOM 2953 N N . LEU A 1 371 ? -25.139 6.601 31.858 1.00 88.44 371 LEU A N 1
ATOM 2954 C CA . LEU A 1 371 ? -25.487 5.441 32.687 1.00 88.44 371 LEU A CA 1
ATOM 2955 C C . LEU A 1 371 ? -24.884 5.539 34.090 1.00 88.44 371 LEU A C 1
ATOM 2957 O O . LEU A 1 371 ? -25.548 5.239 35.080 1.00 88.44 371 LEU A O 1
ATOM 2961 N N . ARG A 1 372 ? -23.635 5.999 34.199 1.00 90.75 372 ARG A N 1
ATOM 2962 C CA . ARG A 1 372 ? -22.985 6.205 35.496 1.00 90.75 372 ARG A CA 1
ATOM 2963 C C . ARG A 1 372 ? -23.652 7.313 36.315 1.00 90.75 372 ARG A C 1
ATOM 2965 O O . ARG A 1 372 ? -23.713 7.198 37.537 1.00 90.75 372 ARG A O 1
ATOM 2972 N N . HIS A 1 373 ? -24.136 8.372 35.668 1.00 89.50 373 HIS A N 1
ATOM 2973 C CA . HIS A 1 373 ? -24.914 9.415 36.335 1.00 89.50 373 HIS A CA 1
ATOM 2974 C C . HIS A 1 373 ? -26.278 8.908 36.807 1.00 89.50 373 HIS A C 1
ATOM 2976 O O . HIS A 1 373 ? -26.627 9.146 37.959 1.00 89.50 373 HIS A O 1
ATOM 2982 N N . GLU A 1 374 ? -26.998 8.158 35.972 1.00 89.88 374 GLU A N 1
ATOM 2983 C CA . GLU A 1 374 ? -28.272 7.527 36.345 1.00 89.88 374 GLU A CA 1
ATOM 2984 C C . GLU A 1 374 ? -28.100 6.576 37.539 1.00 89.88 374 GLU A C 1
ATOM 2986 O O . GLU A 1 374 ? -28.855 6.644 38.506 1.00 89.88 374 GLU A O 1
ATOM 2991 N N . LEU A 1 375 ? -27.049 5.747 37.542 1.00 89.12 375 LEU A N 1
ATOM 2992 C CA . LEU A 1 375 ? -26.746 4.861 38.672 1.00 89.12 375 LEU A CA 1
ATOM 2993 C C . LEU A 1 375 ? -26.487 5.631 39.973 1.00 89.12 375 LEU A C 1
ATOM 2995 O O . LEU A 1 375 ? -26.980 5.226 41.023 1.00 89.12 375 LEU A O 1
ATOM 2999 N N . ARG A 1 376 ? -25.762 6.755 39.911 1.00 91.31 376 ARG A N 1
ATOM 3000 C CA . ARG A 1 376 ? -25.564 7.625 41.082 1.00 91.31 376 ARG A CA 1
ATOM 3001 C C . ARG A 1 376 ? -26.869 8.250 41.565 1.00 91.31 376 ARG A C 1
ATOM 3003 O O . ARG A 1 376 ? -27.099 8.283 42.765 1.00 91.31 376 ARG A O 1
ATOM 3010 N N . ALA A 1 377 ? -27.733 8.699 40.658 1.00 88.38 377 ALA A N 1
ATOM 3011 C CA . ALA A 1 377 ? -29.034 9.251 41.030 1.00 88.38 377 ALA A CA 1
ATOM 3012 C C . ALA A 1 377 ? -29.919 8.200 41.726 1.00 88.38 377 ALA A C 1
ATOM 3014 O O . ALA A 1 377 ? -30.595 8.504 42.709 1.00 88.38 377 ALA A O 1
ATOM 3015 N N . VAL A 1 378 ? -29.876 6.945 41.265 1.00 91.12 378 VAL A N 1
ATOM 3016 C CA . VAL A 1 378 ? -30.555 5.823 41.932 1.00 91.12 378 VAL A CA 1
ATOM 3017 C C . VAL A 1 378 ? -29.961 5.559 43.317 1.00 91.12 378 VAL A C 1
ATOM 3019 O O . VAL A 1 378 ? -30.711 5.337 44.266 1.00 91.12 378 VAL A O 1
ATOM 3022 N N . GLU A 1 379 ? -28.636 5.610 43.461 1.00 92.50 379 GLU A N 1
ATOM 3023 C CA . GLU A 1 379 ? -27.965 5.459 44.756 1.00 92.50 379 GLU A CA 1
ATOM 3024 C C . GLU A 1 379 ? -28.377 6.563 45.744 1.00 92.50 379 GLU A C 1
ATOM 3026 O O . GLU A 1 379 ? -28.767 6.264 46.873 1.00 92.50 379 GLU A O 1
ATOM 3031 N N . GLU A 1 380 ? -28.384 7.826 45.310 1.00 92.69 380 GLU A N 1
ATOM 3032 C CA . GLU A 1 380 ? -28.855 8.968 46.105 1.00 92.69 380 GLU A CA 1
ATOM 3033 C C . GLU A 1 380 ? -30.332 8.816 46.502 1.00 92.69 380 GLU A C 1
ATOM 3035 O O . GLU A 1 380 ? -30.704 9.070 47.650 1.00 92.69 380 GLU A O 1
ATOM 3040 N N . PHE A 1 381 ? -31.179 8.337 45.587 1.00 92.50 381 PHE A N 1
ATOM 3041 C CA . PHE A 1 381 ? -32.587 8.072 45.874 1.00 92.50 381 PHE A CA 1
ATOM 3042 C C . PHE A 1 381 ? -32.771 6.961 46.919 1.00 92.50 381 PHE A C 1
ATOM 3044 O O . PHE A 1 381 ? -33.606 7.088 47.816 1.00 92.50 381 PHE A O 1
ATOM 3051 N N . LEU A 1 382 ? -31.979 5.886 46.847 1.00 91.50 382 LEU A N 1
ATOM 3052 C CA . LEU A 1 382 ? -31.997 4.812 47.845 1.00 91.50 382 LEU A CA 1
ATOM 3053 C C . LEU A 1 382 ? -31.520 5.301 49.218 1.00 91.50 382 LEU A C 1
ATOM 3055 O O . LEU A 1 382 ? -32.123 4.943 50.230 1.00 91.50 382 LEU A O 1
ATOM 3059 N N . GLN A 1 383 ? -30.491 6.151 49.263 1.00 93.44 383 GLN A N 1
ATOM 3060 C CA . GLN A 1 383 ? -30.033 6.776 50.507 1.00 93.44 383 GLN A CA 1
ATOM 3061 C C . GLN A 1 383 ? -31.118 7.671 51.116 1.00 93.44 383 GLN A C 1
ATOM 3063 O O . GLN A 1 383 ? -31.375 7.591 52.318 1.00 93.44 383 GLN A O 1
ATOM 3068 N N . LEU A 1 384 ? -31.807 8.473 50.297 1.00 93.75 384 LEU A N 1
ATOM 3069 C CA . LEU A 1 384 ? -32.937 9.287 50.748 1.00 93.75 384 LEU A CA 1
ATOM 3070 C C . LEU A 1 384 ? -34.085 8.417 51.281 1.00 93.75 384 LEU A C 1
ATOM 3072 O O . LEU A 1 384 ? -34.670 8.728 52.319 1.00 93.75 384 LEU A O 1
ATOM 3076 N N . ALA A 1 385 ? -34.403 7.314 50.599 1.00 91.81 385 ALA A N 1
ATOM 3077 C CA . ALA A 1 385 ? -35.431 6.378 51.042 1.00 91.81 385 ALA A CA 1
ATOM 3078 C C . ALA A 1 385 ? -35.077 5.730 52.392 1.00 91.81 385 ALA A C 1
ATOM 3080 O O . ALA A 1 385 ? -35.951 5.602 53.253 1.00 91.81 385 ALA A O 1
ATOM 3081 N N . ASP A 1 386 ? -33.809 5.369 52.618 1.00 93.25 386 ASP A N 1
ATOM 3082 C CA . ASP A 1 386 ? -33.372 4.848 53.916 1.00 93.25 386 ASP A CA 1
ATOM 3083 C C . ASP A 1 386 ? -33.425 5.920 55.013 1.00 93.25 386 ASP A C 1
ATOM 3085 O O . ASP A 1 386 ? -33.927 5.647 56.102 1.00 93.25 386 ASP A O 1
ATOM 3089 N N . GLN A 1 387 ? -33.017 7.160 54.723 1.00 94.31 387 GLN A N 1
ATOM 3090 C CA . GLN A 1 387 ? -33.164 8.276 55.664 1.00 94.31 387 GLN A CA 1
ATOM 3091 C C . GLN A 1 387 ? -34.633 8.494 56.049 1.00 94.31 387 GLN A C 1
ATOM 3093 O O . GLN A 1 387 ? -34.950 8.584 57.234 1.00 94.31 387 GLN A O 1
ATOM 3098 N N . LEU A 1 388 ? -35.554 8.511 55.079 1.00 92.81 388 LEU A N 1
ATOM 3099 C CA . LEU A 1 388 ? -36.993 8.627 55.343 1.00 92.81 388 LEU A CA 1
ATOM 3100 C C . LEU A 1 388 ? -37.519 7.472 56.200 1.00 92.81 388 LEU A C 1
ATOM 3102 O O . LEU A 1 388 ? -38.311 7.697 57.116 1.00 92.81 388 LEU A O 1
ATOM 3106 N N . ARG A 1 389 ? -37.054 6.244 55.948 1.00 94.25 389 ARG A N 1
ATOM 3107 C CA . ARG A 1 389 ? -37.388 5.079 56.775 1.00 94.25 389 ARG A CA 1
ATOM 3108 C C . ARG A 1 389 ? -36.906 5.264 58.213 1.00 94.25 389 ARG A C 1
ATOM 3110 O O . ARG A 1 389 ? -37.670 5.004 59.139 1.00 94.25 389 ARG A O 1
ATOM 3117 N N . GLN A 1 390 ? -35.673 5.729 58.410 1.00 93.94 390 GLN A N 1
ATOM 3118 C CA . GLN A 1 390 ? -35.125 6.006 59.740 1.00 93.94 390 GLN A CA 1
ATOM 3119 C C . GLN A 1 390 ? -35.926 7.096 60.464 1.00 93.94 390 GLN A C 1
ATOM 3121 O O . GLN A 1 390 ? -36.270 6.915 61.631 1.00 93.94 390 GLN A O 1
ATOM 3126 N N . TYR A 1 391 ? -36.296 8.179 59.771 1.00 93.75 391 TYR A N 1
ATOM 3127 C CA . TYR A 1 391 ? -37.154 9.229 60.327 1.00 93.75 391 TYR A CA 1
ATOM 3128 C C . TYR A 1 391 ? -38.534 8.703 60.723 1.00 93.75 391 TYR A C 1
ATOM 3130 O O . TYR A 1 391 ? -38.993 8.999 61.822 1.00 93.75 391 TYR A O 1
ATOM 3138 N N . ALA A 1 392 ? -39.176 7.889 59.882 1.00 91.50 392 ALA A N 1
ATOM 3139 C CA . ALA A 1 392 ? -40.479 7.306 60.193 1.00 91.50 392 ALA A CA 1
ATOM 3140 C C . ALA A 1 392 ? -40.424 6.380 61.421 1.00 91.50 392 ALA A C 1
ATOM 3142 O O . ALA A 1 392 ? -41.323 6.408 62.258 1.00 91.50 392 ALA A O 1
ATOM 3143 N N . VAL A 1 393 ? -39.355 5.587 61.562 1.00 94.12 393 VAL A N 1
ATOM 3144 C CA . VAL A 1 393 ? -39.138 4.744 62.750 1.00 94.12 393 VAL A CA 1
ATOM 3145 C C . VAL A 1 393 ? -38.888 5.599 63.995 1.00 94.12 393 VAL A C 1
ATOM 3147 O O . VAL A 1 393 ? -39.446 5.314 65.053 1.00 94.12 393 VAL A O 1
ATOM 3150 N N . ALA A 1 394 ? -38.076 6.653 63.886 1.00 92.62 394 ALA A N 1
ATOM 3151 C CA . ALA A 1 394 ? -37.810 7.565 64.995 1.00 92.62 394 ALA A CA 1
ATOM 3152 C C . ALA A 1 394 ? -39.081 8.296 65.455 1.00 92.62 394 ALA A C 1
ATOM 3154 O O . ALA A 1 394 ? -39.326 8.387 66.657 1.00 92.62 394 ALA A O 1
ATOM 3155 N N . ASP A 1 395 ? -39.909 8.758 64.515 1.00 91.94 395 ASP A N 1
ATOM 3156 C CA . ASP A 1 395 ? -41.188 9.406 64.807 1.00 91.94 395 ASP A CA 1
ATOM 3157 C C . ASP A 1 395 ? -42.175 8.425 65.455 1.00 91.94 395 ASP A C 1
ATOM 3159 O O . ASP A 1 395 ? -42.748 8.726 66.499 1.00 91.94 395 ASP A O 1
ATOM 3163 N N . ALA A 1 396 ? -42.289 7.199 64.932 1.00 90.25 396 ALA A N 1
ATOM 3164 C CA . ALA A 1 396 ? -43.108 6.154 65.547 1.00 90.25 396 ALA A CA 1
ATOM 3165 C C . ALA A 1 396 ? -42.678 5.856 66.996 1.00 90.25 396 ALA A C 1
ATOM 3167 O O . ALA A 1 396 ? -43.525 5.763 67.884 1.00 90.25 396 ALA A O 1
ATOM 3168 N N . ASN A 1 397 ? -41.370 5.772 67.260 1.00 92.94 397 ASN A N 1
ATOM 3169 C CA . ASN A 1 397 ? -40.839 5.584 68.612 1.00 92.94 397 ASN A CA 1
ATOM 3170 C C . ASN A 1 397 ? -41.122 6.789 69.522 1.00 92.94 397 ASN A C 1
ATOM 3172 O O . ASN A 1 397 ? -41.457 6.605 70.692 1.00 92.94 397 ASN A O 1
ATOM 3176 N N . ALA A 1 398 ? -41.019 8.017 69.006 1.00 89.94 398 ALA A N 1
ATOM 3177 C CA . ALA A 1 398 ? -41.346 9.227 69.757 1.00 89.94 398 ALA A CA 1
ATOM 3178 C C . ALA A 1 398 ? -42.844 9.298 70.097 1.00 89.94 398 ALA A C 1
ATOM 3180 O O . ALA A 1 398 ? -43.209 9.657 71.217 1.00 89.94 398 ALA A O 1
ATOM 3181 N N . VAL A 1 399 ? -43.714 8.907 69.160 1.00 91.44 399 VAL A N 1
ATOM 3182 C CA . VAL A 1 399 ? -45.160 8.794 69.383 1.00 91.44 399 VAL A CA 1
ATOM 3183 C C . VAL A 1 399 ? -45.461 7.739 70.446 1.00 91.44 399 VAL A C 1
ATOM 3185 O O . VAL A 1 399 ? -46.214 8.034 71.371 1.00 91.44 399 VAL A O 1
ATOM 3188 N N . LEU A 1 400 ? -44.846 6.553 70.369 1.00 90.50 400 LEU A N 1
ATOM 3189 C CA . LEU A 1 400 ? -44.992 5.508 71.389 1.00 90.50 400 LEU A CA 1
ATOM 3190 C C . LEU A 1 400 ? -44.537 6.000 72.768 1.00 90.50 400 LEU A C 1
ATOM 3192 O O . LEU A 1 400 ? -45.306 5.925 73.718 1.00 90.50 400 LEU A O 1
ATOM 3196 N N . SER A 1 401 ? -43.355 6.616 72.862 1.00 92.38 401 SER A N 1
ATOM 3197 C CA . SER A 1 401 ? -42.853 7.194 74.115 1.00 92.38 401 SER A CA 1
ATOM 3198 C C . SER A 1 401 ? -43.788 8.267 74.683 1.00 92.38 401 SER A C 1
ATOM 3200 O O . SER A 1 401 ? -43.984 8.348 75.895 1.00 92.38 401 SER A O 1
ATOM 3202 N N . ARG A 1 402 ? -44.407 9.080 73.820 1.00 89.44 402 ARG A N 1
ATOM 3203 C CA . ARG A 1 402 ? -45.387 10.087 74.238 1.00 89.44 402 ARG A CA 1
ATOM 3204 C C . ARG A 1 402 ? -46.689 9.455 74.732 1.00 89.44 402 ARG A C 1
ATOM 3206 O O . ARG A 1 402 ? -47.272 9.970 75.683 1.00 89.44 402 ARG A O 1
ATOM 3213 N N . ILE A 1 403 ? -47.139 8.366 74.108 1.00 90.06 403 ILE A N 1
ATOM 3214 C CA . ILE A 1 403 ? -48.289 7.578 74.573 1.00 90.06 403 ILE A CA 1
ATOM 3215 C C . ILE A 1 403 ? -47.982 6.970 75.945 1.00 90.06 403 ILE A C 1
ATOM 3217 O O . ILE A 1 403 ? -48.794 7.118 76.854 1.00 90.06 403 ILE A O 1
ATOM 3221 N N . ASP A 1 404 ? -46.808 6.362 76.119 1.00 92.69 404 ASP A N 1
ATOM 3222 C CA . ASP A 1 404 ? -46.386 5.761 77.387 1.00 92.69 404 ASP A CA 1
ATOM 3223 C C . ASP A 1 404 ? -46.306 6.807 78.504 1.00 92.69 404 ASP A C 1
ATOM 3225 O O . ASP A 1 404 ? -46.904 6.625 79.561 1.00 92.69 404 ASP A O 1
ATOM 3229 N N . SER A 1 405 ? -45.682 7.960 78.239 1.00 92.50 405 SER A N 1
ATOM 3230 C CA . SER A 1 405 ? -45.630 9.076 79.192 1.00 92.50 405 SER A CA 1
ATOM 3231 C C . SER A 1 405 ? -47.025 9.600 79.555 1.00 92.50 405 SER A C 1
ATOM 3233 O O . SER A 1 405 ? -47.295 9.903 80.715 1.00 92.50 405 SER A O 1
ATOM 3235 N N . MET A 1 406 ? -47.946 9.684 78.590 1.00 89.81 406 MET A N 1
ATOM 3236 C CA . MET A 1 406 ? -49.323 10.102 78.865 1.00 89.81 406 MET A CA 1
ATOM 3237 C C . MET A 1 406 ? -50.077 9.058 79.700 1.00 89.81 406 MET A C 1
ATOM 3239 O O . MET A 1 406 ? -50.818 9.430 80.607 1.00 89.81 406 MET A O 1
ATOM 3243 N N . ASN A 1 407 ? -49.852 7.767 79.445 1.00 91.44 407 ASN A N 1
ATOM 3244 C CA . ASN A 1 407 ? -50.407 6.682 80.252 1.00 91.44 407 ASN A CA 1
ATOM 3245 C C . ASN A 1 407 ? -49.874 6.717 81.691 1.00 91.44 407 ASN A C 1
ATOM 3247 O O . ASN A 1 407 ? -50.655 6.525 82.620 1.00 91.44 407 ASN A O 1
ATOM 3251 N N . GLU A 1 408 ? -48.583 7.002 81.887 1.00 91.50 408 GLU A N 1
ATOM 3252 C CA . GLU A 1 408 ? -47.986 7.197 83.214 1.00 91.50 408 GLU A CA 1
ATOM 3253 C C . GLU A 1 408 ? -48.622 8.379 83.949 1.00 91.50 408 GLU A C 1
ATOM 3255 O O . GLU A 1 408 ? -49.052 8.216 85.087 1.00 91.50 408 GLU A O 1
ATOM 3260 N N . ILE A 1 409 ? -48.785 9.533 83.290 1.00 87.69 409 ILE A N 1
ATOM 3261 C CA . ILE A 1 409 ? -49.465 10.699 83.879 1.00 87.69 409 ILE A CA 1
ATOM 3262 C C . ILE A 1 409 ? -50.910 10.353 84.260 1.00 87.69 409 ILE A C 1
ATOM 3264 O O . ILE A 1 409 ? -51.360 10.690 85.355 1.00 87.69 409 ILE A O 1
ATOM 3268 N N . CYS A 1 410 ? -51.648 9.657 83.391 1.00 89.25 410 CYS A N 1
ATOM 3269 C CA . CYS A 1 410 ? -53.005 9.208 83.700 1.00 89.25 410 CYS A CA 1
ATOM 3270 C C . CYS A 1 410 ? -53.028 8.227 84.883 1.00 89.25 410 CYS A C 1
ATOM 3272 O O . CYS A 1 410 ? -53.912 8.316 85.737 1.00 89.25 410 CYS A O 1
ATOM 3274 N N . ALA A 1 411 ? -52.056 7.316 84.969 1.00 89.38 411 ALA A N 1
ATOM 3275 C CA . ALA A 1 411 ? -51.918 6.394 86.089 1.00 89.38 411 ALA A CA 1
ATOM 3276 C C . ALA A 1 411 ? -51.596 7.141 87.395 1.00 89.38 411 ALA A C 1
ATOM 3278 O O . ALA A 1 411 ? -52.257 6.903 88.405 1.00 89.38 411 ALA A O 1
ATOM 3279 N N . GLU A 1 412 ? -50.660 8.093 87.377 1.00 88.00 412 GLU A N 1
ATOM 3280 C CA . GLU A 1 412 ? -50.343 8.962 88.515 1.00 88.00 412 GLU A CA 1
ATOM 3281 C C . GLU A 1 412 ? -51.552 9.784 88.960 1.00 88.00 412 GLU A C 1
ATOM 3283 O O . GLU A 1 412 ? -51.837 9.854 90.157 1.00 88.00 412 GLU A O 1
ATOM 3288 N N . GLN A 1 413 ? -52.302 10.356 88.014 1.00 86.50 413 GLN A N 1
ATOM 3289 C CA . GLN A 1 413 ? -53.530 11.084 88.308 1.00 86.50 413 GLN A CA 1
ATOM 3290 C C . GLN A 1 413 ? -54.563 10.163 88.962 1.00 86.50 413 GLN A C 1
ATOM 3292 O O . GLN A 1 413 ? -55.095 10.512 90.012 1.00 86.50 413 GLN A O 1
ATOM 3297 N N . SER A 1 414 ? -54.790 8.966 88.414 1.00 86.06 414 SER A N 1
ATOM 3298 C CA . SER A 1 414 ? -55.719 7.992 89.000 1.00 86.06 414 SER A CA 1
ATOM 3299 C C . SER A 1 414 ? -55.293 7.556 90.409 1.00 86.06 414 SER A C 1
ATOM 3301 O O . SER A 1 414 ? -56.125 7.447 91.309 1.00 86.06 414 SER A O 1
ATOM 3303 N N . ALA A 1 415 ? -53.988 7.387 90.649 1.00 85.06 415 ALA A N 1
ATOM 3304 C CA . ALA A 1 415 ? -53.443 7.072 91.963 1.00 85.06 415 ALA A CA 1
ATOM 3305 C C . ALA A 1 415 ? -53.576 8.256 92.935 1.00 85.06 415 ALA A C 1
ATOM 3307 O O . ALA A 1 415 ? -53.820 8.054 94.124 1.00 85.06 415 ALA A O 1
ATOM 3308 N N . CYS A 1 416 ? -53.429 9.491 92.453 1.00 81.06 416 CYS A N 1
ATOM 3309 C CA . CYS A 1 416 ? -53.637 10.702 93.239 1.00 81.06 416 CYS A CA 1
ATOM 3310 C C . CYS A 1 416 ? -55.119 10.889 93.591 1.00 81.06 416 CYS A C 1
ATOM 3312 O O . CYS A 1 416 ? -55.430 11.183 94.740 1.00 81.06 416 CYS A O 1
ATOM 3314 N N . GLU A 1 417 ? -56.033 10.630 92.655 1.00 77.88 417 GLU A N 1
ATOM 3315 C CA . GLU A 1 417 ? -57.482 10.624 92.882 1.00 77.88 417 GLU A CA 1
ATOM 3316 C C . GLU A 1 417 ? -57.888 9.545 93.894 1.00 77.88 417 GLU A C 1
ATOM 3318 O O . GLU A 1 417 ? -58.628 9.839 94.831 1.00 77.88 417 GLU A O 1
ATOM 3323 N N . GLN A 1 418 ? -57.344 8.328 93.791 1.00 77.81 418 GLN A N 1
ATOM 3324 C CA . GLN A 1 418 ? -57.539 7.280 94.802 1.00 77.81 418 GLN A CA 1
ATOM 3325 C C . GLN A 1 418 ? -56.973 7.687 96.167 1.00 77.81 418 GLN A C 1
ATOM 3327 O O . GLN A 1 418 ? -57.618 7.472 97.193 1.00 77.81 418 GLN A O 1
ATOM 3332 N N . LYS A 1 419 ? -55.789 8.315 96.204 1.00 75.44 419 LYS A N 1
ATOM 3333 C CA . LYS A 1 419 ? -55.220 8.859 97.444 1.00 75.44 419 LYS A CA 1
ATOM 3334 C C . LYS A 1 419 ? -56.104 9.955 98.029 1.00 75.44 419 LYS A C 1
ATOM 3336 O O . LYS A 1 419 ? -56.337 9.920 99.229 1.00 75.44 419 LYS A O 1
ATOM 3341 N N . LEU A 1 420 ? -56.641 10.857 97.210 1.00 67.62 420 LEU A N 1
ATOM 3342 C CA . LEU A 1 420 ? -57.592 11.896 97.610 1.00 67.62 420 LEU A CA 1
ATOM 3343 C C . LEU A 1 420 ? -58.868 11.288 98.203 1.00 67.62 420 LEU A C 1
ATOM 3345 O O . LEU A 1 420 ? -59.243 11.656 99.314 1.00 67.62 420 LEU A O 1
ATOM 3349 N N . GLN A 1 421 ? -59.451 10.289 97.536 1.00 64.75 421 GLN A N 1
ATOM 3350 C CA . GLN A 1 421 ? -60.591 9.520 98.049 1.00 64.75 421 GLN A CA 1
ATOM 3351 C C . GLN A 1 421 ? -60.264 8.796 99.366 1.00 64.75 421 GLN A C 1
ATOM 3353 O O . GLN A 1 421 ? -61.105 8.723 100.251 1.00 64.75 421 GLN A O 1
ATOM 3358 N N . SER A 1 422 ? -59.037 8.294 99.540 1.00 64.06 422 SER A N 1
ATOM 3359 C CA . SER A 1 422 ? -58.598 7.661 100.796 1.00 64.06 422 SER A CA 1
ATOM 3360 C C . SER A 1 422 ? -58.199 8.662 101.895 1.00 64.06 422 SER A C 1
ATOM 3362 O O . SER A 1 422 ? -58.234 8.337 103.082 1.00 64.06 422 SER A O 1
ATOM 3364 N N . SER A 1 423 ? -57.838 9.894 101.520 1.00 57.09 423 SER A N 1
ATOM 3365 C CA . SER A 1 423 ? -57.449 10.988 102.423 1.00 57.09 423 SER A CA 1
ATOM 3366 C C . SER A 1 423 ? -58.641 11.704 103.063 1.00 57.09 423 SER A C 1
ATOM 3368 O O . SER A 1 423 ? -58.471 12.674 103.806 1.00 57.09 423 SER A O 1
ATOM 3370 N N . ASP A 1 424 ? -59.833 11.130 102.892 1.00 58.12 424 ASP A N 1
ATOM 3371 C CA . ASP A 1 424 ? -61.011 11.359 103.724 1.00 58.12 424 ASP A CA 1
ATOM 3372 C C . ASP A 1 424 ? -60.730 11.188 105.225 1.00 58.12 424 ASP A C 1
ATOM 3374 O O . ASP A 1 424 ? -61.538 11.612 106.035 1.00 58.12 424 ASP A O 1
ATOM 3378 N N . MET A 1 425 ? -59.577 10.650 105.644 1.00 62.16 425 MET A N 1
ATOM 3379 C CA . MET A 1 425 ? -59.154 10.660 107.049 1.00 62.16 425 MET A CA 1
ATOM 3380 C C . MET A 1 425 ? -59.089 12.059 107.674 1.00 62.16 425 MET A C 1
ATOM 3382 O O . MET A 1 425 ? -59.341 12.178 108.867 1.00 62.16 425 MET A O 1
ATOM 3386 N N . LEU A 1 426 ? -58.764 13.119 106.926 1.00 62.28 426 LEU A N 1
ATOM 3387 C CA . LEU A 1 426 ? -58.705 14.480 107.484 1.00 62.28 426 LEU A CA 1
ATOM 3388 C C . LEU A 1 426 ? -60.115 15.057 107.685 1.00 62.28 426 LEU A C 1
ATOM 3390 O O . LEU A 1 426 ? -60.398 15.670 108.714 1.00 62.28 426 LEU A O 1
ATOM 3394 N N . VAL A 1 427 ? -61.018 14.782 106.739 1.00 63.88 427 VAL A N 1
ATOM 3395 C CA . VAL A 1 427 ? -62.448 15.110 106.835 1.00 63.88 427 VAL A CA 1
ATOM 3396 C C . VAL A 1 427 ? -63.111 14.274 107.934 1.00 63.88 427 VAL A C 1
ATOM 3398 O O . VAL A 1 427 ? -63.824 14.824 108.766 1.00 63.88 427 VAL A O 1
ATOM 3401 N N . GLN A 1 428 ? -62.802 12.980 108.023 1.00 64.94 428 GLN A N 1
ATOM 3402 C CA . GLN A 1 428 ? -63.251 12.074 109.083 1.00 64.94 428 GLN A CA 1
ATOM 3403 C C . GLN A 1 428 ? -62.682 12.455 110.454 1.00 64.94 428 GLN A C 1
ATOM 3405 O O . GLN A 1 428 ? -63.414 12.401 111.436 1.00 64.94 428 GLN A O 1
ATOM 3410 N N . ALA A 1 429 ? -61.421 12.885 110.551 1.00 66.75 429 ALA A N 1
ATOM 3411 C CA . ALA A 1 429 ? -60.835 13.370 111.799 1.00 66.75 429 ALA A CA 1
ATOM 3412 C C . ALA A 1 429 ? -61.481 14.688 112.248 1.00 66.75 429 ALA A C 1
ATOM 3414 O O . ALA A 1 429 ? -61.781 14.841 113.428 1.00 66.75 429 ALA A O 1
ATOM 3415 N N . LEU A 1 430 ? -61.758 15.615 111.325 1.00 64.19 430 LEU A N 1
ATOM 3416 C CA . LEU A 1 430 ? -62.498 16.848 111.620 1.00 64.19 430 LEU A CA 1
ATOM 3417 C C . LEU A 1 430 ? -63.940 16.557 112.054 1.00 64.19 430 LEU A C 1
ATOM 3419 O O . LEU A 1 430 ? -64.394 17.106 113.055 1.00 64.19 430 LEU A O 1
ATOM 3423 N N . LEU A 1 431 ? -64.635 15.651 111.362 1.00 66.75 431 LEU A N 1
ATOM 3424 C CA . LEU A 1 431 ? -65.965 15.170 111.746 1.00 66.75 431 LEU A CA 1
ATOM 3425 C C . LEU A 1 431 ? -65.948 14.493 113.128 1.00 66.75 431 LEU A C 1
ATOM 3427 O O . LEU A 1 431 ? -66.838 14.742 113.938 1.00 66.75 431 LEU A O 1
ATOM 3431 N N . HIS A 1 432 ? -64.909 13.711 113.438 1.00 68.62 432 HIS A N 1
ATOM 3432 C CA . HIS A 1 432 ? -64.733 13.059 114.737 1.00 68.62 432 HIS A CA 1
ATOM 3433 C C . HIS A 1 432 ? -64.421 14.059 115.863 1.00 68.62 432 HIS A C 1
ATOM 3435 O O . HIS A 1 432 ? -64.969 13.929 116.956 1.00 68.62 432 HIS A O 1
ATOM 3441 N N . ILE A 1 433 ? -63.563 15.060 115.633 1.00 67.62 433 ILE A N 1
ATOM 3442 C CA . ILE A 1 433 ? -63.271 16.126 116.612 1.00 67.62 433 ILE A CA 1
ATOM 3443 C C . ILE A 1 433 ? -64.532 16.953 116.897 1.00 67.62 433 ILE A C 1
ATOM 3445 O O . ILE A 1 433 ? -64.772 17.336 118.038 1.00 67.62 433 ILE A O 1
ATOM 3449 N N . LEU A 1 434 ? -65.356 17.191 115.874 1.00 65.31 434 LEU A N 1
ATOM 3450 C CA . LEU A 1 434 ? -66.613 17.934 115.981 1.00 65.31 434 LEU A CA 1
ATOM 3451 C C . LEU A 1 434 ? -67.805 17.067 116.433 1.00 65.31 434 LEU A C 1
ATOM 3453 O O . LEU A 1 434 ? -68.912 17.582 116.559 1.00 65.31 434 LEU A O 1
ATOM 3457 N N . GLY A 1 435 ? -67.599 15.771 116.698 1.00 61.06 435 GLY A N 1
ATOM 3458 C CA . GLY A 1 435 ? -68.624 14.864 117.228 1.00 61.06 435 GLY A CA 1
ATOM 3459 C C . GLY A 1 435 ? -69.747 14.494 116.248 1.00 61.06 435 GLY A C 1
ATOM 3460 O O . GLY A 1 435 ? -70.790 14.004 116.679 1.00 61.06 435 GLY A O 1
ATOM 3461 N N . VAL A 1 436 ? -69.559 14.706 114.942 1.00 63.69 436 VAL A N 1
ATOM 3462 C CA . VAL A 1 436 ? -70.568 14.442 113.904 1.00 63.69 436 VAL A CA 1
ATOM 3463 C C . VAL A 1 436 ? -70.283 13.099 113.234 1.00 63.69 436 VAL A C 1
ATOM 3465 O O . VAL A 1 436 ? -69.307 12.951 112.504 1.00 63.69 436 VAL A O 1
ATOM 3468 N N . GLN A 1 437 ? -71.151 12.107 113.438 1.00 57.88 437 GLN A N 1
ATOM 3469 C CA . GLN A 1 437 ? -71.035 10.796 112.788 1.00 57.88 437 GLN A CA 1
ATOM 3470 C C . GLN A 1 437 ? -71.844 10.741 111.484 1.00 57.88 437 GLN A C 1
ATOM 3472 O O . GLN A 1 437 ? -72.904 10.126 111.427 1.00 57.88 437 GLN A O 1
ATOM 3477 N N . SER A 1 438 ? -71.363 11.399 110.424 1.00 58.69 438 SER A N 1
ATOM 3478 C CA . SER A 1 438 ? -71.779 11.084 109.047 1.00 58.69 438 SER A CA 1
ATOM 3479 C C . SER A 1 438 ? -70.795 11.674 108.029 1.00 58.69 438 SER A C 1
ATOM 3481 O O . SER A 1 438 ? -70.334 12.797 108.215 1.00 58.69 438 SER A O 1
ATOM 3483 N N . GLY A 1 439 ? -70.493 10.934 106.957 1.00 60.19 439 GLY A N 1
ATOM 3484 C CA . GLY A 1 439 ? -69.525 11.305 105.911 1.00 60.19 439 GLY A CA 1
ATOM 3485 C C . GLY A 1 439 ? -70.004 12.358 104.905 1.00 60.19 439 GLY A C 1
ATOM 3486 O O . GLY A 1 439 ? -69.463 12.427 103.808 1.00 60.19 439 GLY A O 1
ATOM 3487 N N . ASP A 1 44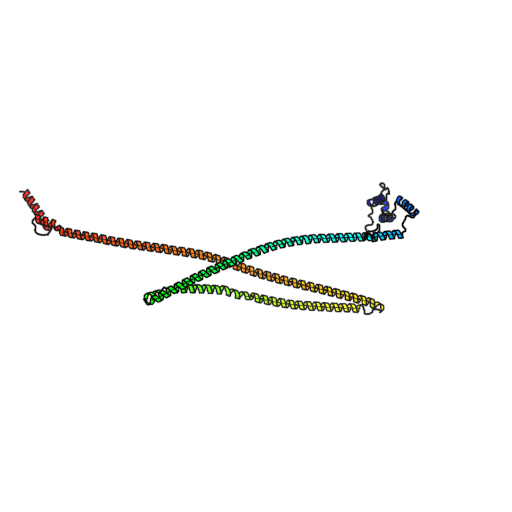0 ? -71.029 13.145 105.237 1.00 60.97 440 ASP A N 1
ATOM 3488 C CA . ASP A 1 440 ? -71.544 14.196 104.360 1.00 60.97 440 ASP A CA 1
ATOM 3489 C C . ASP A 1 440 ? -70.835 15.540 104.664 1.00 60.97 440 ASP A C 1
ATOM 3491 O O . ASP A 1 440 ? -71.038 16.123 105.738 1.00 60.97 440 ASP A O 1
ATOM 3495 N N . PRO A 1 441 ? -69.988 16.065 103.753 1.00 60.16 441 PRO A N 1
ATOM 3496 C CA . PRO A 1 441 ? -69.170 17.261 103.990 1.00 60.16 441 PRO A CA 1
ATOM 3497 C C . PRO A 1 441 ? -69.997 18.544 104.178 1.00 60.16 441 PRO A C 1
ATOM 3499 O O . PRO A 1 441 ? -69.493 19.549 104.684 1.00 60.16 441 PRO A O 1
ATOM 3502 N N . SER A 1 442 ? -71.286 18.518 103.827 1.00 63.66 442 SER A N 1
ATOM 3503 C CA . SER A 1 442 ? -72.221 19.628 104.033 1.00 63.66 442 SER A CA 1
ATOM 3504 C C . SER A 1 442 ? -72.565 19.886 105.513 1.00 63.66 442 SER A C 1
ATOM 3506 O O . SER A 1 442 ? -72.976 20.995 105.872 1.00 63.66 442 SER A O 1
ATOM 3508 N N . LEU A 1 443 ? -72.349 18.905 106.400 1.00 63.66 443 LEU A N 1
ATOM 3509 C CA . LEU A 1 443 ? -72.599 19.028 107.843 1.00 63.66 443 LEU A CA 1
ATOM 3510 C C . LEU A 1 443 ? -71.523 19.829 108.584 1.00 63.66 443 LEU A C 1
ATOM 3512 O O . LEU A 1 443 ? -71.848 20.537 109.536 1.00 63.66 443 LEU A O 1
ATOM 3516 N N . LEU A 1 444 ? -70.268 19.799 108.123 1.00 63.94 444 LEU A N 1
ATOM 3517 C CA . LEU A 1 444 ? -69.174 20.588 108.711 1.00 63.94 444 LEU A CA 1
ATOM 3518 C C . LEU A 1 444 ? -69.449 22.094 108.619 1.00 63.94 444 LEU A C 1
ATOM 3520 O O . LEU A 1 444 ? -69.175 22.844 109.554 1.00 63.94 444 LEU A O 1
ATOM 3524 N N . VAL A 1 445 ? -70.059 22.531 107.515 1.00 67.44 445 VAL A N 1
ATOM 3525 C CA . VAL A 1 445 ? -70.449 23.932 107.305 1.00 67.44 445 VAL A CA 1
ATOM 3526 C C . VAL A 1 445 ? -71.577 24.344 108.258 1.00 67.44 445 VAL A C 1
ATOM 3528 O O . VAL A 1 445 ? -71.573 25.469 108.759 1.00 67.44 445 VAL A O 1
ATOM 3531 N N . LYS A 1 446 ? -72.523 23.443 108.562 1.00 68.50 446 LYS A N 1
ATOM 3532 C CA . LYS A 1 446 ? -73.590 23.703 109.545 1.00 68.50 446 LYS A CA 1
ATOM 3533 C C . LYS A 1 446 ? -73.039 23.816 110.964 1.00 68.50 446 LYS A C 1
ATOM 3535 O O . LYS A 1 446 ? -73.308 24.819 111.615 1.00 68.50 446 LYS A O 1
ATOM 3540 N N . VAL A 1 447 ? -72.200 22.873 111.394 1.00 69.12 447 VAL A N 1
ATOM 3541 C CA . VAL A 1 447 ? -71.593 22.900 112.737 1.00 69.12 447 VAL A CA 1
ATOM 3542 C C . VAL A 1 447 ? -70.664 24.102 112.919 1.00 69.12 447 VAL A C 1
ATOM 3544 O O . VAL A 1 447 ? -70.659 24.720 113.981 1.00 69.12 447 VAL A O 1
ATOM 3547 N N . TYR A 1 448 ? -69.931 24.513 111.879 1.00 72.69 448 TYR A N 1
ATOM 3548 C CA . TYR A 1 448 ? -69.147 25.751 111.912 1.00 72.69 448 TYR A CA 1
ATOM 3549 C C . TYR A 1 448 ? -70.028 26.996 112.102 1.00 72.69 448 TYR A C 1
ATOM 3551 O O . TYR A 1 448 ? -69.696 27.889 112.880 1.00 72.69 448 TYR A O 1
ATOM 3559 N N . ASN A 1 449 ? -71.174 27.064 111.423 1.00 74.75 449 ASN A N 1
ATOM 3560 C CA . ASN A 1 449 ? -72.097 28.188 111.569 1.00 74.75 449 ASN A CA 1
ATOM 3561 C C . ASN A 1 449 ? -72.807 28.190 112.935 1.00 74.75 449 ASN A C 1
ATOM 3563 O O . ASN A 1 449 ? -72.985 29.260 113.513 1.00 74.75 449 ASN A O 1
ATOM 3567 N N . GLU A 1 450 ? -73.155 27.019 113.474 1.00 73.50 450 GLU A N 1
ATOM 3568 C CA . GLU A 1 450 ? -73.754 26.861 114.808 1.00 73.50 450 GLU A CA 1
ATOM 3569 C C . GLU A 1 450 ? -72.768 27.221 115.928 1.00 73.50 450 GLU A C 1
ATOM 3571 O O . GLU A 1 450 ? -73.101 28.008 116.811 1.00 73.50 450 GLU A O 1
ATOM 3576 N N . THR A 1 451 ? -71.521 26.746 115.860 1.00 71.75 451 THR A N 1
ATOM 3577 C CA . THR A 1 451 ? -70.466 27.119 116.823 1.00 71.75 451 THR A CA 1
ATOM 3578 C C . THR A 1 451 ? -70.097 28.598 116.731 1.00 71.75 451 THR A C 1
ATOM 3580 O O . THR A 1 451 ? -69.869 29.244 117.751 1.00 71.75 451 THR A O 1
ATOM 3583 N N . LYS A 1 452 ? -70.101 29.185 115.528 1.00 77.06 452 LYS A N 1
ATOM 3584 C CA . LYS A 1 452 ? -69.914 30.631 115.332 1.00 77.06 452 LYS A CA 1
ATOM 3585 C C . LYS A 1 452 ? -71.071 31.456 115.903 1.00 77.06 452 LYS A C 1
ATOM 3587 O O . LYS A 1 452 ? -70.834 32.566 116.378 1.00 77.06 452 LYS A O 1
ATOM 3592 N N . ALA A 1 453 ? -72.300 30.943 115.853 1.00 74.00 453 ALA A N 1
ATOM 3593 C CA . ALA A 1 453 ? -73.455 31.570 116.491 1.00 74.00 453 ALA A CA 1
ATOM 3594 C C . ALA A 1 453 ? -73.361 31.478 118.023 1.00 74.00 453 ALA A C 1
ATOM 3596 O O . ALA A 1 453 ? -73.466 32.502 118.689 1.00 74.00 453 ALA A O 1
ATOM 3597 N N . GLN A 1 454 ? -73.031 30.303 118.569 1.00 72.81 454 GLN A N 1
ATOM 3598 C CA . GLN A 1 454 ? -72.828 30.102 120.012 1.00 72.81 454 GLN A CA 1
ATOM 3599 C C . GLN A 1 454 ? -71.666 30.932 120.574 1.00 72.81 454 GLN A C 1
ATOM 3601 O O . GLN A 1 454 ? -71.769 31.488 121.661 1.00 72.81 454 GLN A O 1
ATOM 3606 N N . ALA A 1 455 ? -70.563 31.070 119.831 1.00 70.06 455 ALA A N 1
ATOM 3607 C CA . ALA A 1 455 ? -69.442 31.919 120.233 1.00 70.06 455 ALA A CA 1
ATOM 3608 C C . ALA A 1 455 ? -69.810 33.411 120.254 1.00 70.06 455 ALA A C 1
ATOM 3610 O O . ALA A 1 455 ? -69.259 34.158 121.057 1.00 70.06 455 ALA A O 1
ATOM 3611 N N . LYS A 1 456 ? -70.740 33.850 119.393 1.00 73.38 456 LYS A N 1
ATOM 3612 C CA . LYS A 1 456 ? -71.302 35.206 119.457 1.00 73.38 456 LYS A CA 1
ATOM 3613 C C . LYS A 1 456 ? -72.240 35.373 120.650 1.00 73.38 456 LYS A C 1
ATOM 3615 O O . LYS A 1 456 ? -72.101 36.351 121.366 1.00 73.38 456 LYS A O 1
ATOM 3620 N N . GLU A 1 457 ? -73.118 34.407 120.913 1.00 67.81 457 GLU A N 1
ATOM 3621 C CA . GLU A 1 457 ? -74.007 34.435 122.088 1.00 67.81 457 GLU A CA 1
ATOM 3622 C C . GLU A 1 457 ? -73.229 34.447 123.416 1.00 67.81 457 GLU A C 1
ATOM 3624 O O . GLU A 1 457 ? -73.605 35.158 124.344 1.00 67.81 457 GLU A O 1
ATOM 3629 N N . LEU A 1 458 ? -72.105 33.726 123.495 1.00 63.66 458 LEU A N 1
ATOM 3630 C CA . LEU A 1 458 ? -71.197 33.733 124.650 1.00 63.66 458 LEU A CA 1
ATOM 3631 C C . LEU A 1 458 ? -70.344 35.006 124.767 1.00 63.66 458 LEU A C 1
ATOM 3633 O O . LEU A 1 458 ? -69.811 35.264 125.839 1.00 63.66 458 LEU A O 1
ATOM 3637 N N . ALA A 1 459 ? -70.171 35.770 123.685 1.00 62.34 459 ALA A N 1
ATOM 3638 C CA . ALA A 1 459 ? -69.481 37.062 123.710 1.00 62.34 459 ALA A CA 1
ATOM 3639 C C . ALA A 1 459 ? -70.423 38.228 124.068 1.00 62.34 459 ALA A C 1
ATOM 3641 O O . ALA A 1 459 ? -69.950 39.274 124.509 1.00 62.34 459 ALA A O 1
ATOM 3642 N N . ASP A 1 460 ? -71.733 38.028 123.893 1.00 57.69 460 ASP A N 1
ATOM 3643 C CA . ASP A 1 460 ? -72.802 38.967 124.250 1.00 57.69 460 ASP A CA 1
ATOM 3644 C C . ASP A 1 460 ? -73.438 38.659 125.635 1.00 57.69 460 ASP A C 1
ATOM 3646 O O . ASP A 1 460 ? -74.418 39.304 126.020 1.00 57.69 460 ASP A O 1
ATOM 3650 N N . SER A 1 461 ? -72.872 37.700 126.390 1.00 46.47 461 SER A N 1
ATOM 3651 C CA . SER A 1 461 ? -73.200 37.340 127.788 1.00 46.47 461 SER A CA 1
ATOM 3652 C C . SER A 1 461 ? -72.055 37.710 128.726 1.00 46.47 461 SER A C 1
ATOM 3654 O O . SER A 1 461 ? -72.338 38.172 129.856 1.00 46.47 461 SER A O 1
#

Sequence (461 aa):
MNALNDMSDEEFVPFLHSLGADTYKKSFEWMLNDRDFAGVLRWLHNNLDHNNALSAREECRYIELEKKGQLLSAEDLEASIKSLQEQYEGICLPGDKETKEDVELDIKMLQERLHLLEKQEIVLSDLKKQNKLTKEELSLEISKLNSSYLQWKDDESAAGEECLTLAQEVETITDGVIDVIADTLDMYSSCHCDKDIAKKFFTFGPFKMYRQSQALFRSHFDLFTSKRFSKRINDTSSDEELRAALAEAKSMEERLLDAMCTYIESKAELAGEQAKLALVANYKDVHPSQITSCLLEAQSEVDLLEQEESILYQQLQNAVRQLVDARTNLAVETAASCALAVRQQIHADLSHLLDTCQRGLSLDRVLYSALRHELRAVEEFLQLADQLRQYAVADANAVLSRIDSMNEICAEQSACEQKLQSSDMLVQALLHILGVQSGDPSLLVKVYNETKAQAKELADS

pLDDT: mean 72.28, std 13.38, range [41.06, 94.31]

Foldseek 3Di:
DPPLPPDAQVNLVVVCVVVVHDDPPDGCVVQCPDPVRVVVSVCCSVPDDPPPDDDPVRVVVVVVCVVVVVDDDPVRVVVVVVVVCVVDPLDDDPPPPPSVVVVVVVVVVVVVVVVVVVVVVVVVVVVVVVVVVVVVVVVVVVVVVVVVVVVVVVVVVVVVVVVVVVVVVVVVVVVVVVVVVVVVVVVVVVCVVPPVVVVVCVVDPCVVVVVVVVVVVVVVVVVVVCVPPVVVPPPVPVVVVVVVVVVVVVVVVVVVVVVVVVVVVVVVVVVVVVLVVVLCVVPVDDDPVCVVVSVVVNVVVVVVVVVVVVVVVVVVVVVVVVVVVVVVVVVVVVVVVVVVVVVVVVVVVVVVVVVVVVVVVVVVVVVVVVVVVVVVVVVVVVVVVVVVVVVVVVVVVVVVVVVVVVVVVVVVVVVVVVVVVVVCVVVVVLCVVLVHPDSDSVVSVVSVVVVVVVVVVVVVD

Mean predicted aligned error: 24.47 Å

Solvent-accessible surface area (backbone atoms only — not comparable to full-atom values): 25933 Å² total; per-residue (Å²): 140,90,81,89,76,88,77,50,56,84,61,51,50,57,52,42,45,72,75,69,46,87,73,80,92,66,85,54,55,71,54,58,72,32,77,84,47,29,60,57,54,53,48,48,70,75,68,65,64,90,86,80,66,74,50,78,69,50,47,53,50,49,54,52,33,54,75,66,67,70,58,72,52,75,67,56,46,51,52,51,50,50,51,50,41,71,73,40,78,89,67,66,57,93,88,46,63,65,60,44,51,52,52,53,49,51,50,49,52,52,50,53,52,49,53,51,50,55,53,50,50,53,53,50,54,49,53,53,51,50,53,50,52,53,50,52,52,50,53,52,50,52,51,51,50,51,54,49,52,51,50,54,51,51,51,51,51,52,53,50,52,52,51,52,52,53,51,51,51,50,51,54,52,50,52,54,49,50,50,53,51,50,53,52,50,53,52,53,68,63,37,82,80,39,76,70,58,52,56,51,44,75,77,71,40,68,66,62,58,52,53,49,53,56,51,48,53,51,53,54,50,54,53,54,52,54,65,68,58,63,68,66,72,72,65,62,64,63,60,53,54,53,50,52,53,53,51,52,52,52,56,52,47,55,53,50,51,54,52,48,52,53,50,51,51,55,51,52,52,52,50,52,53,49,50,51,51,54,58,55,66,78,57,77,83,68,57,86,88,45,50,68,60,50,53,52,52,54,49,52,53,50,57,49,50,55,49,51,50,52,51,50,53,53,51,50,53,49,52,52,50,53,52,50,53,52,51,53,51,50,51,51,52,50,52,52,49,52,53,48,53,53,52,53,50,53,51,53,52,51,52,52,49,52,54,50,50,53,52,50,54,53,49,50,54,50,50,52,53,48,53,53,50,52,53,49,53,52,51,53,48,51,52,51,52,49,52,52,51,52,49,53,52,52,50,52,50,52,51,50,52,51,50,51,52,50,51,50,52,53,49,52,49,52,52,51,51,51,46,55,67,62,50,46,56,58,60,50,47,51,30,56,77,70,70,48,94,64,97,55,76,71,51,60,60,49,53,52,52,51,51,54,49,51,54,49,55,64,71,77,105

Secondary structure (DSSP, 8-state):
--------HHHHHHHHHHTT----S---HHHHS-HHHHHHHHHHHHH--TTS---HHHHHHHHHHHHTT-SPPHHHHHHHHHHHHHHSTT-PPTT-HHHHHHHHHHHHHHHHHHHHHHHHHHHHHHHHHHHHHHHHHHHHHHHHHHHHHHHHHHHHHHHHHHHHHHHHHHHHHHHHHHHHHHHHHHHHHHGGG-HHHHHHHHHHSTHHHHHHHHHHHHHHHHHHHHHHHGGGSSTTHHHHHHHHHHHHHHHHHHHHHHHHHHHHHHHHHHHHHHHHHHHHHHTTT--TTTHHHHHHHHHHHHHHHHHHHHHHHHHHHHHHHHHHHHHHHHHHHHHHHHHHHHHHHHHHHHHHHHHHHHHHHHHHHHHHHHHHHHHHHHHHHHHHHHHHHHHHHHHHHHHHHHHHHHHHHHHHHHHHHHHHHHTTHHHHHHHHHTT-----THHHHHHHHHHHHHHHHHH--

Organism: Heliothis virescens (NCBI:txid7102)

Radius of gyration: 71.47 Å; Cα contacts (8 Å, |Δi|>4): 49; chains: 1; bounding box: 158×85×209 Å

InterPro domains:
  IPR032733 HAUS augmin-like complex subunit 3, N-terminal [PF14932] (30-254)